Protein AF-A0A2V1BT35-F1 (afdb_monomer)

Structure (mmCIF, N/CA/C/O backbone):
data_AF-A0A2V1BT35-F1
#
_entry.id   AF-A0A2V1BT35-F1
#
loop_
_atom_site.group_PDB
_atom_site.id
_atom_site.type_symbol
_atom_site.label_atom_id
_atom_site.label_alt_id
_atom_site.label_comp_id
_atom_site.label_asym_id
_atom_site.label_entity_id
_atom_site.label_seq_id
_atom_site.pdbx_PDB_ins_code
_atom_site.Cartn_x
_atom_site.Cartn_y
_atom_site.Cartn_z
_atom_site.occupancy
_atom_site.B_iso_or_equiv
_atom_site.auth_seq_id
_atom_site.auth_comp_id
_atom_site.auth_asym_id
_atom_site.auth_atom_id
_atom_site.pdbx_PDB_model_num
ATOM 1 N N . MET A 1 1 ? -30.787 -67.972 0.787 1.00 36.16 1 MET A N 1
ATOM 2 C CA . MET A 1 1 ? -30.345 -68.676 2.011 1.00 36.16 1 MET A CA 1
ATOM 3 C C . MET A 1 1 ? -30.048 -67.606 3.049 1.00 36.16 1 MET A C 1
ATOM 5 O O . MET A 1 1 ? -29.196 -66.790 2.750 1.00 36.16 1 MET A O 1
ATOM 9 N N . LEU A 1 2 ? -30.690 -67.419 4.198 1.00 30.95 2 LEU A N 1
ATOM 10 C CA . LEU A 1 2 ? -31.801 -67.977 4.993 1.00 30.95 2 LEU A CA 1
ATOM 11 C C . LEU A 1 2 ? -32.094 -66.836 6.006 1.00 30.95 2 LEU A C 1
ATOM 13 O O . LEU A 1 2 ? -31.148 -66.201 6.447 1.00 30.95 2 LEU A O 1
ATOM 17 N N . SER A 1 3 ? -33.268 -66.485 6.513 1.00 27.61 3 SER A N 1
ATOM 18 C CA . SER A 1 3 ? -34.685 -66.704 6.236 1.00 27.61 3 SER A CA 1
ATOM 19 C C . SER A 1 3 ? -35.411 -65.876 7.308 1.00 27.61 3 SER A C 1
ATOM 21 O O . SER A 1 3 ? -35.183 -66.083 8.497 1.00 27.61 3 SER A O 1
ATOM 23 N N . VAL A 1 4 ? -36.285 -64.957 6.901 1.00 28.09 4 VAL A N 1
ATOM 24 C CA . VAL A 1 4 ? -37.311 -64.344 7.761 1.00 28.09 4 VAL A CA 1
ATOM 25 C C . VAL A 1 4 ? -38.534 -65.269 7.769 1.00 28.09 4 VAL A C 1
ATOM 27 O O . VAL A 1 4 ? -38.953 -65.674 6.680 1.00 28.09 4 VAL A O 1
ATOM 30 N N . PRO A 1 5 ? -39.175 -65.562 8.914 1.00 33.25 5 PRO A N 1
ATOM 31 C CA . PRO A 1 5 ? -40.509 -66.148 8.927 1.00 33.25 5 PRO A CA 1
ATOM 32 C C . PRO A 1 5 ? -41.588 -65.061 8.856 1.00 33.25 5 PRO A C 1
ATOM 34 O O . PRO A 1 5 ? -41.602 -64.095 9.616 1.00 33.25 5 PRO A O 1
ATOM 37 N N . ARG A 1 6 ? -42.520 -65.256 7.922 1.00 30.50 6 ARG A N 1
ATOM 38 C CA . ARG A 1 6 ? -43.766 -64.500 7.766 1.00 30.50 6 ARG A CA 1
ATOM 39 C C . ARG A 1 6 ? -44.761 -64.850 8.876 1.00 30.50 6 ARG A C 1
ATOM 41 O O . ARG A 1 6 ? -44.980 -66.023 9.148 1.00 30.50 6 ARG A O 1
ATOM 48 N N . GLY A 1 7 ? -45.501 -63.847 9.341 1.00 27.66 7 GLY A N 1
ATOM 49 C CA . GLY A 1 7 ? -46.824 -64.010 9.944 1.00 27.66 7 GLY A CA 1
ATOM 50 C C . GLY A 1 7 ? -47.719 -62.840 9.538 1.00 27.66 7 GLY A C 1
ATOM 51 O O . GLY A 1 7 ? -47.514 -61.714 9.976 1.00 27.66 7 GLY A O 1
ATOM 52 N N . ARG A 1 8 ? -48.686 -63.082 8.650 1.00 26.75 8 ARG A N 1
ATOM 53 C CA . ARG A 1 8 ? -49.722 -62.126 8.220 1.00 26.75 8 ARG A CA 1
ATOM 54 C C . ARG A 1 8 ? -51.071 -62.838 8.344 1.00 26.75 8 ARG A C 1
ATOM 56 O O . ARG A 1 8 ? -51.097 -64.019 8.012 1.00 26.75 8 ARG A O 1
ATOM 63 N N . ARG A 1 9 ? -52.136 -62.059 8.637 1.00 27.20 9 ARG A N 1
ATOM 64 C CA . ARG A 1 9 ? -53.605 -62.307 8.485 1.00 27.20 9 ARG A CA 1
ATOM 65 C C . ARG A 1 9 ? -54.363 -62.790 9.744 1.00 27.20 9 ARG A C 1
ATOM 67 O O . ARG A 1 9 ? -53.876 -63.697 10.388 1.00 27.20 9 ARG A O 1
ATOM 74 N N . VAL A 1 10 ? -55.568 -62.320 10.133 1.00 28.95 10 VAL A N 1
ATOM 75 C CA . VAL A 1 10 ? -56.539 -61.234 9.770 1.00 28.95 10 VAL A CA 1
ATOM 76 C C . VAL A 1 10 ? -57.509 -61.061 10.982 1.00 28.95 10 VAL A C 1
ATOM 78 O O . VAL A 1 10 ? -57.729 -62.048 11.670 1.00 28.95 10 VAL A O 1
ATOM 81 N N . ARG A 1 11 ? -58.087 -59.884 11.306 1.00 26.36 11 ARG A N 1
ATOM 82 C CA . ARG A 1 11 ? -59.516 -59.415 11.156 1.00 26.36 11 ARG A CA 1
ATOM 83 C C . ARG A 1 11 ? -59.866 -58.658 12.455 1.00 26.36 11 ARG A C 1
ATOM 85 O O . ARG A 1 11 ? -59.404 -59.081 13.498 1.00 26.36 11 ARG A O 1
ATOM 92 N N . GLY A 1 12 ? -60.664 -57.596 12.534 1.00 26.61 12 GLY A N 1
ATOM 93 C CA . GLY A 1 12 ? -61.348 -56.701 11.597 1.00 26.61 12 GLY A CA 1
ATOM 94 C C . GLY A 1 12 ? -61.306 -55.285 12.215 1.00 26.61 12 GLY A C 1
ATOM 95 O O . GLY A 1 12 ? -60.518 -55.041 13.114 1.00 26.61 12 GLY A O 1
ATOM 96 N N . GLY A 1 13 ? -62.066 -54.272 11.824 1.00 27.19 13 GLY A N 1
ATOM 97 C CA . GLY A 1 13 ? -63.074 -54.089 10.801 1.00 27.19 13 GLY A CA 1
ATOM 98 C C . GLY A 1 13 ? -63.152 -52.589 10.471 1.00 27.19 13 GLY A C 1
ATOM 99 O O . GLY A 1 13 ? -62.545 -51.749 11.133 1.00 27.19 13 GLY A O 1
ATOM 100 N N . ARG A 1 14 ? -63.868 -52.274 9.390 1.00 32.47 14 ARG A N 1
ATOM 101 C CA . ARG A 1 14 ? -64.185 -50.909 8.942 1.00 32.47 14 ARG A CA 1
ATOM 102 C C . ARG A 1 14 ? -65.073 -50.206 9.972 1.00 32.47 14 ARG A C 1
ATOM 104 O O . ARG A 1 14 ? -65.985 -50.863 10.443 1.00 32.47 14 ARG A O 1
ATOM 111 N N . VAL A 1 15 ? -64.893 -48.897 10.185 1.00 32.16 15 VAL A N 1
ATOM 112 C CA . VAL A 1 15 ? -65.905 -47.826 10.001 1.00 32.16 15 VAL A CA 1
ATOM 113 C C . VAL A 1 15 ? -65.175 -46.471 10.072 1.00 32.16 15 VAL A C 1
ATOM 115 O O . VAL A 1 15 ? -64.360 -46.239 10.958 1.00 32.16 15 VAL A O 1
ATOM 118 N N . ALA A 1 16 ? -65.447 -45.591 9.107 1.00 37.66 16 ALA A N 1
ATOM 119 C CA . ALA A 1 16 ? -64.878 -44.248 8.991 1.00 37.66 16 ALA A CA 1
ATOM 120 C C . ALA A 1 16 ? -65.316 -43.315 10.141 1.00 37.66 16 ALA A C 1
ATOM 122 O O . ALA A 1 16 ? -66.502 -43.317 10.489 1.00 37.66 16 ALA A O 1
ATOM 123 N N . PRO A 1 17 ? -64.437 -42.455 10.694 1.00 29.78 17 PRO A N 1
ATOM 124 C CA . PRO A 1 17 ? -64.877 -41.443 11.634 1.00 29.78 17 PRO A CA 1
ATOM 125 C C . PRO A 1 17 ? -65.387 -40.199 10.896 1.00 29.78 17 PRO A C 1
ATOM 127 O O . PRO A 1 17 ? -64.714 -39.574 10.079 1.00 29.78 17 PRO A O 1
ATOM 130 N N . LYS A 1 18 ? -66.644 -39.899 11.220 1.00 28.61 18 LYS A N 1
ATOM 131 C CA . LYS A 1 18 ? -67.476 -38.759 10.837 1.00 28.61 18 LYS A CA 1
ATOM 132 C C . LYS A 1 18 ? -66.757 -37.410 10.968 1.00 28.61 18 LYS A C 1
ATOM 134 O O . LYS A 1 18 ? -66.095 -37.150 11.971 1.00 28.61 18 LYS A O 1
ATOM 139 N N . ARG A 1 19 ? -67.035 -36.506 10.018 1.00 32.88 19 ARG A N 1
ATOM 140 C CA . ARG A 1 19 ? -66.859 -35.054 10.183 1.00 32.88 19 ARG A CA 1
ATOM 141 C C . ARG A 1 19 ? -67.551 -34.599 11.476 1.00 32.88 19 ARG A C 1
ATOM 143 O O . ARG A 1 19 ? -68.754 -34.808 11.632 1.00 32.88 19 ARG A O 1
ATOM 150 N N . ARG A 1 20 ? -66.792 -33.974 12.379 1.00 27.03 20 ARG A N 1
ATOM 151 C CA . ARG A 1 20 ? -67.298 -33.140 13.481 1.00 27.03 20 ARG A CA 1
ATOM 152 C C . ARG A 1 20 ? -67.034 -31.664 13.147 1.00 27.03 20 ARG A C 1
ATOM 154 O O . ARG A 1 20 ? -66.093 -31.389 12.404 1.00 27.03 20 ARG A O 1
ATOM 161 N N . PRO A 1 21 ? -67.903 -30.751 13.610 1.00 28.06 21 PRO A N 1
ATOM 162 C CA . PRO A 1 21 ? -67.990 -29.385 13.107 1.00 28.06 21 PRO A CA 1
ATOM 163 C C . PRO A 1 21 ? -66.821 -28.523 13.592 1.00 28.06 21 PRO A C 1
ATOM 165 O O . PRO A 1 21 ? -66.158 -28.861 14.572 1.00 28.06 21 PRO A O 1
ATOM 168 N N . ALA A 1 22 ? -66.592 -27.421 12.876 1.00 30.28 22 ALA A N 1
ATOM 169 C CA . ALA A 1 22 ? -65.581 -26.415 13.167 1.00 30.28 22 ALA A CA 1
ATOM 170 C C . ALA A 1 22 ? -65.582 -26.030 14.655 1.00 30.28 22 ALA A C 1
ATOM 172 O O . ALA A 1 22 ? -66.580 -25.532 15.175 1.00 30.28 22 ALA A O 1
ATOM 173 N N . ARG A 1 23 ? -64.456 -26.271 15.331 1.00 26.45 23 ARG A N 1
ATOM 174 C CA . ARG A 1 23 ? -64.161 -25.676 16.633 1.00 26.45 23 ARG A CA 1
ATOM 175 C C . ARG A 1 23 ? -63.478 -24.346 16.346 1.00 26.45 23 ARG A C 1
ATOM 177 O O . ARG A 1 23 ? -62.478 -24.325 15.632 1.00 26.45 23 ARG A O 1
ATOM 184 N N . GLN A 1 24 ? -64.071 -23.265 16.837 1.00 26.83 24 GLN A N 1
ATOM 185 C CA . GLN A 1 24 ? -63.459 -21.943 16.850 1.00 26.83 24 GLN A CA 1
ATOM 186 C C . GLN A 1 24 ? -62.048 -22.066 17.438 1.00 26.83 24 GLN A C 1
ATOM 188 O O . GLN A 1 24 ? -61.868 -22.669 18.495 1.00 26.83 24 GLN A O 1
ATOM 193 N N . LEU A 1 25 ? -61.061 -21.566 16.697 1.00 25.91 25 LEU A N 1
ATOM 194 C CA . LEU A 1 25 ? -59.715 -21.341 17.201 1.00 25.91 25 LEU A CA 1
ATOM 195 C C . LEU A 1 25 ? -59.828 -20.224 18.238 1.00 25.91 25 LEU A C 1
ATOM 197 O O . LEU A 1 25 ? -59.991 -19.062 17.874 1.00 25.91 25 LEU A O 1
ATOM 201 N N . GLU A 1 26 ? -59.813 -20.589 19.517 1.00 28.75 26 GLU A N 1
ATOM 202 C CA . GLU A 1 26 ? -59.469 -19.642 20.571 1.00 28.75 26 GLU A CA 1
ATOM 203 C C . GLU A 1 26 ? -58.020 -19.206 20.329 1.00 28.75 26 GLU A C 1
ATOM 205 O O . GLU A 1 26 ? -57.118 -20.036 20.196 1.00 28.75 26 GLU A O 1
ATOM 210 N N . GLN A 1 27 ? -57.838 -17.893 20.189 1.00 30.00 27 GLN A N 1
ATOM 211 C CA . GLN A 1 27 ? -56.545 -17.225 20.201 1.00 30.00 27 GLN A CA 1
ATOM 212 C C . GLN A 1 27 ? -55.855 -17.545 21.530 1.00 30.00 27 GLN A C 1
ATOM 214 O O . GLN A 1 27 ? -56.268 -17.064 22.580 1.00 30.00 27 GLN A O 1
ATOM 219 N N . GLY A 1 28 ? -54.835 -18.397 21.476 1.00 26.39 28 GLY A N 1
ATOM 220 C CA . GLY A 1 28 ? -53.820 -18.505 22.513 1.00 26.39 28 GLY A CA 1
ATOM 221 C C . GLY A 1 28 ? -52.643 -17.641 22.092 1.00 26.39 28 GLY A C 1
ATOM 222 O O . GLY A 1 28 ? -51.851 -18.054 21.246 1.00 26.39 28 GLY A O 1
ATOM 223 N N . ASP A 1 29 ? -52.595 -16.427 22.627 1.00 28.77 29 ASP A N 1
ATOM 224 C CA . ASP A 1 29 ? -51.455 -15.526 22.537 1.00 28.77 29 ASP A CA 1
ATOM 225 C C . ASP A 1 29 ? -50.293 -16.099 23.361 1.00 28.77 29 ASP A C 1
ATOM 227 O O . ASP A 1 29 ? -50.224 -15.885 24.566 1.00 28.77 29 ASP A O 1
ATOM 231 N N . ASP A 1 30 ? -49.348 -16.787 22.719 1.00 31.09 30 ASP A N 1
ATOM 232 C CA . ASP A 1 30 ? -47.986 -16.917 23.257 1.00 31.09 30 ASP A CA 1
ATOM 233 C C . ASP A 1 30 ? -47.161 -15.726 22.749 1.00 31.09 30 ASP A C 1
ATOM 235 O O . ASP A 1 30 ? -46.251 -15.834 21.923 1.00 31.09 30 ASP A O 1
ATOM 239 N N . VAL A 1 31 ? -47.542 -14.540 23.225 1.00 33.09 31 VAL A N 1
ATOM 240 C CA . VAL A 1 31 ? -46.700 -13.347 23.194 1.00 33.09 31 VAL A CA 1
ATOM 241 C C . VAL A 1 31 ? -45.747 -13.489 24.372 1.00 33.09 31 VAL A C 1
ATOM 243 O O . VAL A 1 31 ? -46.155 -13.362 25.524 1.00 33.09 31 VAL A O 1
ATOM 246 N N . VAL A 1 32 ? -44.466 -13.741 24.098 1.00 32.94 32 VAL A N 1
ATOM 247 C CA . VAL A 1 32 ? -43.417 -13.449 25.082 1.00 32.94 32 VAL A CA 1
ATOM 248 C C . VAL A 1 32 ? -43.398 -11.932 25.231 1.00 32.94 32 VAL A C 1
ATOM 250 O O . VAL A 1 32 ? -42.809 -11.200 24.434 1.00 32.94 32 VAL A O 1
ATOM 253 N N . GLU A 1 33 ? -44.170 -11.460 26.199 1.00 31.67 33 GLU A N 1
ATOM 254 C CA . GLU A 1 33 ? -44.334 -10.057 26.513 1.00 31.67 33 GLU A CA 1
ATOM 255 C C . GLU A 1 33 ? -42.977 -9.516 26.999 1.00 31.67 33 GLU A C 1
ATOM 257 O O . GLU A 1 33 ? -42.361 -10.028 27.936 1.00 31.67 33 GLU A O 1
ATOM 262 N N . ILE A 1 34 ? -42.489 -8.469 26.328 1.00 40.06 34 ILE A N 1
ATOM 263 C CA . ILE A 1 34 ? -41.208 -7.765 26.562 1.00 40.06 34 ILE A CA 1
ATOM 264 C C . ILE A 1 34 ? -41.048 -7.276 28.025 1.00 40.06 34 ILE A C 1
ATOM 266 O O . ILE A 1 34 ? -39.967 -6.877 28.461 1.00 40.06 34 ILE A O 1
ATOM 270 N N . THR A 1 35 ? -42.112 -7.367 28.813 1.00 33.56 35 THR A N 1
ATOM 271 C CA . THR A 1 35 ? -42.206 -7.123 30.250 1.00 33.56 35 THR A CA 1
ATOM 272 C C . THR A 1 35 ? -41.335 -8.055 31.101 1.00 33.56 35 THR A C 1
ATOM 274 O O . THR A 1 35 ? -40.895 -7.639 32.174 1.00 33.56 35 THR A O 1
ATOM 277 N N . GLU A 1 36 ? -41.023 -9.278 30.655 1.00 33.47 36 GLU A N 1
ATOM 278 C CA . GLU A 1 36 ? -40.287 -10.246 31.490 1.00 33.47 36 GLU A CA 1
ATOM 279 C C . GLU A 1 36 ? -38.757 -10.060 31.443 1.00 33.47 36 GLU A C 1
ATOM 281 O O . GLU A 1 36 ? -38.089 -10.196 32.468 1.00 33.47 36 GLU A O 1
ATOM 286 N N . VAL A 1 37 ? -38.209 -9.589 30.315 1.00 40.81 37 VAL A N 1
ATOM 287 C CA . VAL A 1 37 ? -36.796 -9.157 30.220 1.00 40.81 37 VAL A CA 1
ATOM 288 C C . VAL A 1 37 ? -36.585 -7.827 30.952 1.00 40.81 37 VAL A C 1
ATOM 290 O O . VAL A 1 37 ? -35.587 -7.647 31.648 1.00 40.81 37 VAL A O 1
ATOM 293 N N . PHE A 1 38 ? -37.578 -6.930 30.906 1.00 35.50 38 PHE A N 1
ATOM 294 C CA . PHE A 1 38 ? -37.569 -5.691 31.692 1.00 35.50 38 PHE A CA 1
ATOM 295 C C . PHE A 1 38 ? -37.525 -5.957 33.205 1.00 35.50 38 PHE A C 1
ATOM 297 O O . PHE A 1 38 ? -36.968 -5.170 33.965 1.00 35.50 38 PHE A O 1
ATOM 304 N N . ARG A 1 39 ? -38.052 -7.094 33.670 1.00 33.56 39 ARG A N 1
ATOM 305 C CA . ARG A 1 39 ? -38.075 -7.429 35.098 1.00 33.56 39 ARG A CA 1
ATOM 306 C C . ARG A 1 39 ? -36.704 -7.824 35.661 1.00 33.56 39 ARG A C 1
ATOM 308 O O . ARG A 1 39 ? -36.525 -7.742 36.874 1.00 33.56 39 ARG A O 1
ATOM 315 N N . LEU A 1 40 ? -35.742 -8.198 34.810 1.00 35.69 40 LEU A N 1
ATOM 316 C CA . LEU A 1 40 ? -34.394 -8.602 35.233 1.00 35.69 40 LEU A CA 1
ATOM 317 C C . LEU A 1 40 ? -33.384 -7.444 35.242 1.00 35.69 40 LEU A C 1
ATOM 319 O O . LEU A 1 40 ? -32.479 -7.448 36.069 1.00 35.69 40 LEU A O 1
ATOM 323 N N . THR A 1 41 ? -33.581 -6.402 34.431 1.00 37.88 41 THR A N 1
ATOM 324 C CA . THR A 1 41 ? -32.740 -5.187 34.459 1.00 37.88 41 THR A CA 1
ATOM 325 C C . THR A 1 41 ? -33.272 -4.095 35.390 1.00 37.88 41 THR A C 1
ATOM 327 O O . THR A 1 41 ? -32.544 -3.184 35.774 1.00 37.88 41 THR A O 1
ATOM 330 N N . THR A 1 42 ? -34.543 -4.167 35.794 1.00 36.22 42 THR A N 1
ATOM 331 C CA . THR A 1 42 ? -35.201 -3.137 36.613 1.00 36.22 42 THR A CA 1
ATOM 332 C C . THR A 1 42 ? -35.327 -3.561 38.083 1.00 36.22 42 THR A C 1
ATOM 334 O O . THR A 1 42 ? -36.387 -3.447 38.691 1.00 36.22 42 THR A O 1
ATOM 337 N N . GLN A 1 43 ? -34.218 -3.946 38.718 1.00 33.22 43 GLN A N 1
ATOM 338 C CA . GLN A 1 43 ? -33.988 -3.535 40.113 1.00 33.22 43 GLN A CA 1
ATOM 339 C C . GLN A 1 43 ? -33.360 -2.135 40.095 1.00 33.22 43 GLN A C 1
ATOM 341 O O . GLN A 1 43 ? -32.236 -1.911 40.535 1.00 33.22 43 GLN A O 1
ATOM 346 N N . MET A 1 44 ? -34.099 -1.173 39.533 1.00 38.69 44 MET A N 1
ATOM 347 C CA . MET A 1 44 ? -33.714 0.232 39.559 1.00 38.69 44 MET A CA 1
ATOM 348 C C . MET A 1 44 ? -33.642 0.687 41.017 1.00 38.69 44 MET A C 1
ATOM 350 O O . MET A 1 44 ? -34.659 0.753 41.715 1.00 38.69 44 MET A O 1
ATOM 354 N N . LYS A 1 45 ? -32.437 1.032 41.476 1.00 34.81 45 LYS A N 1
ATOM 355 C CA . LYS A 1 45 ? -32.273 1.893 42.648 1.00 34.81 45 LYS A CA 1
ATOM 356 C C . LYS A 1 45 ? -33.071 3.174 42.377 1.00 34.81 45 LYS A C 1
ATOM 358 O O . LYS A 1 45 ? -32.844 3.852 41.381 1.00 34.81 45 LYS A O 1
ATOM 363 N N . LYS A 1 46 ? -34.064 3.460 43.223 1.00 41.53 46 LYS A N 1
ATOM 364 C CA . LYS A 1 46 ? -34.851 4.700 43.160 1.00 41.53 46 LYS A CA 1
ATOM 365 C C . LYS A 1 46 ? -33.918 5.917 43.279 1.00 41.53 46 LYS A C 1
ATOM 367 O O . LYS A 1 46 ? -33.109 5.949 44.204 1.00 41.53 46 LYS A O 1
ATOM 372 N N . ASN A 1 47 ? -34.160 6.912 42.416 1.00 44.09 47 ASN A N 1
ATOM 373 C CA . ASN A 1 47 ? -33.529 8.243 42.280 1.00 44.09 47 ASN A CA 1
ATOM 374 C C . ASN A 1 47 ? -32.225 8.229 41.453 1.00 44.09 47 ASN A C 1
ATOM 376 O O . ASN A 1 47 ? -31.362 7.406 41.711 1.00 44.09 47 ASN A O 1
ATOM 380 N N . THR A 1 48 ? -31.985 9.077 40.446 1.00 52.47 48 THR A N 1
ATOM 381 C CA . THR A 1 48 ? -32.459 10.441 40.123 1.00 52.47 48 THR A CA 1
ATOM 382 C C . THR A 1 48 ? -32.435 10.648 38.596 1.00 52.47 48 THR A C 1
ATOM 384 O O . THR A 1 48 ? -31.358 10.720 38.009 1.00 52.47 48 THR A O 1
ATOM 387 N N . VAL A 1 49 ? -33.589 10.758 37.933 1.00 55.16 49 VAL A N 1
ATOM 388 C CA . VAL A 1 49 ? -33.669 11.396 36.604 1.00 55.16 49 VAL A CA 1
ATOM 389 C C . VAL A 1 49 ? -34.142 12.820 36.857 1.00 55.16 49 VAL A C 1
ATOM 391 O O . VAL A 1 49 ? -35.146 13.015 37.542 1.00 55.16 49 VAL A O 1
ATOM 394 N N . ASP A 1 50 ? -33.392 13.804 36.373 1.00 63.31 50 ASP A N 1
ATOM 395 C CA . ASP A 1 50 ? -33.750 15.215 36.490 1.00 63.31 50 ASP A CA 1
ATOM 396 C C . ASP A 1 50 ? -34.861 15.547 35.482 1.00 63.31 50 ASP A C 1
ATOM 398 O O . ASP A 1 50 ? -34.621 15.976 34.351 1.00 63.31 50 ASP A O 1
ATOM 402 N N . TRP A 1 51 ? -36.097 15.250 35.882 1.00 68.19 51 TRP A N 1
ATOM 403 C CA . TRP A 1 51 ? -37.291 15.454 35.063 1.00 68.19 51 TRP A CA 1
ATOM 404 C C . TRP A 1 51 ? -37.593 16.933 34.798 1.00 68.19 51 TRP A C 1
ATOM 406 O O . TRP A 1 51 ? -38.316 17.228 33.849 1.00 68.19 51 TRP A O 1
ATOM 416 N N . GLU A 1 52 ? -37.023 17.859 35.575 1.00 64.19 52 GLU A N 1
ATOM 417 C CA . GLU A 1 52 ? -37.143 19.297 35.308 1.00 64.19 52 GLU A CA 1
ATOM 418 C C . GLU A 1 52 ? -36.333 19.689 34.062 1.00 64.19 52 GLU A C 1
ATOM 420 O O . GLU A 1 52 ? -36.806 20.475 33.241 1.00 64.19 52 GLU A O 1
ATOM 425 N N . ASN A 1 53 ? -35.166 19.068 33.855 1.00 61.16 53 ASN A N 1
ATOM 426 C CA . ASN A 1 53 ? -34.302 19.309 32.693 1.00 61.16 53 ASN A CA 1
ATOM 427 C C . ASN A 1 53 ? -34.627 18.451 31.454 1.00 61.16 53 ASN A C 1
ATOM 429 O O . ASN A 1 53 ? -34.147 18.748 30.358 1.00 61.16 53 ASN A O 1
ATOM 433 N N . ALA A 1 54 ? -35.461 17.413 31.583 1.00 68.75 54 ALA A N 1
ATOM 434 C CA . ALA A 1 54 ? -35.880 16.576 30.453 1.00 68.75 54 ALA A CA 1
ATOM 435 C C . ALA A 1 54 ? -36.715 17.350 29.410 1.00 68.75 54 ALA A C 1
ATOM 437 O O . ALA A 1 54 ? -36.674 17.035 28.218 1.00 68.75 54 ALA A O 1
ATOM 438 N N . GLY A 1 55 ? -37.445 18.387 29.830 1.00 77.00 55 GLY A N 1
ATOM 439 C CA . GLY A 1 55 ? -38.402 19.092 28.976 1.00 77.00 55 GLY A CA 1
ATOM 440 C C . GLY A 1 55 ? -39.604 18.221 28.574 1.00 77.00 55 GLY A C 1
ATOM 441 O O . GLY A 1 55 ? -39.694 17.051 28.930 1.00 77.00 55 GLY A O 1
ATOM 442 N N . VAL A 1 56 ? -40.553 18.801 27.831 1.00 81.62 56 VAL A N 1
ATOM 443 C CA . VAL A 1 56 ? -41.802 18.119 27.412 1.00 81.62 56 VAL A CA 1
ATOM 444 C C . VAL A 1 56 ? -41.792 17.638 25.957 1.00 81.62 56 VAL A C 1
ATOM 446 O O . VAL A 1 56 ? -42.681 16.901 25.540 1.00 81.62 56 VAL A O 1
ATOM 449 N N . GLU A 1 57 ? -40.807 18.063 25.163 1.00 89.06 57 GLU A N 1
ATOM 450 C CA . GLU A 1 57 ? -40.722 17.712 23.744 1.00 89.06 57 GLU A CA 1
ATOM 451 C C . GLU A 1 57 ? -40.200 16.282 23.556 1.00 89.06 57 GLU A C 1
ATOM 453 O O . GLU A 1 57 ? -39.076 15.953 23.945 1.00 89.06 57 GLU A O 1
ATOM 458 N N . ILE A 1 58 ? -41.004 15.450 22.893 1.00 92.56 58 ILE A N 1
ATOM 459 C CA . ILE A 1 58 ? -40.658 14.081 22.502 1.00 92.56 58 ILE A CA 1
ATOM 460 C C . ILE A 1 58 ? -40.449 14.031 20.990 1.00 92.56 58 ILE A C 1
ATOM 462 O O . ILE A 1 58 ? -41.272 14.535 20.227 1.00 92.56 58 ILE A O 1
ATOM 466 N N . VAL A 1 59 ? -39.372 13.378 20.561 1.00 94.31 59 VAL A N 1
ATOM 467 C CA . VAL A 1 59 ? -39.112 13.049 19.154 1.00 94.31 59 VAL A CA 1
ATOM 468 C C . VAL A 1 59 ? -39.250 11.547 18.925 1.00 94.31 59 VAL A C 1
ATOM 470 O O . VAL A 1 59 ? -39.135 10.742 19.857 1.00 94.31 59 VAL A O 1
ATOM 473 N N . LYS A 1 60 ? -39.513 11.162 17.675 1.00 95.75 60 LYS A N 1
ATOM 474 C CA . LYS A 1 60 ? -39.706 9.777 17.249 1.00 95.75 60 LYS A CA 1
ATOM 475 C C . LYS A 1 60 ? -38.605 9.343 16.284 1.00 95.75 60 LYS A C 1
ATOM 477 O O . LYS A 1 60 ? -38.322 10.029 15.304 1.00 95.75 60 LYS A O 1
ATOM 482 N N . LEU A 1 61 ? -38.035 8.169 16.530 1.00 95.25 61 LEU A N 1
ATOM 483 C CA . LEU A 1 61 ? -37.120 7.489 15.616 1.00 95.25 61 LEU A CA 1
ATOM 484 C C . LEU A 1 61 ? -37.837 6.291 14.993 1.00 95.25 61 LEU A C 1
ATOM 486 O O . LEU A 1 61 ? -38.404 5.473 15.716 1.00 95.25 61 LEU A O 1
ATOM 490 N N . ILE A 1 62 ? -37.807 6.183 13.667 1.00 93.81 62 ILE A N 1
ATOM 491 C CA . ILE A 1 62 ? -38.335 5.038 12.916 1.00 93.81 62 ILE A CA 1
ATOM 492 C C . ILE A 1 62 ? -37.142 4.236 12.410 1.00 93.81 62 ILE A C 1
ATOM 494 O O . ILE A 1 62 ? -36.431 4.700 11.525 1.00 93.81 62 ILE A O 1
ATOM 498 N N . VAL A 1 63 ? -36.909 3.056 12.978 1.00 93.75 63 VAL A N 1
ATOM 499 C CA . VAL A 1 63 ? -35.633 2.341 12.847 1.00 93.75 63 VAL A CA 1
ATOM 500 C C . VAL A 1 63 ? -35.787 1.029 12.092 1.00 93.75 63 VAL A C 1
ATOM 502 O O . VAL A 1 63 ? -36.718 0.254 12.338 1.00 93.75 63 VAL A O 1
ATOM 505 N N . GLY A 1 64 ? -34.826 0.772 11.208 1.00 89.06 64 GLY A N 1
ATOM 506 C CA . GLY A 1 64 ? -34.689 -0.473 10.472 1.00 89.06 64 GLY A CA 1
ATOM 507 C C . GLY A 1 64 ? -35.798 -0.716 9.449 1.00 89.06 64 GLY A C 1
ATOM 508 O O . GLY A 1 64 ? -36.736 0.067 9.267 1.00 89.06 64 GLY A O 1
ATOM 509 N N . ARG A 1 65 ? -35.704 -1.861 8.771 1.00 83.38 65 ARG A N 1
ATOM 510 C CA . ARG A 1 65 ? -36.664 -2.275 7.730 1.00 83.38 65 ARG A CA 1
ATOM 511 C C . ARG A 1 65 ? -38.057 -2.560 8.281 1.00 83.38 65 ARG A C 1
ATOM 513 O O . ARG A 1 65 ? -39.045 -2.346 7.588 1.00 83.38 65 ARG A O 1
ATOM 520 N N . GLU A 1 66 ? -38.121 -3.003 9.532 1.00 85.19 66 GLU A N 1
ATOM 521 C CA . GLU A 1 66 ? -39.368 -3.269 10.253 1.00 85.19 66 GLU A CA 1
ATOM 522 C C . GLU A 1 66 ? -40.052 -1.986 10.747 1.00 85.19 66 GLU A C 1
ATOM 524 O O . GLU A 1 66 ? -41.156 -2.049 11.281 1.00 85.19 66 GLU A O 1
ATOM 529 N N . ARG A 1 67 ? -39.422 -0.816 10.544 1.00 90.19 67 ARG A N 1
ATOM 530 C CA . ARG A 1 67 ? -39.936 0.503 10.937 1.00 90.19 67 ARG A CA 1
ATOM 531 C C . ARG A 1 67 ? -40.326 0.564 12.414 1.00 90.19 67 ARG A C 1
ATOM 533 O O . ARG A 1 67 ? -41.360 1.132 12.765 1.00 90.19 67 ARG A O 1
ATOM 540 N N . LYS A 1 68 ? -39.495 -0.013 13.283 1.00 92.81 68 LYS A N 1
ATOM 541 C CA . LYS A 1 68 ? -39.742 -0.014 14.725 1.00 92.81 68 LYS A CA 1
ATOM 542 C C . LYS A 1 68 ? -39.672 1.414 15.255 1.00 92.81 68 LYS A C 1
ATOM 544 O O . LYS A 1 68 ? -38.713 2.134 14.982 1.00 92.81 68 LYS A O 1
ATOM 549 N N . GLU A 1 69 ? -40.695 1.819 15.997 1.00 93.38 69 GLU A N 1
ATOM 550 C CA . GLU A 1 69 ? -40.799 3.176 16.521 1.00 93.38 69 GLU A CA 1
ATOM 551 C C . GLU A 1 69 ? -40.214 3.273 17.930 1.00 93.38 69 GLU A C 1
ATOM 553 O O . GLU A 1 69 ? -40.522 2.466 18.807 1.00 93.38 69 GLU A O 1
ATOM 558 N N . PHE A 1 70 ? -39.407 4.306 18.152 1.00 94.00 70 PHE A N 1
ATOM 559 C CA . PHE A 1 70 ? -38.893 4.670 19.465 1.00 94.00 70 PHE A CA 1
ATOM 560 C C . PHE A 1 70 ? -39.221 6.129 19.769 1.00 94.00 70 PHE A C 1
ATOM 562 O O . PHE A 1 70 ? -39.168 6.978 18.880 1.00 94.00 70 PHE A O 1
ATOM 569 N N . SER A 1 71 ? -39.528 6.428 21.029 1.00 93.31 71 SER A N 1
ATOM 570 C CA . SER A 1 71 ? -39.806 7.785 21.505 1.00 93.31 71 SER A CA 1
ATOM 571 C C . SER A 1 71 ? -38.810 8.186 22.585 1.00 93.31 71 SER A C 1
ATOM 573 O O . SER A 1 71 ? -38.516 7.406 23.490 1.00 93.31 71 SER A O 1
ATOM 575 N N . ILE A 1 72 ? -38.279 9.401 22.481 1.00 93.19 72 ILE A N 1
ATOM 576 C CA . ILE A 1 72 ? -37.232 9.912 23.371 1.00 93.19 72 ILE A CA 1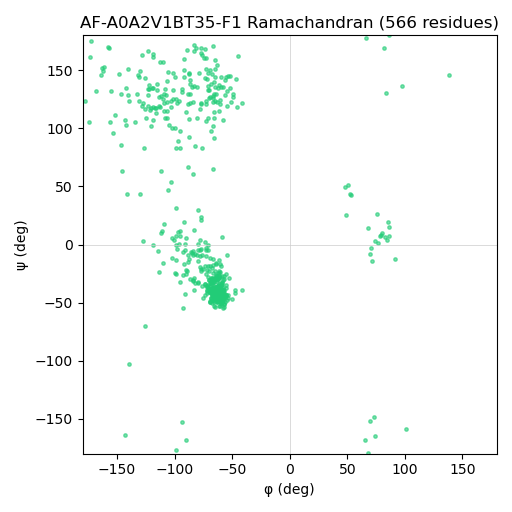
ATOM 577 C C . ILE A 1 72 ? -37.372 11.424 23.556 1.00 93.19 72 ILE A C 1
ATOM 579 O O . ILE A 1 72 ? -37.787 12.134 22.639 1.00 93.19 72 ILE A O 1
ATOM 583 N N . HIS A 1 73 ? -37.022 11.920 24.745 1.00 93.25 73 HIS A N 1
ATOM 584 C CA . HIS A 1 73 ? -36.996 13.354 25.021 1.00 93.25 73 HIS A CA 1
ATOM 585 C C . HIS A 1 73 ? -35.944 14.047 24.153 1.00 93.25 73 HIS A C 1
ATOM 587 O O . HIS A 1 73 ? -34.778 13.641 24.106 1.00 93.25 73 HIS A O 1
ATOM 593 N N . LYS A 1 74 ? -36.366 15.118 23.478 1.00 93.19 74 LYS A N 1
ATOM 594 C CA . LYS A 1 74 ? -35.540 15.880 22.535 1.00 93.19 74 LYS A CA 1
ATOM 595 C C . LYS A 1 74 ? -34.272 16.426 23.191 1.00 93.19 74 LYS A C 1
ATOM 597 O O . LYS A 1 74 ? -33.211 16.407 22.577 1.00 93.19 74 LYS A O 1
ATOM 602 N N . SER A 1 75 ? -34.367 16.882 24.438 1.00 90.81 75 SER A N 1
ATOM 603 C CA . SER A 1 75 ? -33.234 17.405 25.215 1.00 90.81 75 SER A CA 1
ATOM 604 C C . SER A 1 75 ? -32.103 16.375 25.345 1.00 90.81 75 SER A C 1
ATOM 606 O O . SER A 1 75 ? -30.964 16.670 24.983 1.00 90.81 75 SER A O 1
ATOM 608 N N . PHE A 1 76 ? -32.426 15.151 25.771 1.00 91.62 76 PHE A N 1
ATOM 609 C CA . PHE A 1 76 ? -31.458 14.087 26.023 1.00 91.62 76 PHE A CA 1
ATOM 610 C C . PHE A 1 76 ? -30.784 13.591 24.744 1.00 91.62 76 PHE A C 1
ATOM 612 O O . PHE A 1 76 ? -29.558 13.499 24.694 1.00 91.62 76 PHE A O 1
ATOM 619 N N . ILE A 1 77 ? -31.547 13.345 23.673 1.00 93.19 77 ILE A N 1
ATOM 620 C CA . ILE A 1 77 ? -30.954 12.871 22.413 1.00 93.19 77 ILE A CA 1
ATOM 621 C C . ILE A 1 77 ? -30.072 13.939 21.747 1.00 93.19 77 ILE A C 1
ATOM 623 O O . ILE A 1 77 ? -28.997 13.624 21.234 1.00 93.19 77 ILE A O 1
ATOM 627 N N . CYS A 1 78 ? -30.477 15.212 21.804 1.00 92.94 78 CYS A N 1
ATOM 628 C CA . CYS A 1 78 ? -29.686 16.330 21.287 1.00 92.94 78 CYS A CA 1
ATOM 629 C C . CYS A 1 78 ? -28.441 16.613 22.141 1.00 92.94 78 CYS A C 1
ATOM 631 O O . CYS A 1 78 ? -27.447 17.128 21.632 1.00 92.94 78 CYS A O 1
ATOM 633 N N . GLN A 1 79 ? -28.471 16.300 23.437 1.00 91.12 79 GLN A N 1
ATOM 634 C CA . GLN A 1 79 ? -27.281 16.366 24.280 1.00 91.12 79 GLN A CA 1
ATOM 635 C C . GLN A 1 79 ? -26.310 15.227 23.949 1.00 91.12 79 GLN A C 1
ATOM 637 O O . GLN A 1 79 ? -25.100 15.451 23.899 1.00 91.12 79 GLN A O 1
ATOM 642 N N . ALA A 1 80 ? -26.826 14.022 23.702 1.00 91.75 80 ALA A N 1
ATOM 643 C CA . ALA A 1 80 ? -26.034 12.820 23.462 1.00 91.75 80 ALA A CA 1
ATOM 644 C C . ALA A 1 80 ? -25.379 12.758 22.068 1.00 91.75 80 ALA A C 1
ATOM 646 O O . ALA A 1 80 ? -24.405 12.021 21.892 1.00 91.75 80 ALA A O 1
ATOM 647 N N . SER A 1 81 ? -25.880 13.507 21.078 1.00 93.81 81 SER A N 1
ATOM 648 C CA . SER A 1 81 ? -25.381 13.480 19.697 1.00 93.81 81 SER A CA 1
ATOM 649 C C . SER A 1 81 ? -25.466 14.839 18.998 1.00 93.81 81 SER A C 1
ATOM 651 O O . SER A 1 81 ? -26.528 15.461 18.916 1.00 93.81 81 SER A O 1
ATOM 653 N N . GLU A 1 82 ? -24.347 15.266 18.401 1.00 89.38 82 GLU A N 1
ATOM 654 C CA . GLU A 1 82 ? -24.296 16.495 17.599 1.00 89.38 82 GLU A CA 1
ATOM 655 C C . GLU A 1 82 ? -25.127 16.385 16.316 1.00 89.38 82 GLU A C 1
ATOM 657 O O . GLU A 1 82 ? -25.782 17.352 15.922 1.00 89.38 82 GLU A O 1
ATOM 662 N N . ALA A 1 83 ? -25.130 15.214 15.668 1.00 89.69 83 ALA A N 1
ATOM 663 C CA . ALA A 1 83 ? -25.913 14.994 14.454 1.00 89.69 83 ALA A CA 1
ATOM 664 C C . ALA A 1 83 ? -27.421 15.028 14.748 1.00 89.69 83 ALA A C 1
ATOM 666 O O . ALA A 1 83 ? -28.186 15.650 14.006 1.00 89.69 83 ALA A O 1
ATOM 667 N N . MET A 1 84 ? -27.847 14.429 15.865 1.00 93.19 84 MET A N 1
ATOM 668 C CA . MET A 1 84 ? -29.243 14.475 16.307 1.00 93.19 84 MET A CA 1
ATOM 669 C C . MET A 1 84 ? -29.653 15.902 16.675 1.00 93.19 84 MET A C 1
ATOM 671 O O . MET A 1 84 ? -30.714 16.362 16.254 1.00 93.19 84 MET A O 1
ATOM 675 N N . LYS A 1 85 ? -28.782 16.650 17.367 1.00 91.94 85 LYS A N 1
ATOM 676 C CA . LYS A 1 85 ? -29.003 18.074 17.659 1.00 91.94 85 LYS A CA 1
ATOM 677 C C . LYS A 1 85 ? -29.179 18.905 16.394 1.00 91.94 85 LYS A C 1
ATOM 679 O O . LYS A 1 85 ? -30.102 19.711 16.322 1.00 91.94 85 LYS A O 1
ATOM 684 N N . ALA A 1 86 ? -28.318 18.707 15.398 1.00 91.00 86 ALA A N 1
ATOM 685 C CA . ALA A 1 86 ? -28.425 19.402 14.119 1.00 91.00 86 ALA A CA 1
ATOM 686 C C . ALA A 1 86 ? -29.744 19.078 13.402 1.00 91.00 86 ALA A C 1
ATOM 688 O O . ALA A 1 86 ? -30.346 19.966 12.807 1.00 91.00 86 ALA A O 1
ATOM 689 N N . SER A 1 87 ? -30.217 17.836 13.505 1.00 90.88 87 SER A N 1
ATOM 690 C CA . SER A 1 87 ? -31.431 17.383 12.824 1.00 90.88 87 SER A CA 1
ATOM 691 C C . SER A 1 87 ? -32.712 17.893 13.488 1.00 90.88 87 SER A C 1
ATOM 693 O O . SER A 1 87 ? -33.587 18.413 12.806 1.00 90.88 87 SER A O 1
ATOM 695 N N . PHE A 1 88 ? -32.823 17.805 14.818 1.00 92.06 88 PHE A N 1
ATOM 696 C CA . PHE A 1 88 ? -34.049 18.176 15.542 1.00 92.06 88 PHE A CA 1
ATOM 697 C C . PHE A 1 88 ? -34.127 19.650 15.958 1.00 92.06 88 PHE A C 1
ATOM 699 O O . PHE A 1 88 ? -35.203 20.117 16.341 1.00 92.06 88 PHE A O 1
ATOM 706 N N . CYS A 1 89 ? -33.012 20.384 15.918 1.00 89.56 89 CYS A N 1
ATOM 707 C CA . CYS A 1 89 ? -32.965 21.808 16.268 1.00 89.56 89 CYS A CA 1
ATOM 708 C C . CYS A 1 89 ? -32.514 22.712 15.106 1.00 89.56 89 CYS A C 1
ATOM 710 O O . CYS A 1 89 ? -32.399 23.919 15.303 1.00 89.56 89 CYS A O 1
ATOM 712 N N . GLY A 1 90 ? -32.212 22.144 13.934 1.00 87.69 90 GLY A N 1
ATOM 713 C CA . GLY A 1 90 ? -31.814 22.884 12.735 1.00 87.69 90 GLY A CA 1
ATOM 714 C C . GLY A 1 90 ? -32.985 23.211 11.805 1.00 87.69 90 GLY A C 1
ATOM 715 O O . GLY A 1 90 ? -34.130 23.314 12.231 1.00 87.69 90 GLY A O 1
ATOM 716 N N . GLU A 1 91 ? -32.686 23.358 10.513 1.00 86.44 91 GLU A N 1
ATOM 717 C CA . GLU A 1 91 ? -33.665 23.703 9.463 1.00 86.44 91 GLU A CA 1
ATOM 718 C C . GLU A 1 91 ? -34.225 22.476 8.716 1.00 86.44 91 GLU A C 1
ATOM 720 O O . GLU A 1 91 ? -34.930 22.617 7.718 1.00 86.44 91 GLU A O 1
ATOM 725 N N . PHE A 1 92 ? -33.897 21.264 9.168 1.00 85.44 92 PHE A N 1
ATOM 726 C CA . PHE A 1 92 ? -34.305 20.024 8.508 1.00 85.44 92 PHE A CA 1
ATOM 727 C C . PHE A 1 92 ? -35.780 19.672 8.769 1.00 85.44 92 PHE A C 1
ATOM 729 O O . PHE A 1 92 ? -36.413 20.186 9.697 1.00 85.44 92 PHE A O 1
ATOM 736 N N . GLU A 1 93 ? -36.342 18.769 7.958 1.00 88.12 93 GLU A N 1
ATOM 737 C CA . GLU A 1 93 ? -37.735 18.326 8.102 1.00 88.12 93 GLU A CA 1
ATOM 738 C C . GLU A 1 93 ? -37.990 17.693 9.480 1.00 88.12 93 GLU A C 1
ATOM 740 O O . GLU A 1 93 ? -39.057 17.876 10.072 1.00 88.12 93 GLU A O 1
ATOM 745 N N . GLU A 1 94 ? -36.985 17.019 10.028 1.00 90.94 94 GLU A N 1
ATOM 746 C CA . GLU A 1 94 ? -36.962 16.400 11.348 1.00 90.94 94 GLU A CA 1
ATOM 747 C C . GLU A 1 94 ? -37.190 17.424 12.470 1.00 90.94 94 GLU A C 1
ATOM 749 O O . GLU A 1 94 ? -37.868 17.111 13.448 1.00 90.94 94 GLU A O 1
ATOM 754 N N . ALA A 1 95 ? -36.704 18.663 12.331 1.00 89.00 95 ALA A N 1
ATOM 755 C CA . ALA A 1 95 ? -36.930 19.725 13.315 1.00 89.00 95 ALA A CA 1
ATOM 756 C C . ALA A 1 95 ? -38.398 20.176 13.352 1.00 89.00 95 ALA A C 1
ATOM 758 O O . ALA A 1 95 ? -38.915 20.528 14.414 1.00 89.00 95 ALA A O 1
ATOM 759 N N . ARG A 1 96 ? -39.085 20.135 12.201 1.00 89.31 96 ARG A N 1
ATOM 760 C CA . ARG A 1 96 ? -40.504 20.505 12.075 1.00 89.31 96 ARG A CA 1
ATOM 761 C C . ARG A 1 96 ? -41.439 19.361 12.457 1.00 89.31 96 ARG A C 1
ATOM 763 O O . ARG A 1 96 ? -42.499 19.597 13.027 1.00 89.31 96 ARG A O 1
ATOM 770 N N . THR A 1 97 ? -41.086 18.139 12.077 1.00 92.56 97 THR A N 1
ATOM 771 C CA . THR A 1 97 ? -41.937 16.954 12.255 1.00 92.56 97 THR A CA 1
ATOM 772 C C . THR A 1 97 ? -41.692 16.246 13.581 1.00 92.56 97 THR A C 1
ATOM 774 O O . THR A 1 97 ? -42.586 15.563 14.074 1.00 92.56 97 THR A O 1
ATOM 777 N N . GLY A 1 98 ? -40.495 16.385 14.158 1.00 92.00 98 GLY A N 1
ATOM 778 C CA . GLY A 1 98 ? -40.056 15.610 15.314 1.00 92.00 98 GLY A CA 1
ATOM 779 C C . GLY A 1 98 ? -39.845 14.126 15.001 1.00 92.00 98 GLY A C 1
ATOM 780 O O . GLY A 1 98 ? -39.762 13.329 15.932 1.00 92.00 98 GLY A O 1
ATOM 781 N N . VAL A 1 99 ? -39.786 13.732 13.724 1.00 93.69 99 VAL A N 1
ATOM 782 C CA . VAL A 1 99 ? -39.666 12.333 13.294 1.00 93.69 99 VAL A CA 1
ATOM 783 C C . VAL A 1 99 ? -38.432 12.169 12.420 1.00 93.69 99 VAL A C 1
ATOM 785 O O . VAL A 1 99 ? -38.294 12.878 11.432 1.00 93.69 99 VAL A O 1
ATOM 788 N N . MET A 1 100 ? -37.576 11.202 12.745 1.00 93.81 100 MET A N 1
ATOM 789 C CA . MET A 1 100 ? -36.402 10.843 11.946 1.00 93.81 100 MET A CA 1
ATOM 790 C C . MET A 1 100 ? -36.455 9.371 11.530 1.00 93.81 100 MET A C 1
ATOM 792 O O . MET A 1 100 ? -36.783 8.499 12.338 1.00 93.81 100 MET A O 1
ATOM 796 N N . SER A 1 101 ? -36.106 9.087 10.273 1.00 92.38 101 SER A N 1
ATOM 797 C CA . SER A 1 101 ? -36.083 7.730 9.719 1.00 92.38 101 SER A CA 1
ATOM 798 C C . SER A 1 101 ? -34.655 7.190 9.618 1.00 92.38 101 SER A C 1
ATOM 800 O O . SER A 1 101 ? -33.838 7.705 8.862 1.00 92.38 101 SER A O 1
ATOM 802 N N . LEU A 1 102 ? -34.384 6.106 10.338 1.00 92.00 102 LEU A N 1
ATOM 803 C CA . LEU A 1 102 ? -33.097 5.421 10.469 1.00 92.00 102 LEU A CA 1
ATOM 804 C C . LEU A 1 102 ? -33.171 4.039 9.798 1.00 92.00 102 LEU A C 1
ATOM 806 O O . LEU A 1 102 ? -33.120 2.999 10.451 1.00 92.00 102 LEU A O 1
ATOM 810 N N . VAL A 1 103 ? -33.386 4.022 8.478 1.00 88.50 103 VAL A N 1
ATOM 811 C CA . VAL A 1 103 ? -33.735 2.797 7.718 1.00 88.50 103 VAL A CA 1
ATOM 812 C C . VAL A 1 103 ? -32.591 1.778 7.673 1.00 88.50 103 VAL A C 1
ATOM 814 O O . VAL A 1 103 ? -32.832 0.576 7.568 1.00 88.50 103 VAL A O 1
ATOM 817 N N . GLU A 1 104 ? -31.353 2.263 7.736 1.00 85.94 104 GLU A N 1
ATOM 818 C CA . GLU A 1 104 ? -30.134 1.453 7.647 1.00 85.94 104 GLU A CA 1
ATOM 819 C C . GLU A 1 104 ? -29.602 1.001 9.012 1.00 85.94 104 GLU A C 1
ATOM 821 O O . GLU A 1 104 ? -28.638 0.243 9.053 1.00 85.94 104 GLU A O 1
ATOM 826 N N . ASP A 1 105 ? -30.189 1.476 10.114 1.00 91.12 105 ASP A N 1
ATOM 827 C CA . ASP A 1 105 ? -29.702 1.198 11.464 1.00 91.12 105 ASP A CA 1
ATOM 828 C C . ASP A 1 105 ? -30.544 0.111 12.143 1.00 91.12 105 ASP A C 1
ATOM 830 O O . ASP A 1 105 ? -31.753 -0.007 11.922 1.00 91.12 105 ASP A O 1
ATOM 834 N N . GLU A 1 106 ? -29.899 -0.682 12.997 1.00 90.38 106 GLU A N 1
ATOM 835 C CA . GLU A 1 106 ? -30.541 -1.804 13.676 1.00 90.38 106 GLU A CA 1
ATOM 836 C C . GLU A 1 106 ? -31.305 -1.354 14.938 1.00 90.38 106 GLU A C 1
ATOM 838 O O . GLU A 1 106 ? -30.772 -0.586 15.751 1.00 90.38 106 GLU A O 1
ATOM 843 N N . PRO A 1 107 ? -32.537 -1.848 15.184 1.00 91.81 107 PRO A N 1
ATOM 844 C CA . PRO A 1 107 ? -33.338 -1.410 16.327 1.00 91.81 107 PRO A CA 1
ATOM 845 C C . PRO A 1 107 ? -32.680 -1.634 17.691 1.00 91.81 107 PRO A C 1
ATOM 847 O O . PRO A 1 107 ? -32.877 -0.837 18.606 1.00 91.81 107 PRO A O 1
ATOM 850 N N . LEU A 1 108 ? -31.892 -2.701 17.837 1.00 89.31 108 LEU A N 1
ATOM 851 C CA . LEU A 1 108 ? -31.208 -3.037 19.088 1.00 89.31 108 LEU A CA 1
ATOM 852 C C . LEU A 1 108 ? -30.053 -2.066 19.402 1.00 89.31 108 LEU A C 1
ATOM 854 O O . LEU A 1 108 ? -29.824 -1.707 20.562 1.00 89.31 108 LEU A O 1
ATOM 858 N N . VAL A 1 109 ? -29.370 -1.589 18.358 1.00 92.19 109 VAL A N 1
ATOM 859 C CA . VAL A 1 109 ? -28.327 -0.558 18.447 1.00 92.19 109 VAL A CA 1
ATOM 860 C C . VAL A 1 109 ? -28.946 0.763 18.904 1.00 92.19 109 VAL A C 1
ATOM 862 O O . VAL A 1 109 ? -28.504 1.343 19.899 1.00 92.19 109 VAL A O 1
ATOM 865 N N . VAL A 1 110 ? -30.038 1.187 18.257 1.00 92.81 110 VAL A N 1
ATOM 866 C CA . VAL A 1 110 ? -30.750 2.421 18.629 1.00 92.81 110 VAL A CA 1
ATOM 867 C C . VAL A 1 110 ? -31.331 2.333 20.040 1.00 92.81 110 VAL A C 1
ATOM 869 O O . VAL A 1 110 ? -31.232 3.292 20.802 1.00 92.81 110 VAL A O 1
ATOM 872 N N . GLN A 1 111 ? -31.874 1.179 20.434 1.00 90.81 111 GLN A N 1
ATOM 873 C CA . GLN A 1 111 ? -32.372 0.961 21.794 1.00 90.81 111 GLN A CA 1
ATOM 874 C C . GLN A 1 111 ? -31.276 1.168 22.850 1.00 90.81 111 GLN A C 1
ATOM 876 O O . GLN A 1 111 ? -31.525 1.793 23.881 1.00 90.81 111 GLN A O 1
ATOM 881 N N . THR A 1 112 ? -30.061 0.684 22.586 1.00 91.62 112 THR A N 1
ATOM 882 C CA . THR A 1 112 ? -28.921 0.842 23.503 1.00 91.62 112 THR A CA 1
ATOM 883 C C . THR A 1 112 ? -28.478 2.300 23.600 1.00 91.62 112 THR A C 1
ATOM 885 O O . THR A 1 112 ? -28.247 2.805 24.697 1.00 91.62 112 THR A O 1
ATOM 888 N N . PHE A 1 113 ? -28.427 3.010 22.472 1.00 93.75 113 PHE A N 1
ATOM 889 C CA . PHE A 1 113 ? -28.138 4.444 22.464 1.00 93.75 113 PHE A CA 1
ATOM 890 C C . PHE A 1 113 ? -29.205 5.263 23.212 1.00 93.75 113 PHE A C 1
ATOM 892 O O . PHE A 1 113 ? -28.867 6.175 23.965 1.00 93.75 113 PHE A O 1
ATOM 899 N N . ILE A 1 114 ? -30.489 4.922 23.064 1.00 92.38 114 ILE A N 1
ATOM 900 C CA . ILE A 1 114 ? -31.576 5.560 23.821 1.00 92.38 114 ILE A CA 1
ATOM 901 C C . ILE A 1 114 ? -31.380 5.346 25.321 1.00 92.38 114 ILE A C 1
ATOM 903 O O . ILE A 1 114 ? -31.517 6.304 26.075 1.00 92.38 114 ILE A O 1
ATOM 907 N N . ALA A 1 115 ? -31.029 4.131 25.755 1.00 89.94 115 ALA A N 1
ATOM 908 C CA . ALA A 1 115 ? -30.745 3.858 27.162 1.00 89.94 115 ALA A CA 1
ATOM 909 C C . ALA A 1 115 ? -29.595 4.733 27.689 1.00 89.94 115 ALA A C 1
ATOM 911 O O . ALA A 1 115 ? -29.714 5.294 28.775 1.00 89.94 115 ALA A O 1
ATOM 912 N N . TYR A 1 116 ? -28.539 4.922 26.890 1.00 91.75 116 TYR A N 1
ATOM 913 C CA . TYR A 1 116 ? -27.431 5.827 27.208 1.00 91.75 116 TYR A CA 1
ATOM 914 C C . TYR A 1 116 ? -27.850 7.298 27.358 1.00 91.75 116 TYR A C 1
ATOM 916 O O . TYR A 1 116 ? -27.283 8.016 28.178 1.00 91.75 116 TYR A O 1
ATOM 924 N N . CYS A 1 117 ? -28.841 7.760 26.592 1.00 90.50 117 CYS A N 1
ATOM 925 C CA . CYS A 1 117 ? -29.290 9.152 26.656 1.00 90.50 117 CYS A CA 1
ATOM 926 C C . CYS A 1 117 ? -29.905 9.524 28.015 1.00 90.50 117 CYS A C 1
ATOM 928 O O . CYS A 1 117 ? -29.958 10.708 28.348 1.00 90.50 117 CYS A O 1
ATOM 930 N N . TYR A 1 118 ? -30.389 8.547 28.786 1.00 87.62 118 TYR A N 1
ATOM 931 C CA . TYR A 1 118 ? -30.982 8.801 30.094 1.00 87.62 118 TYR A CA 1
ATOM 932 C C . TYR A 1 118 ? -29.948 8.695 31.225 1.00 87.62 118 TYR A C 1
ATOM 934 O O . TYR A 1 118 ? -29.008 7.899 31.152 1.00 87.62 118 TYR A O 1
ATOM 942 N N . PRO A 1 119 ? -30.136 9.455 32.320 1.00 71.88 119 PRO A N 1
ATOM 943 C CA . PRO A 1 119 ? -29.315 9.313 33.515 1.00 71.88 119 PRO A CA 1
ATOM 944 C C . PRO A 1 119 ? -29.364 7.870 34.036 1.00 71.88 119 PRO A C 1
ATOM 946 O O . PRO A 1 119 ? -30.437 7.263 34.058 1.00 71.88 119 PRO A O 1
ATOM 949 N N . ASN A 1 120 ? -28.224 7.365 34.523 1.00 74.31 120 ASN A N 1
ATOM 950 C CA . ASN A 1 120 ? -28.013 6.019 35.090 1.00 74.31 120 ASN A CA 1
ATOM 951 C C . ASN A 1 120 ? -27.680 4.889 34.103 1.00 74.31 120 ASN A C 1
ATOM 953 O O . ASN A 1 120 ? -27.726 3.726 34.497 1.00 74.31 120 ASN A O 1
ATOM 957 N N . PHE A 1 121 ? -27.300 5.189 32.860 1.00 83.19 121 PHE A N 1
ATOM 958 C CA . PHE A 1 121 ? -26.662 4.171 32.026 1.00 83.19 121 PHE A CA 1
ATOM 959 C C . PHE A 1 121 ? -25.297 3.787 32.616 1.00 83.19 121 PHE A C 1
ATOM 961 O O . PHE A 1 121 ? -24.358 4.581 32.595 1.00 83.19 121 PHE A O 1
ATOM 968 N N . ASP A 1 122 ? -25.203 2.578 33.162 1.00 78.81 122 ASP A N 1
ATOM 969 C CA . ASP A 1 122 ? -24.009 2.034 33.823 1.00 78.81 122 ASP A CA 1
ATOM 970 C C . ASP A 1 122 ? -23.170 1.127 32.909 1.00 78.81 122 ASP A C 1
ATOM 972 O O . ASP A 1 122 ? -22.089 0.685 33.290 1.00 78.81 122 ASP A O 1
ATOM 976 N N . GLY A 1 123 ? -23.650 0.872 31.689 1.00 81.81 123 GLY A N 1
ATOM 977 C CA . GLY A 1 123 ? -22.970 0.037 30.707 1.00 81.81 123 GLY A CA 1
ATOM 978 C C . GLY A 1 123 ? -23.081 -1.469 30.957 1.00 81.81 123 GLY A C 1
ATOM 979 O O . GLY A 1 123 ? -22.573 -2.226 30.134 1.00 81.81 123 GLY A O 1
ATOM 980 N N . GLU A 1 124 ? -23.777 -1.943 32.000 1.00 81.94 124 GLU A N 1
ATOM 981 C CA . GLU A 1 124 ? -23.927 -3.391 32.255 1.00 81.94 124 GLU A CA 1
ATOM 982 C C . GLU A 1 124 ? -24.578 -4.111 31.068 1.00 81.94 124 GLU A C 1
ATOM 984 O O . GLU A 1 124 ? -24.135 -5.182 30.656 1.00 81.94 124 GLU A O 1
ATOM 989 N N . ALA A 1 125 ? -25.550 -3.457 30.426 1.00 81.25 125 ALA A N 1
ATOM 990 C CA . ALA A 1 125 ? -26.217 -3.964 29.228 1.00 81.25 125 ALA A CA 1
ATOM 991 C C . ALA A 1 125 ? -25.279 -4.171 28.020 1.00 81.25 125 ALA A C 1
ATOM 993 O O . ALA A 1 125 ? -25.692 -4.792 27.044 1.00 81.25 125 ALA A O 1
ATOM 994 N N . LEU A 1 126 ? -24.049 -3.641 28.041 1.00 87.94 126 LEU A N 1
ATOM 995 C CA . LEU A 1 126 ? -23.054 -3.858 26.985 1.00 87.94 126 LEU A CA 1
ATOM 996 C C . LEU A 1 126 ? -22.294 -5.178 27.166 1.00 87.94 126 LEU A C 1
ATOM 998 O O . LEU A 1 126 ? -21.892 -5.779 26.173 1.00 87.94 126 LEU A O 1
ATOM 1002 N N . LYS A 1 127 ? -22.126 -5.660 28.403 1.00 84.25 127 LYS A N 1
ATOM 1003 C CA . LYS A 1 127 ? -21.297 -6.842 28.703 1.00 84.25 127 LYS A CA 1
ATOM 1004 C C . LYS A 1 127 ? -21.864 -8.137 28.129 1.00 84.25 127 LYS A C 1
ATOM 1006 O O . LYS A 1 127 ? -21.112 -9.031 27.749 1.00 84.25 127 LYS A O 1
ATOM 1011 N N . GLU A 1 128 ? -23.187 -8.233 28.053 1.00 83.81 128 GLU A N 1
ATOM 1012 C CA . GLU A 1 128 ? -23.886 -9.413 27.533 1.00 83.81 128 GLU A CA 1
ATOM 1013 C C . GLU A 1 128 ? -23.963 -9.439 25.997 1.00 83.81 128 GLU A C 1
ATOM 1015 O O . GLU A 1 128 ? -24.367 -10.446 25.414 1.00 83.81 128 GLU A O 1
ATOM 1020 N N . ARG A 1 129 ? -23.569 -8.353 25.318 1.00 87.62 129 ARG A N 1
ATOM 1021 C CA . ARG A 1 129 ? -23.705 -8.238 23.861 1.00 87.62 129 ARG A CA 1
ATOM 1022 C C . ARG A 1 129 ? -22.626 -8.994 23.110 1.00 87.62 129 ARG A C 1
ATOM 1024 O O . ARG A 1 129 ? -21.476 -9.070 23.533 1.00 87.62 129 ARG A O 1
ATOM 1031 N N . ALA A 1 130 ? -22.982 -9.503 21.934 1.00 89.56 130 ALA A N 1
ATOM 1032 C CA . ALA A 1 130 ? -22.007 -10.074 21.016 1.00 89.56 130 ALA A CA 1
ATOM 1033 C C . ALA A 1 130 ? -21.029 -8.998 20.505 1.00 89.56 130 ALA A C 1
ATOM 1035 O O . ALA A 1 130 ? -21.393 -7.834 20.340 1.00 89.56 130 ALA A O 1
ATOM 1036 N N . LEU A 1 131 ? -19.797 -9.402 20.175 1.00 87.00 131 LEU A N 1
ATOM 1037 C CA . LEU A 1 131 ? -18.770 -8.491 19.654 1.00 87.00 131 LEU A CA 1
ATOM 1038 C C . LEU A 1 131 ? -19.238 -7.727 18.402 1.00 87.00 131 LEU A C 1
ATOM 1040 O O . LEU A 1 131 ? -18.937 -6.547 18.254 1.00 87.00 131 LEU A O 1
ATOM 1044 N N . THR A 1 132 ? -19.997 -8.378 17.515 1.00 89.31 132 THR A N 1
ATOM 1045 C CA . THR A 1 132 ? -20.558 -7.745 16.310 1.00 89.31 132 THR A CA 1
ATOM 1046 C C . THR A 1 132 ? -21.536 -6.625 16.652 1.00 89.31 132 THR A C 1
ATOM 1048 O O . THR A 1 132 ? -21.450 -5.556 16.064 1.00 89.31 132 THR A O 1
ATOM 1051 N N . GLU A 1 133 ? -22.391 -6.816 17.659 1.00 91.12 133 GLU A N 1
ATOM 1052 C CA . GLU A 1 133 ? -23.338 -5.783 18.097 1.00 91.12 133 GLU A CA 1
ATOM 1053 C C . GLU A 1 133 ? -22.623 -4.575 18.709 1.00 91.12 133 GLU A C 1
ATOM 1055 O O . GLU A 1 133 ? -23.032 -3.435 18.499 1.00 91.12 133 GLU A O 1
ATOM 1060 N N . LEU A 1 134 ? -21.541 -4.812 19.458 1.00 93.25 134 LEU A N 1
ATOM 1061 C CA . LEU A 1 134 ? -20.722 -3.739 20.020 1.00 93.25 134 LEU A CA 1
ATOM 1062 C C . LEU A 1 134 ? -20.017 -2.935 18.917 1.00 93.25 134 LEU A C 1
ATOM 1064 O O . LEU A 1 134 ? -19.942 -1.708 18.995 1.00 93.25 134 LEU A O 1
ATOM 1068 N N . VAL A 1 135 ? -19.544 -3.611 17.866 1.00 92.25 135 VAL A N 1
ATOM 1069 C CA . VAL A 1 135 ? -18.974 -2.962 16.676 1.00 92.25 135 VAL A CA 1
ATOM 1070 C C . VAL A 1 135 ? -20.023 -2.110 15.956 1.00 92.25 135 VAL A C 1
ATOM 1072 O O . VAL A 1 135 ? -19.743 -0.949 15.649 1.00 92.25 135 VAL A O 1
ATOM 1075 N N . ASP A 1 136 ? -21.229 -2.638 15.739 1.00 92.88 136 ASP A N 1
ATOM 1076 C CA . ASP A 1 136 ? -22.332 -1.905 15.104 1.00 92.88 136 ASP A CA 1
ATOM 1077 C C . ASP A 1 136 ? -22.739 -0.681 15.938 1.00 92.88 136 ASP A C 1
ATOM 1079 O O . ASP A 1 136 ? -22.980 0.403 15.401 1.00 92.88 136 ASP A O 1
ATOM 1083 N N . LEU A 1 137 ? -22.739 -0.819 17.267 1.00 94.19 137 LEU A N 1
ATOM 1084 C CA . LEU A 1 137 ? -23.010 0.273 18.196 1.00 94.19 137 LEU A CA 1
ATOM 1085 C C . LEU A 1 137 ? -21.947 1.373 18.126 1.00 94.19 137 LEU A C 1
ATOM 1087 O O . LEU A 1 137 ? -22.286 2.558 18.150 1.00 94.19 137 LEU A O 1
ATOM 1091 N N . TYR A 1 138 ? -20.671 1.005 17.992 1.00 93.06 138 TYR A N 1
ATOM 1092 C CA . TYR A 1 138 ? -19.604 1.983 17.801 1.00 93.06 138 TYR A CA 1
ATOM 1093 C C . TYR A 1 138 ? -19.735 2.702 16.454 1.00 93.06 138 TYR A C 1
ATOM 1095 O O . TYR A 1 138 ? -19.598 3.923 16.383 1.00 93.06 138 TYR A O 1
ATOM 1103 N N . ILE A 1 139 ? -20.034 1.962 15.383 1.00 91.62 139 ILE A N 1
ATOM 1104 C CA . ILE A 1 139 ? -20.262 2.522 14.043 1.00 91.62 139 ILE A CA 1
ATOM 1105 C C . ILE A 1 139 ? -21.423 3.511 14.062 1.00 91.62 139 ILE A C 1
ATOM 1107 O O . ILE A 1 139 ? -21.297 4.610 13.524 1.00 91.62 139 ILE A O 1
ATOM 1111 N N . PHE A 1 140 ? -22.525 3.160 14.723 1.00 93.12 140 PHE A N 1
ATOM 1112 C CA . PHE A 1 140 ? -23.650 4.062 14.939 1.00 93.12 140 PHE A CA 1
ATOM 1113 C C . PHE A 1 140 ? -23.213 5.328 15.686 1.00 93.12 140 PHE A C 1
ATOM 1115 O O . PHE A 1 140 ? -23.524 6.441 15.258 1.00 93.12 140 PHE A O 1
ATOM 1122 N N . ALA A 1 141 ? -22.449 5.173 16.771 1.00 91.81 141 ALA A N 1
ATOM 1123 C CA . ALA A 1 141 ? -21.968 6.295 17.566 1.00 91.81 141 ALA A CA 1
ATOM 1124 C C . ALA A 1 141 ? -21.056 7.244 16.765 1.00 91.81 141 ALA A C 1
ATOM 1126 O O . ALA A 1 141 ? -21.165 8.463 16.910 1.00 91.81 141 ALA A O 1
ATOM 1127 N N . ASP A 1 142 ? -20.200 6.706 15.892 1.00 88.31 142 ASP A N 1
ATOM 1128 C CA . ASP A 1 142 ? -19.353 7.486 14.981 1.00 88.31 142 ASP A CA 1
ATOM 1129 C C . ASP A 1 142 ? -20.188 8.186 13.893 1.00 88.31 142 ASP A C 1
ATOM 1131 O O . ASP A 1 142 ? -20.102 9.407 13.729 1.00 88.31 142 ASP A O 1
ATOM 1135 N N . LYS A 1 143 ? -21.074 7.439 13.215 1.00 88.56 143 LYS A N 1
ATOM 1136 C CA . LYS A 1 143 ? -21.979 7.929 12.157 1.00 88.56 143 LYS A CA 1
ATOM 1137 C C . LYS A 1 143 ? -22.811 9.119 12.629 1.00 88.56 143 LYS A C 1
ATOM 1139 O O . LYS A 1 143 ? -22.897 10.128 11.927 1.00 88.56 143 LYS A O 1
ATOM 1144 N N . TYR A 1 144 ? -23.382 9.024 13.828 1.00 90.12 144 TYR A N 1
ATOM 1145 C CA . TYR A 1 144 ? -24.232 10.063 14.411 1.00 90.12 144 TYR A CA 1
ATOM 1146 C C . TYR A 1 144 ? -23.486 11.021 15.344 1.00 90.12 144 TYR A C 1
ATOM 1148 O O . TYR A 1 144 ? -24.126 11.827 16.019 1.00 90.12 144 TYR A O 1
ATOM 1156 N N . ARG A 1 145 ? -22.146 11.000 15.380 1.00 88.38 145 ARG A N 1
ATOM 1157 C CA . ARG A 1 145 ? -21.332 11.911 16.210 1.00 88.38 145 ARG A CA 1
ATOM 1158 C C . ARG A 1 145 ? -21.827 11.988 17.658 1.00 88.38 145 ARG A C 1
ATOM 1160 O O . ARG A 1 145 ? -22.078 13.070 18.199 1.00 88.38 145 ARG A O 1
ATOM 1167 N N . CYS A 1 146 ? -22.040 10.824 18.260 1.00 90.81 146 CYS A N 1
ATOM 1168 C CA . CYS A 1 146 ? -22.382 10.708 19.670 1.00 90.81 146 CYS A CA 1
ATOM 1169 C C . CYS A 1 146 ? -21.217 11.190 20.545 1.00 90.81 146 CYS A C 1
ATOM 1171 O O . CYS A 1 146 ? -20.064 11.215 20.105 1.00 90.81 146 CYS A O 1
ATOM 1173 N N . GLN A 1 147 ? -21.505 11.552 21.796 1.00 89.50 147 GLN A N 1
ATOM 1174 C CA . GLN A 1 147 ? -20.489 12.009 22.746 1.00 89.50 147 GLN A CA 1
ATOM 1175 C C . GLN A 1 147 ? -19.307 11.032 22.870 1.00 89.50 147 GLN A C 1
ATOM 1177 O O . GLN A 1 147 ? -19.476 9.811 22.866 1.00 89.50 147 GLN A O 1
ATOM 1182 N N . LYS A 1 148 ? -18.100 11.580 23.071 1.00 85.12 148 LYS A N 1
ATOM 1183 C CA . LYS A 1 148 ? -16.870 10.785 23.240 1.00 85.12 148 LYS A CA 1
ATOM 1184 C C . LYS A 1 148 ? -16.942 9.812 24.421 1.00 85.12 148 LYS A C 1
ATOM 1186 O O . LYS A 1 148 ? -16.378 8.731 24.339 1.00 85.12 148 LYS A O 1
ATOM 1191 N N . SER A 1 149 ? -17.652 10.167 25.493 1.00 87.44 149 SER A N 1
ATOM 1192 C CA . SER A 1 149 ? -17.869 9.282 26.646 1.00 87.44 149 SER A CA 1
ATOM 1193 C C . SER A 1 149 ? -18.594 7.992 26.251 1.00 87.44 149 SER A C 1
ATOM 1195 O O . SER A 1 149 ? -18.181 6.919 26.676 1.00 87.44 149 SER A O 1
ATOM 1197 N N . PHE A 1 150 ? -19.610 8.078 25.385 1.00 90.69 150 PHE A N 1
ATOM 1198 C CA . PHE A 1 150 ? -20.304 6.901 24.861 1.00 90.69 150 PHE A CA 1
ATOM 1199 C C . PHE A 1 150 ? -19.399 6.058 23.970 1.00 90.69 150 PHE A C 1
ATOM 1201 O O . PHE A 1 150 ? -19.299 4.851 24.152 1.00 90.69 150 PHE A O 1
ATOM 1208 N N . GLN A 1 151 ? -18.705 6.705 23.030 1.00 88.19 151 GLN A N 1
ATOM 1209 C CA . GLN A 1 151 ? -17.794 6.010 22.122 1.00 88.19 151 GLN A CA 1
ATOM 1210 C C . GLN A 1 151 ? -16.695 5.262 22.889 1.00 88.19 151 GLN A C 1
ATOM 1212 O O . GLN A 1 151 ? -16.407 4.115 22.562 1.00 88.19 151 GLN A O 1
ATOM 1217 N N . ASN A 1 152 ? -16.118 5.882 23.923 1.00 86.44 152 ASN A N 1
ATOM 1218 C CA . ASN A 1 152 ? -15.112 5.250 24.776 1.00 86.44 152 ASN A CA 1
ATOM 1219 C C . ASN A 1 152 ? -15.691 4.056 25.541 1.00 86.44 152 ASN A C 1
ATOM 1221 O O . ASN A 1 152 ? -15.103 2.987 25.501 1.00 86.44 152 ASN A O 1
ATOM 1225 N N . LEU A 1 153 ? -16.877 4.197 26.141 1.00 90.00 153 LEU A N 1
ATOM 1226 C CA . LEU A 1 153 ? -17.532 3.104 26.866 1.00 90.00 153 LEU A CA 1
ATOM 1227 C C . LEU A 1 153 ? -17.801 1.881 25.971 1.00 90.00 153 LEU A C 1
ATOM 1229 O O . LEU A 1 153 ? -17.592 0.737 26.382 1.00 90.00 153 LEU A O 1
ATOM 1233 N N . VAL A 1 154 ? -18.248 2.112 24.733 1.00 92.62 154 VAL A N 1
ATOM 1234 C CA . VAL A 1 154 ? -18.446 1.034 23.754 1.00 92.62 154 VAL A CA 1
ATOM 1235 C C . VAL A 1 154 ? -17.104 0.412 23.356 1.00 92.62 154 VAL A C 1
ATOM 1237 O O . VAL A 1 154 ? -17.018 -0.808 23.254 1.00 92.62 154 VAL A O 1
ATOM 1240 N N . MET A 1 155 ? -16.045 1.211 23.185 1.00 88.56 155 MET A N 1
ATOM 1241 C CA . MET A 1 155 ? -14.700 0.685 22.912 1.00 88.56 155 MET A CA 1
ATOM 1242 C C . MET A 1 155 ? -14.153 -0.167 24.050 1.00 88.56 155 MET A C 1
ATOM 1244 O O . MET A 1 155 ? -13.630 -1.243 23.775 1.00 88.56 155 MET A O 1
ATOM 1248 N N . ASP A 1 156 ? -14.297 0.274 25.296 1.00 86.19 156 ASP A N 1
ATOM 1249 C CA . ASP A 1 156 ? -13.867 -0.489 26.469 1.00 86.19 156 ASP A CA 1
ATOM 1250 C C . ASP A 1 156 ? -14.613 -1.834 26.514 1.00 86.19 156 ASP A C 1
ATOM 1252 O O . ASP A 1 156 ? -14.002 -2.889 26.651 1.00 86.19 156 ASP A O 1
ATOM 1256 N N . SER A 1 157 ? -15.921 -1.823 26.231 1.00 90.88 157 SER A N 1
ATOM 1257 C CA . SER A 1 157 ? -16.733 -3.047 26.154 1.00 90.88 157 SER A CA 1
ATOM 1258 C C . SER A 1 157 ? -16.279 -3.996 25.036 1.00 90.88 157 SER A C 1
ATOM 1260 O O . SER A 1 157 ? -16.262 -5.211 25.225 1.00 90.88 157 SER A O 1
ATOM 1262 N N . ILE A 1 158 ? -15.894 -3.466 23.868 1.00 90.19 158 ILE A N 1
ATOM 1263 C CA . ILE A 1 158 ? -15.308 -4.256 22.771 1.00 90.19 158 ILE A CA 1
ATOM 1264 C C . ILE A 1 158 ? -14.016 -4.933 23.245 1.00 90.19 158 ILE A C 1
ATOM 1266 O O . ILE A 1 158 ? -13.839 -6.131 23.025 1.00 90.19 158 ILE A O 1
ATOM 1270 N N . GLN A 1 159 ? -13.129 -4.179 23.900 1.00 82.06 159 GLN A N 1
ATOM 1271 C CA . GLN A 1 159 ? -11.846 -4.678 24.400 1.00 82.06 159 GLN A CA 1
ATOM 1272 C C . GLN A 1 159 ? -12.039 -5.773 25.453 1.00 82.06 159 GLN A C 1
ATOM 1274 O O . GLN A 1 159 ? -11.425 -6.837 25.347 1.00 82.06 159 GLN A O 1
ATOM 1279 N N . ASP A 1 160 ? -12.939 -5.551 26.410 1.00 83.94 160 ASP A N 1
ATOM 1280 C CA . ASP A 1 160 ? -13.270 -6.511 27.463 1.00 83.94 160 ASP A CA 1
ATOM 1281 C C . ASP A 1 160 ? -13.858 -7.804 26.886 1.00 83.94 160 ASP A C 1
ATOM 1283 O O . ASP A 1 160 ? -13.443 -8.900 27.268 1.00 83.94 160 ASP A O 1
ATOM 1287 N N . LYS A 1 161 ? -14.782 -7.697 25.918 1.00 83.56 161 LYS A N 1
ATOM 1288 C CA . LYS A 1 161 ? -15.389 -8.857 25.245 1.00 83.56 161 LYS A CA 1
ATOM 1289 C C . LYS A 1 161 ? -14.337 -9.689 24.515 1.00 83.56 161 LYS A C 1
ATOM 1291 O O . LYS A 1 161 ? -14.310 -10.911 24.638 1.00 83.56 161 LYS A O 1
ATOM 1296 N N . MET A 1 162 ? -13.457 -9.022 23.775 1.00 80.50 162 MET A N 1
ATOM 1297 C CA . MET A 1 162 ? -12.368 -9.671 23.047 1.00 80.50 162 MET A CA 1
ATOM 1298 C C . MET A 1 162 ? -11.393 -10.382 23.989 1.00 80.50 162 MET A C 1
ATOM 1300 O O . MET A 1 162 ? -10.997 -11.517 23.716 1.00 80.50 162 MET A O 1
ATOM 1304 N N . LEU A 1 163 ? -11.049 -9.746 25.114 1.00 73.00 163 LEU A N 1
ATOM 1305 C CA . LEU A 1 163 ? -10.191 -10.328 26.142 1.00 73.00 163 LEU A CA 1
ATOM 1306 C C . LEU A 1 163 ? -10.837 -11.558 26.794 1.00 73.00 163 LEU A C 1
ATOM 1308 O O . LEU A 1 163 ? -10.175 -12.587 26.925 1.00 73.00 163 LEU A O 1
ATOM 1312 N N . ALA A 1 164 ? -12.113 -11.459 27.176 1.00 73.94 164 ALA A N 1
ATOM 1313 C CA . ALA A 1 164 ? -12.857 -12.529 27.839 1.00 73.94 164 ALA A CA 1
ATOM 1314 C C . ALA A 1 164 ? -13.071 -13.750 26.932 1.00 73.94 164 ALA A C 1
ATOM 1316 O O . ALA A 1 164 ? -12.923 -14.886 27.378 1.00 73.94 164 ALA A O 1
ATOM 1317 N N . ASP A 1 165 ? -13.381 -13.516 25.656 1.00 77.31 165 ASP A N 1
ATOM 1318 C CA . ASP A 1 165 ? -13.653 -14.587 24.697 1.00 77.31 165 ASP A CA 1
ATOM 1319 C C . ASP A 1 165 ? -12.365 -15.139 24.051 1.00 77.31 165 ASP A C 1
ATOM 1321 O O . ASP A 1 165 ? -12.422 -16.115 23.302 1.00 77.31 165 ASP A O 1
ATOM 1325 N N . HIS A 1 166 ? -11.205 -14.521 24.308 1.00 65.38 166 HIS A N 1
ATOM 1326 C CA . HIS A 1 166 ? -9.943 -14.785 23.606 1.00 65.38 166 HIS A CA 1
ATOM 1327 C C . HIS A 1 166 ? -10.083 -14.697 22.072 1.00 65.38 166 HIS A C 1
ATOM 1329 O O . HIS A 1 166 ? -9.570 -15.541 21.332 1.00 65.38 166 HIS A O 1
ATOM 1335 N N . THR A 1 167 ? -10.790 -13.674 21.582 1.00 66.56 167 THR A N 1
ATOM 1336 C CA . THR A 1 167 ? -11.076 -13.473 20.150 1.00 66.56 167 THR A CA 1
ATOM 1337 C C . THR A 1 167 ? -10.490 -12.168 19.612 1.00 66.56 167 THR A C 1
ATOM 1339 O O . THR A 1 167 ? -10.177 -11.256 20.369 1.00 66.56 167 THR A O 1
ATOM 1342 N N . ASN A 1 168 ? -10.356 -12.081 18.283 1.00 69.12 168 ASN A N 1
ATOM 1343 C CA . ASN A 1 168 ? -9.971 -10.873 17.547 1.00 69.12 168 ASN A CA 1
ATOM 1344 C C . ASN A 1 168 ? -11.032 -10.494 16.505 1.00 69.12 168 ASN A C 1
ATOM 1346 O O . ASN A 1 168 ? -11.901 -11.303 16.169 1.00 69.12 168 ASN A O 1
ATOM 1350 N N . PHE A 1 169 ? -10.955 -9.274 15.958 1.00 72.94 169 PHE A N 1
ATOM 1351 C CA . PHE A 1 169 ? -11.764 -8.915 14.792 1.00 72.94 169 PHE A CA 1
ATOM 1352 C C . PHE A 1 169 ? -11.429 -9.836 13.615 1.00 72.94 169 PHE A C 1
ATOM 1354 O O . PHE A 1 169 ? -10.280 -9.905 13.189 1.00 72.94 169 PHE A O 1
ATOM 1361 N N . ASN A 1 170 ? -12.446 -10.498 13.070 1.00 62.19 170 ASN A N 1
ATOM 1362 C CA . ASN A 1 170 ? -12.323 -11.266 11.834 1.00 62.19 170 ASN A CA 1
ATOM 1363 C C . ASN A 1 170 ? -12.410 -10.352 10.596 1.00 62.19 170 ASN A C 1
ATOM 1365 O O . ASN A 1 170 ? -12.820 -9.188 10.691 1.00 62.19 170 ASN A O 1
ATOM 1369 N N . GLU A 1 171 ? -12.083 -10.886 9.416 1.00 55.34 171 GLU A N 1
ATOM 1370 C CA . GLU A 1 171 ? -12.179 -10.168 8.133 1.00 55.34 171 GLU A CA 1
ATOM 1371 C C . GLU A 1 171 ? -13.520 -9.427 7.929 1.00 55.34 171 GLU A C 1
ATOM 1373 O O . GLU A 1 171 ? -13.534 -8.282 7.465 1.00 55.34 171 GLU A O 1
ATOM 1378 N N . ALA A 1 172 ? -14.650 -10.047 8.292 1.00 67.94 172 ALA A N 1
ATOM 1379 C CA . ALA A 1 172 ? -15.975 -9.457 8.106 1.00 67.94 172 ALA A CA 1
ATOM 1380 C C . ALA A 1 172 ? -16.170 -8.210 8.983 1.00 67.94 172 ALA A C 1
ATOM 1382 O O . ALA A 1 172 ? -16.555 -7.157 8.467 1.00 67.94 172 ALA A O 1
ATOM 1383 N N . SER A 1 173 ? -15.826 -8.299 10.270 1.00 71.88 173 SER A N 1
ATOM 1384 C CA . SER A 1 173 ? -15.860 -7.174 11.210 1.00 71.88 173 SER A CA 1
ATOM 1385 C C . SER A 1 173 ? -14.898 -6.070 10.782 1.00 71.88 173 SER A C 1
ATOM 1387 O O . SER A 1 173 ? -15.264 -4.899 10.780 1.00 71.88 173 SER A O 1
ATOM 1389 N N . MET A 1 174 ? -13.695 -6.427 10.329 1.00 70.44 174 MET A N 1
ATOM 1390 C CA . MET A 1 174 ? -12.704 -5.472 9.829 1.00 70.44 174 MET A CA 1
ATOM 1391 C C . MET A 1 174 ? -13.230 -4.682 8.631 1.00 70.44 174 MET A C 1
ATOM 1393 O O . MET A 1 174 ? -13.191 -3.449 8.619 1.00 70.44 174 MET A O 1
ATOM 1397 N N . LYS A 1 175 ? -13.771 -5.374 7.626 1.00 68.19 175 LYS A N 1
ATOM 1398 C CA . LYS A 1 175 ? -14.371 -4.723 6.459 1.00 68.19 175 LYS A CA 1
ATOM 1399 C C . LYS A 1 175 ? -15.540 -3.834 6.870 1.00 68.19 175 LYS A C 1
ATOM 1401 O O . LYS A 1 175 ? -15.665 -2.723 6.352 1.00 68.19 175 LYS A O 1
ATOM 1406 N N . HIS A 1 176 ? -16.368 -4.302 7.799 1.00 81.25 176 HIS A N 1
ATOM 1407 C CA . HIS A 1 176 ? -17.512 -3.558 8.303 1.00 81.25 176 HIS A CA 1
ATOM 1408 C C . HIS A 1 176 ? -17.082 -2.261 9.016 1.00 81.25 176 HIS A C 1
ATOM 1410 O O . HIS A 1 176 ? -17.554 -1.185 8.647 1.00 81.25 176 HIS A O 1
ATOM 1416 N N . ILE A 1 177 ? -16.098 -2.333 9.920 1.00 82.94 177 ILE A N 1
ATOM 1417 C CA . ILE A 1 177 ? -15.516 -1.182 10.629 1.00 82.94 177 ILE A CA 1
ATOM 1418 C C . ILE A 1 177 ? -14.972 -0.148 9.638 1.00 82.94 177 ILE A C 1
ATOM 1420 O O . ILE A 1 177 ? -15.343 1.026 9.696 1.00 82.94 177 ILE A O 1
ATOM 1424 N N . PHE A 1 178 ? -14.110 -0.563 8.706 1.00 75.31 178 PHE A N 1
ATOM 1425 C CA . PHE A 1 178 ? -13.442 0.358 7.777 1.00 75.31 178 PHE A CA 1
ATOM 1426 C C . PHE A 1 178 ? -14.369 0.934 6.699 1.00 75.31 178 PHE A C 1
ATOM 1428 O O . PHE A 1 178 ? -14.061 1.992 6.147 1.00 75.31 178 PHE A O 1
ATOM 1435 N N . SER A 1 179 ? -15.488 0.268 6.399 1.00 78.62 179 SER A N 1
ATOM 1436 C CA . SER A 1 179 ? -16.466 0.759 5.418 1.00 78.62 179 SER A CA 1
ATOM 1437 C C . SER A 1 179 ? -17.458 1.755 6.020 1.00 78.62 179 SER A C 1
ATOM 1439 O O . SER A 1 179 ? -17.916 2.635 5.298 1.00 78.62 179 SER A O 1
ATOM 1441 N N . ASN A 1 180 ? -17.778 1.632 7.315 1.00 82.06 180 ASN A N 1
ATOM 1442 C CA . ASN A 1 180 ? -18.913 2.345 7.916 1.00 82.06 180 ASN A CA 1
ATOM 1443 C C . ASN A 1 180 ? -18.547 3.395 8.974 1.00 82.06 180 ASN A C 1
ATOM 1445 O O . ASN A 1 180 ? -19.418 4.127 9.423 1.00 82.06 180 ASN A O 1
ATOM 1449 N N . THR A 1 181 ? -17.276 3.514 9.356 1.00 79.50 181 THR A N 1
ATOM 1450 C CA . THR A 1 181 ? -16.812 4.658 10.166 1.00 79.50 181 THR A CA 1
ATOM 1451 C C . THR A 1 181 ? -16.310 5.802 9.269 1.00 79.50 181 THR A C 1
ATOM 1453 O O . THR A 1 181 ? -15.990 5.618 8.090 1.00 79.50 181 THR A O 1
ATOM 1456 N N . THR A 1 182 ? -16.246 7.019 9.783 1.00 61.94 182 THR A N 1
ATOM 1457 C CA . THR A 1 182 ? -15.768 8.196 9.049 1.00 61.94 182 THR A CA 1
ATOM 1458 C C . THR A 1 182 ? -14.245 8.348 9.168 1.00 61.94 182 THR A C 1
ATOM 1460 O O . THR A 1 182 ? -13.640 7.993 10.174 1.00 61.94 182 THR A O 1
ATOM 1463 N N . SER A 1 183 ? -13.573 8.856 8.121 1.00 55.66 183 SER A N 1
ATOM 1464 C CA . SER A 1 183 ? -12.104 9.046 8.106 1.00 55.66 183 SER A CA 1
ATOM 1465 C C . SER A 1 183 ? -11.641 10.304 8.857 1.00 55.66 183 SER A C 1
ATOM 1467 O O . SER A 1 183 ? -10.661 10.954 8.472 1.00 55.66 183 SER A O 1
ATOM 1469 N N . THR A 1 184 ? -12.374 10.732 9.874 1.00 42.41 184 THR A N 1
ATOM 1470 C CA . THR A 1 184 ? -11.910 11.805 10.750 1.00 42.41 184 THR A CA 1
ATOM 1471 C C . THR A 1 184 ? -10.796 11.265 11.640 1.00 42.41 184 THR A C 1
ATOM 1473 O O . THR A 1 184 ? -10.741 10.074 11.925 1.00 42.41 184 THR A O 1
ATOM 1476 N N . GLN A 1 185 ? -9.865 12.124 12.052 1.00 45.56 185 GLN A N 1
ATOM 1477 C CA . GLN A 1 185 ? -8.610 11.772 12.741 1.00 45.56 185 GLN A CA 1
ATOM 1478 C C . GLN A 1 185 ? -8.760 10.999 14.083 1.00 45.56 185 GLN A C 1
ATOM 1480 O O . GLN A 1 185 ? -7.769 10.717 14.766 1.00 45.56 185 GLN A O 1
ATOM 1485 N N . GLU A 1 186 ? -9.980 10.604 14.451 1.00 53.03 186 GLU A N 1
ATOM 1486 C CA . GLU A 1 186 ? -10.404 10.111 15.757 1.00 53.03 186 GLU A CA 1
ATOM 1487 C C . GLU A 1 186 ? -11.425 8.956 15.677 1.00 53.03 186 GLU A C 1
ATOM 1489 O O . GLU A 1 186 ? -12.363 8.948 16.459 1.00 53.03 186 GLU A O 1
ATOM 1494 N N . ALA A 1 187 ? -11.266 7.953 14.807 1.00 63.88 187 ALA A N 1
ATOM 1495 C CA . ALA A 1 187 ? -11.967 6.671 15.000 1.00 63.88 187 ALA A CA 1
ATOM 1496 C C . ALA A 1 187 ? -11.050 5.668 15.741 1.00 63.88 187 ALA A C 1
ATOM 1498 O O . ALA A 1 187 ? -10.372 4.872 15.075 1.00 63.88 187 ALA A O 1
ATOM 1499 N N . PRO A 1 188 ? -10.949 5.703 17.094 1.00 69.94 188 PRO A N 1
ATOM 1500 C CA . PRO A 1 188 ? -10.202 4.743 17.903 1.00 69.94 188 PRO A CA 1
ATOM 1501 C C . PRO A 1 188 ? -10.361 3.294 17.467 1.00 69.94 188 PRO A C 1
ATOM 1503 O O . PRO A 1 188 ? -9.359 2.588 17.415 1.00 69.94 188 PRO A O 1
ATOM 1506 N N . ILE A 1 189 ? -11.566 2.870 17.065 1.00 80.38 189 ILE A N 1
ATOM 1507 C CA . ILE A 1 189 ? -11.797 1.488 16.632 1.00 80.38 189 ILE A CA 1
ATOM 1508 C C . ILE A 1 189 ? -10.936 1.086 15.435 1.00 80.38 189 ILE A C 1
ATOM 1510 O O . ILE A 1 189 ? -10.466 -0.041 15.387 1.00 80.38 189 ILE A O 1
ATOM 1514 N N . ARG A 1 190 ? -10.651 1.996 14.491 1.00 76.19 190 ARG A N 1
ATOM 1515 C CA . ARG A 1 190 ? -9.779 1.702 13.341 1.00 76.19 190 ARG A CA 1
ATOM 1516 C C . ARG A 1 190 ? -8.324 1.583 13.754 1.00 76.19 190 ARG A C 1
ATOM 1518 O O . ARG A 1 190 ? -7.624 0.703 13.263 1.00 76.19 190 ARG A O 1
ATOM 1525 N N . LYS A 1 191 ? -7.868 2.473 14.644 1.00 68.56 191 LYS A N 1
ATOM 1526 C CA . LYS A 1 191 ? -6.501 2.441 15.189 1.00 68.56 191 LYS A CA 1
ATOM 1527 C C . LYS A 1 191 ? -6.291 1.170 16.008 1.00 68.56 191 LYS A C 1
ATOM 1529 O O . LYS A 1 191 ? -5.279 0.503 15.838 1.00 68.56 191 LYS A O 1
ATOM 1534 N N . TYR A 1 192 ? -7.279 0.817 16.825 1.00 70.06 192 TYR A N 1
ATOM 1535 C CA . TYR A 1 192 ? -7.308 -0.400 17.623 1.00 70.06 192 TYR A CA 1
ATOM 1536 C C . TYR A 1 192 ? -7.373 -1.653 16.744 1.00 70.06 192 TYR A C 1
ATOM 1538 O O . TYR A 1 192 ? -6.577 -2.564 16.922 1.00 70.06 192 TYR A O 1
ATOM 1546 N N . ALA A 1 193 ? -8.225 -1.665 15.719 1.00 72.50 193 ALA A N 1
ATOM 1547 C CA . ALA A 1 193 ? -8.291 -2.738 14.736 1.00 72.50 193 ALA A CA 1
ATOM 1548 C C . ALA A 1 193 ? -6.957 -2.922 13.995 1.00 72.50 193 ALA A C 1
ATOM 1550 O O . ALA A 1 193 ? -6.461 -4.038 13.885 1.00 72.50 193 ALA A O 1
ATOM 1551 N N . ALA A 1 194 ? -6.315 -1.835 13.558 1.00 63.91 194 ALA A N 1
ATOM 1552 C CA . ALA A 1 194 ? -4.966 -1.894 12.997 1.00 63.91 194 ALA A CA 1
ATOM 1553 C C . ALA A 1 194 ? -3.925 -2.405 14.018 1.00 63.91 194 ALA A C 1
ATOM 1555 O O . ALA A 1 194 ? -3.012 -3.136 13.637 1.00 63.91 194 ALA A O 1
ATOM 1556 N N . ALA A 1 195 ? -4.074 -2.065 15.306 1.00 59.28 195 ALA A N 1
ATOM 1557 C CA . ALA A 1 195 ? -3.198 -2.501 16.402 1.00 59.28 195 ALA A CA 1
ATOM 1558 C C . ALA A 1 195 ? -3.332 -3.975 16.743 1.00 59.28 195 ALA A C 1
ATOM 1560 O O . ALA A 1 195 ? -2.319 -4.649 16.894 1.00 59.28 195 ALA A O 1
ATOM 1561 N N . LEU A 1 196 ? -4.545 -4.507 16.764 1.00 60.41 196 LEU A N 1
ATOM 1562 C CA . LEU A 1 196 ? -4.785 -5.935 16.933 1.00 60.41 196 LEU A CA 1
ATOM 1563 C C . LEU A 1 196 ? -4.189 -6.747 15.792 1.00 60.41 196 LEU A C 1
ATOM 1565 O O . LEU A 1 196 ? -3.635 -7.818 16.015 1.00 60.41 196 LEU A O 1
ATOM 1569 N N . ILE A 1 197 ? -4.216 -6.218 14.573 1.00 56.09 197 ILE A N 1
ATOM 1570 C CA . ILE A 1 197 ? -3.533 -6.893 13.481 1.00 56.09 197 ILE A CA 1
ATOM 1571 C C . ILE A 1 197 ? -2.008 -6.792 13.635 1.00 56.09 197 ILE A C 1
ATOM 1573 O O . ILE A 1 197 ? -1.304 -7.768 13.391 1.00 56.09 197 ILE A O 1
ATOM 1577 N N . ALA A 1 198 ? -1.481 -5.661 14.115 1.00 50.47 198 ALA A N 1
ATOM 1578 C CA . ALA A 1 198 ? -0.067 -5.559 14.470 1.00 50.47 198 ALA A CA 1
ATOM 1579 C C . ALA A 1 198 ? 0.339 -6.485 15.631 1.00 50.47 198 ALA A C 1
ATOM 1581 O O . ALA A 1 198 ? 1.485 -6.918 15.676 1.00 50.47 198 ALA A O 1
ATOM 1582 N N . HIS A 1 199 ? -0.588 -6.828 16.529 1.00 46.34 199 HIS A N 1
ATOM 1583 C CA . HIS A 1 199 ? -0.403 -7.834 17.577 1.00 46.34 199 HIS A CA 1
ATOM 1584 C C . HIS A 1 199 ? -0.244 -9.254 17.000 1.00 46.34 199 HIS A C 1
ATOM 1586 O O . HIS A 1 199 ? 0.474 -10.070 17.570 1.00 46.34 199 HIS A O 1
ATOM 1592 N N . VAL A 1 200 ? -0.847 -9.532 15.836 1.00 50.94 200 VAL A N 1
ATOM 1593 C CA . VAL A 1 200 ? -0.652 -10.774 15.058 1.00 50.94 200 VAL A CA 1
ATOM 1594 C C . VAL A 1 200 ? 0.644 -10.741 14.230 1.00 50.94 200 VAL A C 1
ATOM 1596 O O . VAL A 1 200 ? 1.107 -11.782 13.755 1.00 50.94 200 VAL A O 1
ATOM 1599 N N . LEU A 1 201 ? 1.283 -9.577 14.059 1.00 53.06 201 LEU A N 1
ATOM 1600 C CA . LEU A 1 201 ? 2.554 -9.507 13.347 1.00 53.06 201 LEU A CA 1
ATOM 1601 C C . LEU A 1 201 ? 3.648 -10.138 14.210 1.00 53.06 201 LEU A C 1
ATOM 1603 O O . LEU A 1 201 ? 4.111 -9.570 15.193 1.00 53.06 201 LEU A O 1
ATOM 1607 N N . HIS A 1 202 ? 4.113 -11.310 13.785 1.00 65.19 202 HIS A N 1
ATOM 1608 C CA . HIS A 1 202 ? 5.443 -11.817 14.111 1.00 65.19 202 HIS A CA 1
ATOM 1609 C C . HIS A 1 202 ? 6.506 -10.713 13.948 1.00 65.19 202 HIS A C 1
ATOM 1611 O O . HIS A 1 202 ? 6.257 -9.736 13.237 1.00 65.19 202 HIS A O 1
ATOM 1617 N N . PRO A 1 203 ? 7.713 -10.869 14.528 1.00 82.31 203 PRO A N 1
ATOM 1618 C CA . PRO A 1 203 ? 8.819 -9.963 14.248 1.00 82.31 203 PRO A CA 1
ATOM 1619 C C . PRO A 1 203 ? 8.896 -9.618 12.754 1.00 82.31 203 PRO A C 1
ATOM 1621 O O . PRO A 1 203 ? 8.988 -10.526 11.923 1.00 82.31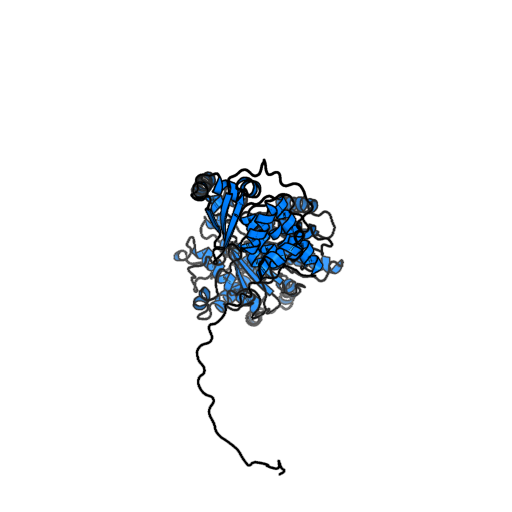 203 PRO A O 1
ATOM 1624 N N . LEU A 1 204 ? 8.812 -8.331 12.416 1.00 87.06 204 LEU A N 1
ATOM 1625 C CA . LEU A 1 204 ? 8.569 -7.864 11.052 1.00 87.06 204 LEU A CA 1
ATOM 1626 C C . LEU A 1 204 ? 9.804 -7.157 10.503 1.00 87.06 204 LEU A C 1
ATOM 1628 O O . LEU A 1 204 ? 10.299 -6.205 11.110 1.00 87.06 204 LEU A O 1
ATOM 1632 N N . VAL A 1 205 ? 10.256 -7.571 9.319 1.00 93.56 205 VAL A N 1
ATOM 1633 C CA . VAL A 1 205 ? 11.271 -6.843 8.547 1.00 93.56 205 VAL A CA 1
ATOM 1634 C C . VAL A 1 205 ? 10.624 -6.187 7.330 1.00 93.56 205 VAL A C 1
ATOM 1636 O O . VAL A 1 205 ? 10.240 -6.862 6.374 1.00 93.56 205 VAL A O 1
ATOM 1639 N N . ALA A 1 206 ? 10.509 -4.861 7.348 1.00 94.38 206 ALA A N 1
ATOM 1640 C CA . ALA A 1 206 ? 9.921 -4.081 6.266 1.00 94.38 206 ALA A CA 1
ATOM 1641 C C . ALA A 1 206 ? 10.983 -3.309 5.469 1.00 94.38 206 ALA A C 1
ATOM 1643 O O . ALA A 1 206 ? 11.903 -2.716 6.030 1.00 94.38 206 ALA A O 1
ATOM 1644 N N . VAL A 1 207 ? 10.823 -3.253 4.149 1.00 96.94 207 VAL A N 1
ATOM 1645 C CA . VAL A 1 207 ? 11.602 -2.410 3.236 1.00 96.94 207 VAL A CA 1
ATOM 1646 C C . VAL A 1 207 ? 10.649 -1.421 2.576 1.00 96.94 207 VAL A C 1
ATOM 1648 O O . VAL A 1 207 ? 9.728 -1.814 1.866 1.00 96.94 207 VAL A O 1
ATOM 1651 N N . ILE A 1 208 ? 10.852 -0.125 2.806 1.00 96.00 208 ILE A N 1
ATOM 1652 C CA . ILE A 1 208 ? 9.930 0.929 2.373 1.00 96.00 208 ILE A CA 1
ATOM 1653 C C . ILE A 1 208 ? 10.657 1.894 1.435 1.00 96.00 208 ILE A C 1
ATOM 1655 O O . ILE A 1 208 ? 11.417 2.774 1.850 1.00 96.00 208 ILE A O 1
ATOM 1659 N N . VAL A 1 209 ? 10.399 1.727 0.140 1.00 96.06 209 VAL A N 1
ATOM 1660 C CA . VAL A 1 209 ? 10.969 2.516 -0.954 1.00 96.06 209 VAL A CA 1
ATOM 1661 C C . VAL A 1 209 ? 10.138 3.767 -1.196 1.00 96.06 209 VAL A C 1
ATOM 1663 O O . VAL A 1 209 ? 8.947 3.684 -1.488 1.00 96.06 209 VAL A O 1
ATOM 1666 N N . GLY A 1 210 ? 10.776 4.936 -1.097 1.00 91.25 210 GLY A N 1
ATOM 1667 C CA . GLY A 1 210 ? 10.082 6.226 -1.095 1.00 91.25 210 GLY A CA 1
ATOM 1668 C C . GLY A 1 210 ? 9.590 6.645 0.296 1.00 91.25 210 GLY A C 1
ATOM 1669 O O . GLY A 1 210 ? 8.720 7.503 0.402 1.00 91.25 210 GLY A O 1
ATOM 1670 N N . GLY A 1 211 ? 10.143 6.069 1.370 1.00 83.19 211 GLY A N 1
ATOM 1671 C CA . GLY A 1 211 ? 9.680 6.276 2.749 1.00 83.19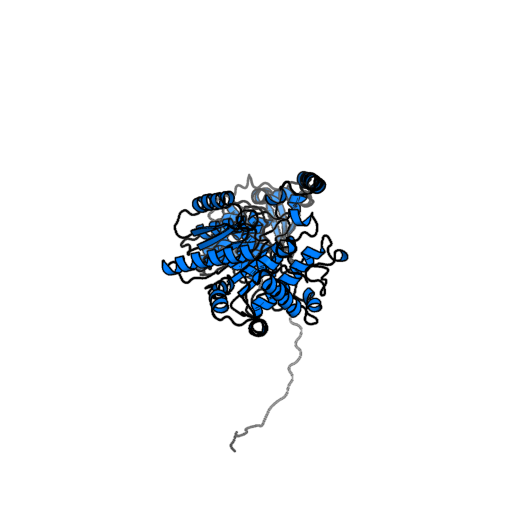 211 GLY A CA 1
ATOM 1672 C C . GLY A 1 211 ? 9.995 7.636 3.384 1.00 83.19 211 GLY A C 1
ATOM 1673 O O . GLY A 1 211 ? 9.580 7.879 4.509 1.00 83.19 211 GLY A O 1
ATOM 1674 N N . THR A 1 212 ? 10.712 8.532 2.700 1.00 83.62 212 THR A N 1
ATOM 1675 C CA . THR A 1 212 ? 11.150 9.822 3.273 1.00 83.62 212 THR A CA 1
ATOM 1676 C C . THR A 1 212 ? 10.114 10.942 3.178 1.00 83.62 212 THR A C 1
ATOM 1678 O O . THR A 1 212 ? 10.382 12.044 3.645 1.00 83.62 212 THR A O 1
ATOM 1681 N N . SER A 1 213 ? 8.993 10.724 2.485 1.00 85.25 213 SER A N 1
ATOM 1682 C CA . SER A 1 213 ? 7.922 11.718 2.365 1.00 85.25 213 SER A CA 1
ATOM 1683 C C . SER A 1 213 ? 6.614 11.093 1.891 1.00 85.25 213 SER A C 1
ATOM 1685 O O . SER A 1 213 ? 6.630 10.165 1.082 1.00 85.25 213 SER A O 1
ATOM 1687 N N . GLY A 1 214 ? 5.482 11.685 2.263 1.00 85.56 214 GLY A N 1
ATOM 1688 C CA . GLY A 1 214 ? 4.182 11.318 1.696 1.00 85.56 214 GLY A CA 1
ATOM 1689 C C . GLY A 1 214 ? 3.687 9.966 2.207 1.00 85.56 214 GLY A C 1
ATOM 1690 O O . GLY A 1 214 ? 3.953 9.610 3.345 1.00 85.56 214 GLY A O 1
ATOM 1691 N N . ILE A 1 215 ? 2.946 9.213 1.392 1.00 87.38 215 ILE A N 1
ATOM 1692 C CA . ILE A 1 215 ? 2.157 8.052 1.856 1.00 87.38 215 ILE A CA 1
ATOM 1693 C C . ILE A 1 215 ? 2.997 7.036 2.642 1.00 87.38 215 ILE A C 1
ATOM 1695 O O . ILE A 1 215 ? 2.575 6.579 3.699 1.00 87.38 215 ILE A O 1
ATOM 1699 N N . SER A 1 216 ? 4.199 6.714 2.165 1.00 89.06 216 SER A N 1
ATOM 1700 C CA . SER A 1 216 ? 5.073 5.753 2.841 1.00 89.06 216 SER A CA 1
ATOM 1701 C C . SER A 1 216 ? 5.648 6.273 4.163 1.00 89.06 216 SER A C 1
ATOM 1703 O O . SER A 1 216 ? 5.838 5.477 5.074 1.00 89.06 216 SER A O 1
ATOM 1705 N N . GLU A 1 217 ? 5.866 7.584 4.309 1.00 89.25 217 GLU A N 1
ATOM 1706 C CA . GLU A 1 217 ? 6.240 8.185 5.601 1.00 89.25 217 GLU A CA 1
ATOM 1707 C C . GLU A 1 217 ? 5.103 8.016 6.621 1.00 89.25 217 GLU A C 1
ATOM 1709 O O . GLU A 1 217 ? 5.332 7.597 7.755 1.00 89.25 217 GLU A O 1
ATOM 1714 N N . TYR A 1 218 ? 3.858 8.277 6.208 1.00 85.56 218 TYR A N 1
ATOM 1715 C CA . TYR A 1 218 ? 2.688 8.075 7.066 1.00 85.56 218 TYR A CA 1
ATOM 1716 C C . TYR A 1 218 ? 2.424 6.594 7.358 1.00 85.56 218 TYR A C 1
ATOM 1718 O O . TYR A 1 218 ? 1.983 6.274 8.457 1.00 85.56 218 TYR A O 1
ATOM 1726 N N . ALA A 1 219 ? 2.729 5.686 6.427 1.00 86.44 219 ALA A N 1
ATOM 1727 C CA . ALA A 1 219 ? 2.659 4.247 6.673 1.00 86.44 219 ALA A CA 1
ATOM 1728 C C . ALA A 1 219 ? 3.657 3.808 7.758 1.00 86.44 219 ALA A C 1
ATOM 1730 O O . ALA A 1 219 ? 3.279 3.052 8.648 1.00 86.44 219 ALA A O 1
ATOM 1731 N N . ILE A 1 220 ? 4.891 4.334 7.737 1.00 88.44 220 ILE A N 1
ATOM 1732 C CA . ILE A 1 220 ? 5.893 4.100 8.794 1.00 88.44 220 ILE A CA 1
ATOM 1733 C C . ILE A 1 220 ? 5.367 4.592 10.143 1.00 88.44 220 ILE A C 1
ATOM 1735 O O . ILE A 1 220 ? 5.374 3.841 11.114 1.00 88.44 220 ILE A O 1
ATOM 1739 N N . ARG A 1 221 ? 4.879 5.839 10.200 1.00 83.50 221 ARG A N 1
ATOM 1740 C CA . ARG A 1 221 ? 4.345 6.420 11.442 1.00 83.50 221 ARG A CA 1
ATOM 1741 C C . ARG A 1 221 ? 3.161 5.627 11.976 1.00 83.50 221 ARG A C 1
ATOM 1743 O O . ARG A 1 221 ? 3.142 5.321 13.162 1.00 83.50 221 ARG A O 1
ATOM 1750 N N . SER A 1 222 ? 2.213 5.272 11.109 1.00 80.31 222 SER A N 1
ATOM 1751 C CA . SER A 1 222 ? 1.058 4.463 11.492 1.00 80.31 222 SER A CA 1
ATOM 1752 C C . SER A 1 222 ? 1.513 3.116 12.037 1.00 80.31 222 SER A C 1
ATOM 1754 O O . SER A 1 222 ? 1.097 2.757 13.127 1.00 80.31 222 SER A O 1
ATOM 1756 N N . LEU A 1 223 ? 2.404 2.407 11.336 1.00 80.12 223 LEU A N 1
ATOM 1757 C CA . LEU A 1 223 ? 2.910 1.113 11.790 1.00 80.12 223 LEU A CA 1
ATOM 1758 C C . LEU A 1 223 ? 3.571 1.219 13.168 1.00 80.12 223 LEU A C 1
ATOM 1760 O O . LEU A 1 223 ? 3.294 0.401 14.035 1.00 80.12 223 LEU A O 1
ATOM 1764 N N . ILE A 1 224 ? 4.394 2.244 13.391 1.00 80.19 224 ILE A N 1
ATOM 1765 C CA . ILE A 1 224 ? 5.101 2.447 14.660 1.00 80.19 224 ILE A CA 1
ATOM 1766 C C . ILE A 1 224 ? 4.148 2.806 15.795 1.00 80.19 224 ILE A C 1
ATOM 1768 O O . ILE A 1 224 ? 4.257 2.211 16.856 1.00 80.19 224 ILE A O 1
ATOM 1772 N N . GLN A 1 225 ? 3.206 3.729 15.584 1.00 75.69 225 GLN A N 1
ATOM 1773 C CA . GLN A 1 225 ? 2.201 4.096 16.594 1.00 75.69 225 GLN A CA 1
ATOM 1774 C C . GLN A 1 225 ? 1.354 2.892 17.004 1.00 75.69 225 GLN A C 1
ATOM 1776 O O . GLN A 1 225 ? 1.092 2.651 18.181 1.00 75.69 225 GLN A O 1
ATOM 1781 N N . THR A 1 226 ? 0.933 2.127 16.004 1.00 69.31 226 THR A N 1
ATOM 1782 C CA . THR A 1 226 ? 0.185 0.893 16.175 1.00 69.31 226 THR A CA 1
ATOM 1783 C C . THR A 1 226 ? 1.005 -0.124 16.975 1.00 69.31 226 THR A C 1
ATOM 1785 O O . THR A 1 226 ? 0.514 -0.696 17.944 1.00 69.31 226 THR A O 1
ATOM 1788 N N . HIS A 1 227 ? 2.280 -0.287 16.637 1.00 71.25 227 HIS A N 1
ATOM 1789 C CA . HIS A 1 227 ? 3.186 -1.221 17.289 1.00 71.25 227 HIS A CA 1
ATOM 1790 C C . HIS A 1 227 ? 3.573 -0.814 18.723 1.00 71.25 227 HIS A C 1
ATOM 1792 O O . HIS A 1 227 ? 3.618 -1.661 19.609 1.00 71.25 227 HIS A O 1
ATOM 1798 N N . SER A 1 228 ? 3.779 0.480 18.988 1.00 69.00 228 SER A N 1
ATOM 1799 C CA . SER A 1 228 ? 4.138 1.007 20.313 1.00 69.00 228 SER A CA 1
ATOM 1800 C C . SER A 1 228 ? 3.008 0.917 21.336 1.00 69.00 228 SER A C 1
ATOM 1802 O O . SER A 1 228 ? 3.255 1.026 22.531 1.00 69.00 228 SER A O 1
ATOM 1804 N N . SER A 1 229 ? 1.764 0.752 20.880 1.00 63.47 229 SER A N 1
ATOM 1805 C CA . SER A 1 229 ? 0.599 0.584 21.757 1.00 63.47 229 SER A CA 1
ATOM 1806 C C . SER A 1 229 ? 0.443 -0.838 22.315 1.00 63.47 229 SER A C 1
ATOM 1808 O O . SER A 1 229 ? -0.448 -1.085 23.125 1.00 63.47 229 SER A O 1
ATOM 1810 N N . LEU A 1 230 ? 1.293 -1.780 21.890 1.00 60.44 230 LEU A N 1
ATOM 1811 C CA . LEU A 1 230 ? 1.193 -3.186 22.268 1.00 60.44 230 LEU A CA 1
ATOM 1812 C C . LEU A 1 230 ? 1.802 -3.447 23.662 1.00 60.44 230 LEU A C 1
ATOM 1814 O O . LEU A 1 230 ? 2.928 -3.020 23.913 1.00 60.44 230 LEU A O 1
ATOM 1818 N N . PRO A 1 231 ? 1.138 -4.232 24.538 1.00 52.41 231 PRO A N 1
ATOM 1819 C CA . PRO A 1 231 ? 1.680 -4.614 25.851 1.00 52.41 231 PRO A CA 1
ATOM 1820 C C . PRO A 1 231 ? 2.993 -5.412 25.789 1.00 52.41 231 PRO A C 1
ATOM 1822 O O . PRO A 1 231 ? 3.758 -5.454 26.749 1.00 52.41 231 PRO A O 1
ATOM 1825 N N . SER A 1 232 ? 3.251 -6.088 24.667 1.00 62.97 232 SER A N 1
ATOM 1826 C CA . SER A 1 232 ? 4.497 -6.803 24.372 1.00 62.97 232 SER A CA 1
ATOM 1827 C C . SER A 1 232 ? 4.755 -6.715 22.873 1.00 62.97 232 SER A C 1
ATOM 1829 O O . SER A 1 232 ? 4.305 -7.561 22.100 1.00 62.97 232 SER A O 1
ATOM 1831 N N . ALA A 1 233 ? 5.401 -5.628 22.453 1.00 63.66 233 ALA A N 1
ATOM 1832 C CA . ALA A 1 233 ? 5.670 -5.368 21.047 1.00 63.66 233 ALA A CA 1
ATOM 1833 C C . ALA A 1 233 ? 6.738 -6.349 20.505 1.00 63.66 233 ALA A C 1
ATOM 1835 O O . ALA A 1 233 ? 7.813 -6.469 21.099 1.00 63.66 233 ALA A O 1
ATOM 1836 N N . PRO A 1 234 ? 6.470 -7.078 19.404 1.00 75.88 234 PRO A N 1
ATOM 1837 C CA . PRO A 1 234 ? 7.484 -7.905 18.747 1.00 75.88 234 PRO A CA 1
ATOM 1838 C C . PRO A 1 234 ? 8.596 -7.038 18.134 1.00 75.88 234 PRO A C 1
ATOM 1840 O O . PRO A 1 234 ? 8.475 -5.830 18.068 1.00 75.88 234 PRO A O 1
ATOM 1843 N N . SER A 1 235 ? 9.701 -7.610 17.651 1.00 84.44 235 SER A N 1
ATOM 1844 C CA . SER A 1 235 ? 10.730 -6.778 16.998 1.00 84.44 235 SER A CA 1
ATOM 1845 C C . SER A 1 235 ? 10.252 -6.252 15.637 1.00 84.44 235 SER A C 1
ATOM 1847 O O . SER A 1 235 ? 9.776 -7.023 14.804 1.00 84.44 235 SER A O 1
ATOM 1849 N N . LEU A 1 236 ? 10.433 -4.958 15.382 1.00 87.69 236 LEU A N 1
ATOM 1850 C CA . LEU A 1 236 ? 10.104 -4.287 14.128 1.00 87.69 236 LEU A CA 1
ATOM 1851 C C . LEU A 1 236 ? 11.353 -3.631 13.533 1.00 87.69 236 LEU A C 1
ATOM 1853 O O . LEU A 1 236 ? 11.887 -2.672 14.084 1.00 87.69 236 LEU A O 1
ATOM 1857 N N . ARG A 1 237 ? 11.795 -4.100 12.365 1.00 92.00 237 ARG A N 1
ATOM 1858 C CA . ARG A 1 237 ? 12.914 -3.510 11.616 1.00 92.00 237 ARG A CA 1
ATOM 1859 C C . ARG A 1 237 ? 12.414 -2.912 10.311 1.00 92.00 237 ARG A C 1
ATOM 1861 O O . ARG A 1 237 ? 11.775 -3.598 9.518 1.00 92.00 237 ARG A O 1
ATOM 1868 N N . ILE A 1 238 ? 12.723 -1.644 10.064 1.00 93.69 238 ILE A N 1
ATOM 1869 C CA . ILE A 1 238 ? 12.278 -0.915 8.875 1.00 93.69 238 ILE A CA 1
ATOM 1870 C C . ILE A 1 238 ? 13.480 -0.315 8.146 1.00 93.69 238 ILE A C 1
ATOM 1872 O O . ILE A 1 238 ? 14.141 0.595 8.648 1.00 93.69 238 ILE A O 1
ATOM 1876 N N . TYR A 1 239 ? 13.710 -0.767 6.915 1.00 95.88 239 TYR A N 1
ATOM 1877 C CA . TYR A 1 239 ? 14.644 -0.160 5.973 1.00 95.88 239 TYR A CA 1
ATOM 1878 C C . TYR A 1 239 ? 13.941 0.943 5.177 1.00 95.88 239 TYR A C 1
ATOM 1880 O O . TYR A 1 239 ? 13.120 0.671 4.299 1.00 95.88 239 TYR A O 1
ATOM 1888 N N . ILE A 1 240 ? 14.269 2.200 5.467 1.00 95.69 240 ILE A N 1
ATOM 1889 C CA . ILE A 1 240 ? 13.749 3.368 4.753 1.00 95.69 240 ILE A CA 1
ATOM 1890 C C . ILE A 1 240 ? 14.680 3.674 3.586 1.00 95.69 240 ILE A C 1
ATOM 1892 O O . ILE A 1 240 ? 15.816 4.101 3.789 1.00 95.69 240 ILE A O 1
ATOM 1896 N N . ILE A 1 241 ? 14.185 3.521 2.362 1.00 96.19 241 ILE A N 1
ATOM 1897 C CA . ILE A 1 241 ? 14.937 3.863 1.155 1.00 96.19 241 ILE A CA 1
ATOM 1898 C C . ILE A 1 241 ? 14.450 5.208 0.618 1.00 96.19 241 ILE A C 1
ATOM 1900 O O . ILE A 1 241 ? 13.265 5.395 0.320 1.00 96.19 241 ILE A O 1
ATOM 1904 N N . GLY A 1 242 ? 15.376 6.145 0.431 1.00 94.00 242 GLY A N 1
ATOM 1905 C CA . GLY A 1 242 ? 15.069 7.435 -0.180 1.00 94.00 242 GLY A CA 1
ATOM 1906 C C . GLY A 1 242 ? 16.298 8.288 -0.463 1.00 94.00 242 GLY A C 1
ATOM 1907 O O . GLY A 1 242 ? 17.419 7.932 -0.118 1.00 94.00 242 GLY A O 1
ATOM 1908 N N . ARG A 1 243 ? 16.074 9.434 -1.111 1.00 92.12 243 ARG A N 1
ATOM 1909 C CA . ARG A 1 243 ? 17.148 10.353 -1.529 1.00 92.12 243 ARG A CA 1
ATOM 1910 C C . ARG A 1 243 ? 17.547 11.353 -0.449 1.00 92.12 243 ARG A C 1
ATOM 1912 O O . ARG A 1 243 ? 18.681 11.817 -0.416 1.00 92.12 243 ARG A O 1
ATOM 1919 N N . ASN A 1 244 ? 16.596 11.720 0.411 1.00 90.12 244 ASN A N 1
ATOM 1920 C CA . ASN A 1 244 ? 16.760 12.813 1.360 1.00 90.12 244 ASN A CA 1
ATOM 1921 C C . ASN A 1 244 ? 17.104 12.288 2.759 1.00 90.12 244 ASN A C 1
ATOM 1923 O O . ASN A 1 244 ? 16.218 11.887 3.515 1.00 90.12 244 ASN A O 1
ATOM 1927 N N . THR A 1 245 ? 18.391 12.344 3.103 1.00 89.69 245 THR A N 1
ATOM 1928 C CA . THR A 1 245 ? 18.900 11.947 4.422 1.00 89.69 245 THR A CA 1
ATOM 1929 C C . THR A 1 245 ? 18.315 12.792 5.555 1.00 89.69 245 THR A C 1
ATOM 1931 O O . THR A 1 245 ? 18.033 12.253 6.619 1.00 89.69 245 THR A O 1
ATOM 1934 N N . ILE A 1 246 ? 18.073 14.089 5.334 1.00 89.12 246 ILE A N 1
ATOM 1935 C CA . ILE A 1 246 ? 17.534 14.998 6.360 1.00 89.12 246 ILE A CA 1
ATOM 1936 C C . ILE A 1 246 ? 16.097 14.605 6.703 1.00 89.12 246 ILE A C 1
ATOM 1938 O O . ILE A 1 246 ? 15.753 14.453 7.874 1.00 89.12 246 ILE A O 1
ATOM 1942 N N . SER A 1 247 ? 15.258 14.383 5.687 1.00 86.94 247 SER A N 1
ATOM 1943 C CA . SER A 1 247 ? 13.885 13.914 5.902 1.00 86.94 247 SER A CA 1
ATOM 1944 C C . SER A 1 247 ? 13.861 12.555 6.598 1.00 86.94 247 SER A C 1
ATOM 1946 O O . SER A 1 247 ? 13.090 12.374 7.533 1.00 86.94 247 SER A O 1
ATOM 1948 N N . ALA A 1 248 ? 14.742 11.629 6.207 1.00 85.81 248 ALA A N 1
ATOM 1949 C CA . ALA A 1 248 ? 14.845 10.329 6.864 1.00 85.81 248 ALA A CA 1
ATOM 1950 C C . ALA A 1 248 ? 15.250 10.441 8.343 1.00 85.81 248 ALA A C 1
ATOM 1952 O O . ALA A 1 248 ? 14.659 9.782 9.197 1.00 85.81 248 ALA A O 1
ATOM 1953 N N . GLN A 1 249 ? 16.231 11.292 8.659 1.00 86.69 249 GLN A N 1
ATOM 1954 C CA . GLN A 1 249 ? 16.664 11.553 10.034 1.00 86.69 249 GLN A CA 1
ATOM 1955 C C . GLN A 1 249 ? 15.546 12.178 10.867 1.00 86.69 249 GLN A C 1
ATOM 1957 O O . GLN A 1 249 ? 15.332 11.756 12.003 1.00 86.69 249 GLN A O 1
ATOM 1962 N N . LYS A 1 250 ? 14.792 13.121 10.289 1.00 87.94 250 LYS A N 1
ATOM 1963 C CA . LYS A 1 250 ? 13.605 13.699 10.922 1.00 87.94 250 LYS A CA 1
ATOM 1964 C C . LYS A 1 250 ? 12.582 12.613 11.259 1.00 87.94 250 LYS A C 1
ATOM 1966 O O . LYS A 1 250 ? 12.225 12.480 12.427 1.00 87.94 250 LYS A O 1
ATOM 1971 N N . THR A 1 251 ? 12.176 11.798 10.282 1.00 82.69 251 THR A N 1
ATOM 1972 C CA . THR A 1 251 ? 11.233 10.689 10.509 1.00 82.69 251 THR A CA 1
ATOM 1973 C C . THR A 1 251 ? 11.742 9.750 11.602 1.00 82.69 251 THR A C 1
ATOM 1975 O O . THR A 1 251 ? 10.984 9.402 12.501 1.00 82.69 251 THR A O 1
ATOM 1978 N N . ASN A 1 252 ? 13.031 9.401 11.586 1.00 83.31 252 ASN A N 1
ATOM 1979 C CA . ASN A 1 252 ? 13.635 8.551 12.612 1.00 83.31 252 ASN A CA 1
ATOM 1980 C C . ASN A 1 252 ? 13.553 9.187 14.016 1.00 83.31 252 ASN A C 1
ATOM 1982 O O . ASN A 1 252 ? 13.147 8.529 14.969 1.00 83.31 252 ASN A O 1
ATOM 1986 N N . SER A 1 253 ? 13.871 10.480 14.145 1.00 85.69 253 SER A N 1
ATOM 1987 C CA . SER A 1 253 ? 13.816 11.199 15.429 1.00 85.69 253 SER A CA 1
ATOM 1988 C C . SER A 1 253 ? 12.402 11.273 16.020 1.00 85.69 253 SER A C 1
ATOM 1990 O O . SER A 1 253 ? 12.209 11.023 17.210 1.00 85.69 253 SER A O 1
ATOM 1992 N N . GLU A 1 254 ? 11.399 11.536 15.180 1.00 83.12 254 GLU A N 1
ATOM 1993 C CA . GLU A 1 254 ? 9.992 11.570 15.588 1.00 83.12 254 GLU A CA 1
ATOM 1994 C C . GLU A 1 254 ? 9.512 10.179 16.013 1.00 83.12 254 GLU A C 1
ATOM 1996 O O . GLU A 1 254 ? 8.874 10.027 17.051 1.00 83.12 254 GLU A O 1
ATOM 2001 N N . CYS A 1 255 ? 9.876 9.143 15.255 1.00 75.88 255 CYS A N 1
ATOM 2002 C CA . CYS A 1 255 ? 9.493 7.770 15.567 1.00 75.88 255 CYS A CA 1
ATOM 2003 C C . CYS A 1 255 ? 10.116 7.271 16.878 1.00 75.88 255 CYS A C 1
ATOM 2005 O O . CYS A 1 255 ? 9.432 6.617 17.658 1.00 75.88 255 CYS A O 1
ATOM 2007 N N . LYS A 1 256 ? 11.368 7.647 17.172 1.00 81.00 256 LYS A N 1
ATOM 2008 C CA . LYS A 1 256 ? 12.012 7.357 18.467 1.00 81.00 256 LYS A CA 1
ATOM 2009 C C . LYS A 1 256 ? 11.336 8.047 19.650 1.00 81.00 256 LYS A C 1
ATOM 2011 O O . LYS A 1 256 ? 11.422 7.556 20.768 1.00 81.00 256 LYS A O 1
ATOM 2016 N N . THR A 1 257 ? 10.664 9.174 19.416 1.00 82.38 257 THR A N 1
ATOM 2017 C CA . THR A 1 257 ? 9.866 9.838 20.459 1.00 82.38 257 THR A CA 1
ATOM 2018 C C . THR A 1 257 ? 8.577 9.063 20.738 1.00 82.38 257 THR A C 1
ATOM 2020 O O . THR A 1 257 ? 8.134 9.007 21.879 1.00 82.38 257 THR A O 1
ATOM 2023 N N . ILE A 1 258 ? 7.993 8.437 19.711 1.00 70.44 258 ILE A N 1
ATOM 2024 C CA . ILE A 1 258 ? 6.788 7.602 19.839 1.00 70.44 258 ILE A CA 1
ATOM 2025 C C . ILE A 1 258 ? 7.110 6.279 20.550 1.00 70.44 258 ILE A C 1
ATOM 2027 O O . ILE A 1 258 ? 6.319 5.818 21.366 1.00 70.44 258 ILE A O 1
ATOM 2031 N N . CYS A 1 259 ? 8.268 5.680 20.265 1.00 68.69 259 CYS A N 1
ATOM 2032 C CA . CYS A 1 259 ? 8.707 4.438 20.895 1.00 68.69 259 CYS A CA 1
ATOM 2033 C C . CYS A 1 259 ? 10.225 4.468 21.150 1.00 68.69 259 CYS A C 1
ATOM 2035 O O . CYS A 1 259 ? 11.004 4.307 20.207 1.00 68.69 259 CYS A O 1
ATOM 2037 N N . PRO A 1 260 ? 10.664 4.697 22.402 1.00 70.00 260 PRO A N 1
ATOM 2038 C CA . PRO A 1 260 ? 12.084 4.801 22.735 1.00 70.00 260 PRO A CA 1
ATOM 2039 C C . PRO A 1 260 ? 12.774 3.447 22.984 1.00 70.00 260 PRO A C 1
ATOM 2041 O O . PRO A 1 260 ? 13.984 3.424 23.208 1.00 70.00 260 PRO A O 1
ATOM 2044 N N . GLY A 1 261 ? 12.027 2.339 22.995 1.00 69.25 261 GLY A N 1
ATOM 2045 C CA . GLY A 1 261 ? 12.550 1.008 23.304 1.00 69.25 261 GLY A CA 1
ATOM 2046 C C . GLY A 1 261 ? 13.342 0.353 22.156 1.00 69.25 261 GLY A C 1
ATOM 2047 O O . GLY A 1 261 ? 13.304 0.826 21.016 1.00 69.25 261 GLY A O 1
ATOM 2048 N N . PRO A 1 262 ? 14.110 -0.719 22.441 1.00 72.56 262 PRO A N 1
ATOM 2049 C CA . PRO A 1 262 ? 14.945 -1.421 21.460 1.00 72.56 262 PRO A CA 1
ATOM 2050 C C . PRO A 1 262 ? 14.152 -2.270 20.450 1.00 72.56 262 PRO A C 1
ATOM 2052 O O . PRO A 1 262 ? 14.747 -2.851 19.543 1.00 72.56 262 PRO A O 1
ATOM 2055 N N . GLU A 1 263 ? 12.832 -2.376 20.607 1.00 76.94 263 GLU A N 1
ATOM 2056 C CA . GLU A 1 263 ? 11.956 -3.214 19.789 1.00 76.94 263 GLU A CA 1
ATOM 2057 C C . GLU A 1 263 ? 11.846 -2.695 18.349 1.00 76.94 263 GLU A C 1
ATOM 2059 O O . GLU A 1 263 ? 11.682 -3.497 17.428 1.00 76.94 263 GLU A O 1
ATOM 2064 N N . ILE A 1 264 ? 11.993 -1.378 18.142 1.00 83.88 264 ILE A N 1
ATOM 2065 C CA . ILE A 1 264 ? 11.876 -0.728 16.832 1.00 83.88 264 ILE A CA 1
ATOM 2066 C C . ILE A 1 264 ? 13.237 -0.252 16.327 1.00 83.88 264 ILE A C 1
ATOM 2068 O O . ILE A 1 264 ? 13.886 0.615 16.911 1.00 83.88 264 ILE A O 1
ATOM 2072 N N . GLU A 1 265 ? 13.626 -0.742 15.154 1.00 89.00 265 GLU A N 1
ATOM 2073 C CA . GLU A 1 265 ? 14.845 -0.341 14.469 1.00 89.00 265 GLU A CA 1
ATOM 2074 C C . GLU A 1 265 ? 14.544 0.287 13.100 1.00 89.00 265 GLU A C 1
ATOM 2076 O O . GLU A 1 265 ? 14.026 -0.359 12.191 1.00 89.00 265 GLU A O 1
ATOM 2081 N N . LEU A 1 266 ? 14.922 1.556 12.927 1.00 91.19 266 LEU A N 1
ATOM 2082 C CA . LEU A 1 266 ? 14.777 2.311 11.678 1.00 91.19 266 LEU A CA 1
ATOM 2083 C C . LEU A 1 266 ? 16.143 2.535 11.029 1.00 91.19 266 LEU A C 1
ATOM 2085 O O . LEU A 1 266 ? 16.983 3.267 11.560 1.00 91.19 266 LEU A O 1
ATOM 2089 N N . ILE A 1 267 ? 16.342 1.944 9.853 1.00 93.50 267 ILE A N 1
ATOM 2090 C CA . ILE A 1 267 ? 17.612 1.949 9.124 1.00 93.50 267 ILE A CA 1
ATOM 2091 C C . ILE A 1 267 ? 17.419 2.700 7.810 1.00 93.50 267 ILE A C 1
ATOM 2093 O O . ILE A 1 267 ? 16.639 2.291 6.955 1.00 93.50 267 ILE A O 1
ATOM 2097 N N . PHE A 1 268 ? 18.129 3.811 7.626 1.00 95.56 268 PHE A N 1
ATOM 2098 C CA . PHE A 1 268 ? 18.066 4.564 6.375 1.00 95.56 268 PHE A CA 1
ATOM 2099 C C . PHE A 1 268 ? 19.090 4.043 5.364 1.00 95.56 268 PHE A C 1
ATOM 2101 O O . PHE A 1 268 ? 20.279 3.968 5.665 1.00 95.56 268 PHE A O 1
ATOM 2108 N N . VAL A 1 269 ? 18.632 3.762 4.145 1.00 96.19 269 VAL A N 1
ATOM 2109 C CA . VAL A 1 269 ? 19.475 3.412 3.000 1.00 96.19 269 VAL A CA 1
ATOM 2110 C C . VAL A 1 269 ? 19.314 4.492 1.935 1.00 96.19 269 VAL A C 1
ATOM 2112 O O . VAL A 1 269 ? 18.244 4.666 1.343 1.00 96.19 269 VAL A O 1
ATOM 2115 N N . LYS A 1 270 ? 20.391 5.240 1.683 1.00 96.31 270 LYS A N 1
ATOM 2116 C CA . LYS A 1 270 ? 20.374 6.319 0.694 1.00 96.31 270 LYS A CA 1
ATOM 2117 C C . LYS A 1 270 ? 20.259 5.740 -0.718 1.00 96.31 270 LYS A C 1
ATOM 2119 O O . LYS A 1 270 ? 21.080 4.915 -1.123 1.00 96.31 270 LYS A O 1
ATOM 2124 N N . ALA A 1 271 ? 19.276 6.216 -1.473 1.00 95.69 271 ALA A N 1
ATOM 2125 C CA . ALA A 1 271 ? 19.183 6.073 -2.923 1.00 95.69 271 ALA A CA 1
ATOM 2126 C C . ALA A 1 271 ? 19.652 7.370 -3.598 1.00 95.69 271 ALA A C 1
ATOM 2128 O O . ALA A 1 271 ? 19.375 8.453 -3.086 1.00 95.69 271 ALA A O 1
ATOM 2129 N N . GLU A 1 272 ? 20.323 7.282 -4.740 1.00 95.12 272 GLU A N 1
ATOM 2130 C CA . GLU A 1 272 ? 20.719 8.459 -5.522 1.00 95.12 272 GLU A CA 1
ATOM 2131 C C . GLU A 1 272 ? 19.643 8.775 -6.571 1.00 95.12 272 GLU A C 1
ATOM 2133 O O . GLU A 1 272 ? 19.063 9.865 -6.580 1.00 95.12 272 GLU A O 1
ATOM 2138 N N . ASP A 1 273 ? 19.303 7.792 -7.405 1.00 95.12 273 ASP A N 1
ATOM 2139 C CA . ASP A 1 273 ? 18.300 7.906 -8.459 1.00 95.12 273 ASP A CA 1
ATOM 2140 C C . ASP A 1 273 ? 17.676 6.544 -8.794 1.00 95.12 273 ASP A C 1
ATOM 2142 O O . ASP A 1 273 ? 18.169 5.791 -9.630 1.00 95.12 273 ASP A O 1
ATOM 2146 N N . LEU A 1 274 ? 16.518 6.261 -8.191 1.00 95.81 274 LEU A N 1
ATOM 2147 C CA . LEU A 1 274 ? 15.763 5.027 -8.433 1.00 95.81 274 LEU A CA 1
ATOM 2148 C C . LEU A 1 274 ? 15.101 4.956 -9.818 1.00 95.81 274 LEU A C 1
ATOM 2150 O O . LEU A 1 274 ? 14.439 3.956 -10.103 1.00 95.81 274 LEU A O 1
ATOM 2154 N N . SER A 1 275 ? 15.245 5.981 -10.669 1.00 95.81 275 SER A N 1
ATOM 2155 C CA . SER A 1 275 ? 14.928 5.853 -12.096 1.00 95.81 275 SER A CA 1
ATOM 2156 C C . SER A 1 275 ? 16.014 5.089 -12.866 1.00 95.81 275 SER A C 1
ATOM 2158 O O . SER A 1 275 ? 15.789 4.719 -14.018 1.00 95.81 275 SER A O 1
ATOM 2160 N N . LEU A 1 276 ? 17.158 4.807 -12.236 1.00 96.44 276 LEU A N 1
ATOM 2161 C CA . LEU A 1 276 ? 18.232 3.985 -12.783 1.00 96.44 276 LEU A CA 1
ATOM 2162 C C . LEU A 1 276 ? 18.255 2.625 -12.077 1.00 96.44 276 LEU A C 1
ATOM 2164 O O . LEU A 1 276 ? 18.401 2.544 -10.855 1.00 96.44 276 LEU A O 1
ATOM 2168 N N . LEU A 1 277 ? 18.141 1.541 -12.839 1.00 93.81 277 LEU A N 1
ATOM 2169 C CA . LEU A 1 277 ? 18.131 0.175 -12.321 1.00 93.81 277 LEU A CA 1
ATOM 2170 C C . LEU A 1 277 ? 19.447 -0.195 -11.638 1.00 93.81 277 LEU A C 1
ATOM 2172 O O . LEU A 1 277 ? 19.422 -0.942 -10.662 1.00 93.81 277 LEU A O 1
ATOM 2176 N N . LYS A 1 278 ? 20.579 0.374 -12.072 1.00 92.25 278 LYS A N 1
ATOM 2177 C CA . LYS A 1 278 ? 21.861 0.188 -11.369 1.00 92.25 278 LYS A CA 1
ATOM 2178 C C . LYS A 1 278 ? 21.820 0.674 -9.915 1.00 92.25 278 LYS A C 1
ATOM 2180 O O . LYS A 1 278 ? 22.471 0.095 -9.051 1.00 92.25 278 LYS A O 1
ATOM 2185 N N . ASP A 1 279 ? 21.068 1.742 -9.638 1.00 95.12 279 ASP A N 1
ATOM 2186 C CA . ASP A 1 279 ? 20.949 2.278 -8.282 1.00 95.12 279 ASP A CA 1
ATOM 2187 C C . ASP A 1 279 ? 19.953 1.456 -7.456 1.00 95.12 279 ASP A C 1
ATOM 2189 O O . ASP A 1 279 ? 20.166 1.254 -6.264 1.00 95.12 279 ASP A O 1
ATOM 2193 N N . VAL A 1 280 ? 18.919 0.899 -8.100 1.00 95.38 280 VAL A N 1
ATOM 2194 C CA . VAL A 1 280 ? 18.035 -0.105 -7.482 1.00 95.38 280 VAL A CA 1
ATOM 2195 C C . VAL A 1 280 ? 18.837 -1.326 -7.031 1.00 95.38 280 VAL A C 1
ATOM 2197 O O . VAL A 1 280 ? 18.680 -1.764 -5.891 1.00 95.38 280 VAL A O 1
ATOM 2200 N N . ASP A 1 281 ? 19.719 -1.845 -7.888 1.00 92.38 281 ASP A N 1
ATOM 2201 C CA . ASP A 1 281 ? 20.578 -2.989 -7.563 1.00 92.38 281 ASP A CA 1
ATOM 2202 C C . ASP A 1 281 ? 21.506 -2.666 -6.382 1.00 92.38 281 ASP A C 1
ATOM 2204 O O . ASP A 1 281 ? 21.524 -3.410 -5.402 1.00 92.38 281 ASP A O 1
ATOM 2208 N N . ARG A 1 282 ? 22.185 -1.510 -6.403 1.00 93.94 282 ARG A N 1
ATOM 2209 C CA . ARG A 1 282 ? 23.035 -1.051 -5.289 1.00 93.94 282 ARG A CA 1
ATOM 2210 C C . ARG A 1 282 ? 22.264 -0.957 -3.967 1.00 93.94 282 ARG A C 1
ATOM 2212 O O . ARG A 1 282 ? 22.773 -1.349 -2.919 1.00 93.94 282 ARG A O 1
ATOM 2219 N N . VAL A 1 283 ? 21.044 -0.419 -3.993 1.00 95.38 283 VAL A N 1
ATOM 2220 C CA . VAL A 1 283 ? 20.196 -0.320 -2.795 1.00 95.38 283 VAL A CA 1
ATOM 2221 C C . VAL A 1 283 ? 19.789 -1.705 -2.290 1.00 95.38 283 VAL A C 1
ATOM 2223 O O . VAL A 1 283 ? 19.823 -1.939 -1.083 1.00 95.38 283 VAL A O 1
ATOM 2226 N N . CYS A 1 284 ? 19.426 -2.629 -3.184 1.00 94.75 284 CYS A N 1
ATOM 2227 C CA . CYS A 1 284 ? 19.107 -4.004 -2.798 1.00 94.75 284 CYS A CA 1
ATOM 2228 C C . CYS A 1 284 ? 20.313 -4.702 -2.160 1.00 94.75 284 CYS A C 1
ATOM 2230 O O . CYS A 1 284 ? 20.156 -5.357 -1.132 1.00 94.75 284 CYS A O 1
ATOM 2232 N N . GLU A 1 285 ? 21.508 -4.535 -2.731 1.00 92.12 285 GLU A N 1
ATOM 2233 C CA . GLU A 1 285 ? 22.761 -5.070 -2.185 1.00 92.12 285 GLU A CA 1
ATOM 2234 C C . GLU A 1 285 ? 23.028 -4.559 -0.771 1.00 92.12 285 GLU A C 1
ATOM 2236 O O . GLU A 1 285 ? 23.375 -5.346 0.110 1.00 92.12 285 GLU A O 1
ATOM 2241 N N . GLU A 1 286 ? 22.807 -3.267 -0.535 1.00 95.19 286 GLU A N 1
ATOM 2242 C CA . GLU A 1 286 ? 23.012 -2.663 0.777 1.00 95.19 286 GLU A CA 1
ATOM 2243 C C . GLU A 1 286 ? 22.003 -3.167 1.818 1.00 95.19 286 GLU A C 1
ATOM 2245 O O . GLU A 1 286 ? 22.395 -3.532 2.925 1.00 95.19 286 GLU A O 1
ATOM 2250 N N . VAL A 1 287 ? 20.717 -3.275 1.465 1.00 95.81 287 VAL A N 1
ATOM 2251 C CA . VAL A 1 287 ? 19.700 -3.871 2.355 1.00 95.81 287 VAL A CA 1
ATOM 2252 C C . VAL A 1 287 ? 20.051 -5.323 2.682 1.00 95.81 287 VAL A C 1
ATOM 2254 O O . VAL A 1 287 ? 20.013 -5.722 3.844 1.00 95.81 287 VAL A O 1
ATOM 2257 N N . VAL A 1 288 ? 20.446 -6.108 1.677 1.00 93.12 288 VAL A N 1
ATOM 2258 C CA . VAL A 1 288 ? 20.854 -7.510 1.849 1.00 93.12 288 VAL A CA 1
ATOM 2259 C C . VAL A 1 288 ? 22.082 -7.631 2.753 1.00 93.12 288 VAL A C 1
ATOM 2261 O O . VAL A 1 288 ? 22.124 -8.529 3.595 1.00 93.12 288 VAL A O 1
ATOM 2264 N N . ARG A 1 289 ? 23.078 -6.751 2.595 1.00 94.38 289 ARG A N 1
ATOM 2265 C CA . ARG A 1 289 ? 24.269 -6.706 3.456 1.00 94.38 289 ARG A CA 1
ATOM 2266 C C . ARG A 1 289 ? 23.871 -6.443 4.906 1.00 94.38 289 ARG A C 1
ATOM 2268 O O . ARG A 1 289 ? 24.231 -7.227 5.780 1.00 94.38 289 ARG A O 1
ATOM 2275 N N . LEU A 1 290 ? 23.090 -5.388 5.135 1.00 95.75 290 LEU A N 1
ATOM 2276 C CA . LEU A 1 290 ? 22.652 -4.981 6.469 1.00 95.75 290 LEU A CA 1
ATOM 2277 C C . LEU A 1 290 ? 21.816 -6.070 7.151 1.00 95.75 290 LEU A C 1
ATOM 2279 O O . LEU A 1 290 ? 22.038 -6.368 8.317 1.00 95.75 290 LEU A O 1
ATOM 2283 N N . GLU A 1 291 ? 20.879 -6.695 6.442 1.00 94.12 291 GLU A N 1
ATOM 2284 C CA . GLU A 1 291 ? 20.023 -7.740 7.017 1.00 94.12 291 GLU A CA 1
ATOM 2285 C C . GLU A 1 291 ? 20.814 -9.021 7.352 1.00 94.12 291 GLU A C 1
ATOM 2287 O O . GLU A 1 291 ? 20.567 -9.656 8.377 1.00 94.12 291 GLU A O 1
ATOM 2292 N N . ARG A 1 292 ? 21.838 -9.373 6.560 1.00 94.19 292 ARG A N 1
ATOM 2293 C CA . ARG A 1 292 ? 22.767 -10.473 6.896 1.00 94.19 292 ARG A CA 1
ATOM 2294 C C . ARG A 1 292 ? 23.631 -10.161 8.114 1.00 94.19 292 ARG A C 1
ATOM 2296 O O . ARG A 1 292 ? 23.885 -11.048 8.923 1.00 94.19 292 ARG A O 1
ATOM 2303 N N . GLU A 1 293 ? 24.079 -8.918 8.261 1.00 94.56 293 GLU A N 1
ATOM 2304 C CA . GLU A 1 293 ? 24.794 -8.485 9.467 1.00 94.56 293 GLU A CA 1
ATOM 2305 C C . GLU A 1 293 ? 23.900 -8.591 10.704 1.00 94.56 293 GLU A C 1
ATOM 2307 O O . GLU A 1 293 ? 24.364 -8.976 11.776 1.00 94.56 293 GLU A O 1
ATOM 2312 N N . LYS A 1 294 ? 22.599 -8.312 10.568 1.00 93.38 294 LYS A N 1
ATOM 2313 C CA . LYS A 1 294 ? 21.641 -8.527 11.656 1.00 93.38 294 LYS A CA 1
ATOM 2314 C C . LYS A 1 294 ? 21.482 -9.998 12.003 1.00 93.38 294 LYS A C 1
ATOM 2316 O O . LYS A 1 294 ? 21.510 -10.321 13.186 1.00 93.38 294 LYS A O 1
ATOM 2321 N N . GLU A 1 295 ? 21.393 -10.878 11.012 1.00 92.56 295 GLU A N 1
ATOM 2322 C CA . GLU A 1 295 ? 21.356 -12.328 11.234 1.00 92.56 295 GLU A CA 1
ATOM 2323 C C . GLU A 1 295 ? 22.585 -12.832 12.005 1.00 92.56 295 GLU A C 1
ATOM 2325 O O . GLU A 1 295 ? 22.440 -13.567 12.982 1.00 92.56 295 GLU A O 1
ATOM 2330 N N . GLN A 1 296 ? 23.785 -12.375 11.637 1.00 91.00 296 GLN A N 1
ATOM 2331 C CA . GLN A 1 296 ? 25.033 -12.736 12.324 1.00 91.00 296 GLN A CA 1
ATOM 2332 C C . GLN A 1 296 ? 25.079 -12.257 13.780 1.00 91.00 296 GLN A C 1
ATOM 2334 O O . GLN A 1 296 ? 25.658 -12.928 14.631 1.00 91.00 296 GLN A O 1
ATOM 2339 N N . ASN A 1 297 ? 24.440 -11.125 14.075 1.00 90.19 297 ASN A N 1
ATOM 2340 C CA . ASN A 1 297 ? 24.397 -10.523 15.406 1.00 90.19 297 ASN A CA 1
ATOM 2341 C C . ASN A 1 297 ? 23.181 -10.973 16.242 1.00 90.19 297 ASN A C 1
ATOM 2343 O O . ASN A 1 297 ? 22.803 -10.295 17.194 1.00 90.19 297 ASN A O 1
ATOM 2347 N N . GLY A 1 298 ? 22.539 -12.093 15.888 1.00 83.81 298 GLY A N 1
ATOM 2348 C CA . GLY A 1 298 ? 21.408 -12.651 16.641 1.00 83.81 298 GLY A CA 1
ATOM 2349 C C . GLY A 1 298 ? 20.055 -11.977 16.375 1.00 83.81 298 GLY A C 1
ATOM 2350 O O . GLY A 1 298 ? 19.078 -12.278 17.053 1.00 83.81 298 GLY A O 1
ATOM 2351 N N . GLY A 1 299 ? 19.955 -11.110 15.364 1.00 80.94 299 GLY A N 1
ATOM 2352 C CA . GLY A 1 299 ? 18.744 -10.372 14.977 1.00 80.94 299 GLY A CA 1
ATOM 2353 C C . GLY A 1 299 ? 17.697 -11.182 14.201 1.00 80.94 299 GLY A C 1
ATOM 2354 O O . GLY A 1 299 ? 16.871 -10.583 13.505 1.00 80.94 299 GLY A O 1
ATOM 2355 N N . GLY A 1 300 ? 17.739 -12.514 14.304 1.00 85.56 300 GLY A N 1
ATOM 2356 C CA . GLY A 1 300 ? 16.886 -13.457 13.577 1.00 85.56 300 GLY A CA 1
ATOM 2357 C C . GLY A 1 300 ? 17.361 -13.756 12.152 1.00 85.56 300 GLY A C 1
ATOM 2358 O O . GLY A 1 300 ? 18.244 -13.094 11.618 1.00 85.56 300 GLY A O 1
ATOM 2359 N N . LYS A 1 301 ? 16.763 -14.777 11.525 1.00 90.31 301 LYS A N 1
ATOM 2360 C CA . LYS A 1 301 ? 17.083 -15.171 10.145 1.00 90.31 301 LYS A CA 1
ATOM 2361 C C . LYS A 1 301 ? 16.825 -14.018 9.173 1.00 90.31 301 LYS A C 1
ATOM 2363 O O . LYS A 1 301 ? 15.749 -13.410 9.222 1.00 90.31 301 LYS A O 1
ATOM 2368 N N . ALA A 1 302 ? 17.771 -13.803 8.263 1.00 92.88 302 ALA A N 1
ATOM 2369 C CA . ALA A 1 302 ? 17.712 -12.749 7.262 1.00 92.88 302 ALA A CA 1
ATOM 2370 C C . ALA A 1 302 ? 16.483 -12.919 6.349 1.00 92.88 302 ALA A C 1
ATOM 2372 O O . ALA A 1 302 ? 16.307 -13.955 5.688 1.00 92.88 302 ALA A O 1
ATOM 2373 N N . ARG A 1 303 ? 15.609 -11.908 6.327 1.00 93.88 303 ARG A N 1
ATOM 2374 C CA . ARG A 1 303 ? 14.351 -11.942 5.562 1.00 93.88 303 ARG A CA 1
ATOM 2375 C C . ARG A 1 303 ? 13.816 -10.548 5.262 1.00 93.88 303 ARG A C 1
ATOM 2377 O O . ARG A 1 303 ? 14.287 -9.559 5.808 1.00 93.88 303 ARG A O 1
ATOM 2384 N N . VAL A 1 304 ? 12.809 -10.491 4.401 1.00 94.81 304 VAL A N 1
ATOM 2385 C CA . VAL A 1 304 ? 11.942 -9.325 4.225 1.00 94.81 304 VAL A CA 1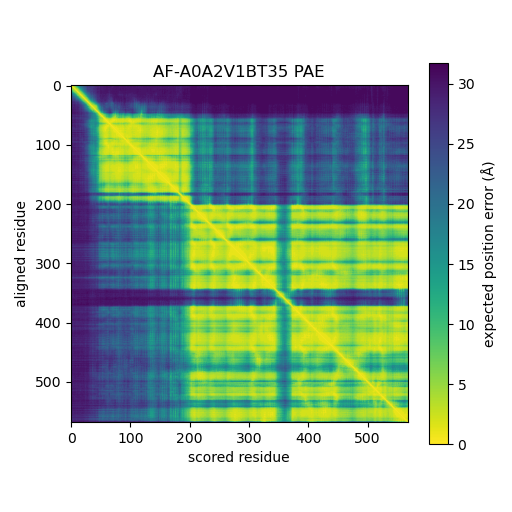
ATOM 2386 C C . VAL A 1 304 ? 10.510 -9.835 4.264 1.00 94.81 304 VAL A C 1
ATOM 2388 O O . VAL A 1 304 ? 10.143 -10.713 3.494 1.00 94.81 304 VAL A O 1
ATOM 2391 N N . ASP A 1 305 ? 9.705 -9.300 5.166 1.00 93.25 305 ASP A N 1
ATOM 2392 C CA . ASP A 1 305 ? 8.306 -9.683 5.340 1.00 93.25 305 ASP A CA 1
ATOM 2393 C C . ASP A 1 305 ? 7.371 -8.749 4.565 1.00 93.25 305 ASP A C 1
ATOM 2395 O O . ASP A 1 305 ? 6.343 -9.180 4.043 1.00 93.25 305 ASP A O 1
ATOM 2399 N N . TRP A 1 306 ? 7.753 -7.475 4.433 1.00 94.00 306 TRP A N 1
ATOM 2400 C CA . TRP A 1 306 ? 6.954 -6.477 3.730 1.00 94.00 306 TRP A CA 1
ATOM 2401 C C . TRP A 1 306 ? 7.810 -5.548 2.871 1.00 94.00 306 TRP A C 1
ATOM 2403 O O . TRP A 1 306 ? 8.704 -4.873 3.372 1.00 94.00 306 TRP A O 1
ATOM 2413 N N . LEU A 1 307 ? 7.525 -5.471 1.573 1.00 96.44 307 LEU A N 1
ATOM 2414 C CA . LEU A 1 307 ? 8.136 -4.519 0.650 1.00 96.44 307 LEU A CA 1
ATOM 2415 C C . LEU A 1 307 ? 7.089 -3.513 0.171 1.00 96.44 307 LEU A C 1
ATOM 2417 O O . LEU A 1 307 ? 6.150 -3.881 -0.528 1.00 96.44 307 LEU A O 1
ATOM 2421 N N . VAL A 1 308 ? 7.292 -2.231 0.470 1.00 95.94 308 VAL A N 1
ATOM 2422 C CA . VAL A 1 308 ? 6.445 -1.128 -0.005 1.00 95.94 308 VAL A CA 1
ATOM 2423 C C . VAL A 1 308 ? 7.201 -0.306 -1.034 1.00 95.94 308 VAL A C 1
ATOM 2425 O O . VAL A 1 308 ? 8.317 0.138 -0.779 1.00 95.94 308 VAL A O 1
ATOM 2428 N N . MET A 1 309 ? 6.582 -0.052 -2.183 1.00 96.06 309 MET A N 1
ATOM 2429 C CA . MET A 1 309 ? 7.175 0.711 -3.278 1.00 96.06 309 MET A CA 1
ATOM 2430 C C . MET A 1 309 ? 6.281 1.882 -3.674 1.00 96.06 309 MET A C 1
ATOM 2432 O O . MET A 1 309 ? 5.215 1.701 -4.269 1.00 96.06 309 MET A O 1
ATOM 2436 N N . SER A 1 310 ? 6.727 3.096 -3.352 1.00 93.88 310 SER A N 1
ATOM 2437 C CA . SER A 1 310 ? 6.004 4.342 -3.630 1.00 93.88 310 SER A CA 1
ATOM 2438 C C . SER A 1 310 ? 6.837 5.386 -4.370 1.00 93.88 310 SER A C 1
ATOM 2440 O O . SER A 1 310 ? 6.338 6.480 -4.648 1.00 93.88 310 SER A O 1
ATOM 2442 N N . GLN A 1 311 ? 8.083 5.061 -4.742 1.00 91.38 311 GLN A N 1
ATOM 2443 C CA . GLN A 1 311 ? 8.952 5.986 -5.459 1.00 91.38 311 GLN A CA 1
ATOM 2444 C C . GLN A 1 311 ? 8.267 6.502 -6.729 1.00 91.38 311 GLN A C 1
ATOM 2446 O O . GLN A 1 311 ? 7.649 5.752 -7.493 1.00 91.38 311 GLN A O 1
ATOM 2451 N N . SER A 1 312 ? 8.324 7.820 -6.899 1.00 89.38 312 SER A N 1
ATOM 2452 C CA . SER A 1 312 ? 7.602 8.551 -7.931 1.00 89.38 312 SER A CA 1
ATOM 2453 C C . SER A 1 312 ? 8.231 9.927 -8.132 1.00 89.38 312 SER A C 1
ATOM 2455 O O . SER A 1 312 ? 8.806 10.507 -7.208 1.00 89.38 312 SER A O 1
ATOM 2457 N N . ASN A 1 313 ? 8.083 10.465 -9.339 1.00 85.19 313 ASN A N 1
ATOM 2458 C CA . ASN A 1 313 ? 8.354 11.859 -9.653 1.00 85.19 313 ASN A CA 1
ATOM 2459 C C . ASN A 1 313 ? 7.112 12.454 -10.318 1.00 85.19 313 ASN A C 1
ATOM 2461 O O . ASN A 1 313 ? 7.016 12.542 -11.538 1.00 85.19 313 ASN A O 1
ATOM 2465 N N . SER A 1 314 ? 6.148 12.870 -9.503 1.00 77.19 314 SER A N 1
ATOM 2466 C CA . SER A 1 314 ? 4.852 13.357 -9.980 1.00 77.19 314 SER A CA 1
ATOM 2467 C C . SER A 1 314 ? 4.960 14.544 -10.944 1.00 77.19 314 SER A C 1
ATOM 2469 O O . SER A 1 314 ? 4.139 14.651 -11.853 1.00 77.19 314 SER A O 1
ATOM 2471 N N . VAL A 1 315 ? 5.999 15.377 -10.817 1.00 81.19 315 VAL A N 1
ATOM 2472 C CA . VAL A 1 315 ? 6.286 16.485 -11.742 1.00 81.19 315 VAL A CA 1
ATOM 2473 C C . VAL A 1 315 ? 6.587 15.979 -13.157 1.00 81.19 315 VAL A C 1
ATOM 2475 O O . VAL A 1 315 ? 6.161 16.605 -14.128 1.00 81.19 315 VAL A O 1
ATOM 2478 N N . GLN A 1 316 ? 7.284 14.846 -13.298 1.00 84.19 316 GLN A N 1
ATOM 2479 C CA . GLN A 1 316 ? 7.621 14.287 -14.611 1.00 84.19 316 GLN A CA 1
ATOM 2480 C C . GLN A 1 316 ? 6.368 13.895 -15.409 1.00 84.19 316 GLN A C 1
ATOM 2482 O O . GLN A 1 316 ? 6.381 14.006 -16.632 1.00 84.19 316 GLN A O 1
ATOM 2487 N N . SER A 1 317 ? 5.257 13.561 -14.740 1.00 77.81 317 SER A N 1
ATOM 2488 C CA . SER A 1 317 ? 3.957 13.287 -15.384 1.00 77.81 317 SER A CA 1
ATOM 2489 C C . SER A 1 317 ? 3.452 14.424 -16.270 1.00 77.81 317 SER A C 1
ATOM 2491 O O . SER A 1 317 ? 2.684 14.186 -17.195 1.00 77.81 317 SER A O 1
ATOM 2493 N N . PHE A 1 318 ? 3.886 15.657 -16.002 1.00 78.81 318 PHE A N 1
ATOM 2494 C CA . PHE A 1 318 ? 3.473 16.851 -16.739 1.00 78.81 318 PHE A CA 1
ATOM 2495 C C . PHE A 1 318 ? 4.486 17.289 -17.805 1.00 78.81 318 PHE A C 1
ATOM 2497 O O . PHE A 1 318 ? 4.263 18.292 -18.477 1.00 78.81 318 PHE A O 1
ATOM 2504 N N . ARG A 1 319 ? 5.612 16.578 -17.950 1.00 81.56 319 ARG A N 1
ATOM 2505 C CA . ARG A 1 319 ? 6.735 16.968 -18.823 1.00 81.56 319 ARG A CA 1
ATOM 2506 C C . ARG A 1 319 ? 6.903 16.064 -20.046 1.00 81.56 319 ARG A C 1
ATOM 2508 O O . ARG A 1 319 ? 7.917 16.163 -20.731 1.00 81.56 319 ARG A O 1
ATOM 2515 N N . GLY A 1 320 ? 5.917 15.208 -20.318 1.00 83.31 320 GLY A N 1
ATOM 2516 C CA . GLY A 1 320 ? 5.960 14.245 -21.416 1.00 83.31 320 GLY A CA 1
ATOM 2517 C C . GLY A 1 320 ? 7.043 13.178 -21.236 1.00 83.31 320 GLY A C 1
ATOM 2518 O O . GLY A 1 320 ? 7.631 13.032 -20.158 1.00 83.31 320 GLY A O 1
ATOM 2519 N N . ARG A 1 321 ? 7.295 12.432 -22.317 1.00 88.50 321 ARG A N 1
ATOM 2520 C CA . ARG A 1 321 ? 8.270 11.340 -22.341 1.00 88.50 321 ARG A CA 1
ATOM 2521 C C . ARG A 1 321 ? 9.683 11.879 -22.163 1.00 88.50 321 ARG A C 1
ATOM 2523 O O . ARG A 1 321 ? 10.128 12.731 -22.932 1.00 88.50 321 ARG A O 1
ATOM 2530 N N . LYS A 1 322 ? 10.413 11.347 -21.186 1.00 91.44 322 LYS A N 1
ATOM 2531 C CA . LYS A 1 322 ? 11.826 11.682 -20.967 1.00 91.44 322 LYS A CA 1
ATOM 2532 C C . LYS A 1 322 ? 12.588 10.428 -20.591 1.00 91.44 322 LYS A C 1
ATOM 2534 O O . LYS A 1 322 ? 12.187 9.733 -19.666 1.00 91.44 322 LYS A O 1
ATOM 2539 N N . LEU A 1 323 ? 13.690 10.169 -21.286 1.00 93.88 323 LEU A N 1
ATOM 2540 C CA . LEU A 1 323 ? 14.485 8.965 -21.077 1.00 93.88 323 LEU A CA 1
ATOM 2541 C C . LEU A 1 323 ? 15.533 9.140 -19.975 1.00 93.88 323 LEU A C 1
ATOM 2543 O O . LEU A 1 323 ? 16.098 10.221 -19.791 1.00 93.88 323 LEU A O 1
ATOM 2547 N N . THR A 1 324 ? 15.798 8.047 -19.273 1.00 95.75 324 THR A N 1
ATOM 2548 C CA . THR A 1 324 ? 16.969 7.848 -18.425 1.00 95.75 324 THR A CA 1
ATOM 2549 C C . THR A 1 324 ? 18.190 7.540 -19.294 1.00 95.75 324 THR A C 1
ATOM 2551 O O . THR A 1 324 ? 18.071 7.241 -20.486 1.00 95.75 324 THR A O 1
ATOM 2554 N N . SER A 1 325 ? 19.383 7.550 -18.697 1.00 96.38 325 SER A N 1
ATOM 2555 C CA . SER A 1 325 ? 20.602 7.096 -19.382 1.00 96.38 325 SER A CA 1
ATOM 2556 C C . SER A 1 325 ? 20.581 5.604 -19.742 1.00 96.38 325 SER A C 1
ATOM 2558 O O . SER A 1 325 ? 21.361 5.175 -20.584 1.00 96.38 325 SER A O 1
ATOM 2560 N N . GLU A 1 326 ? 19.674 4.826 -19.149 1.00 95.62 326 GLU A N 1
ATOM 2561 C CA . GLU A 1 326 ? 19.469 3.399 -19.424 1.00 95.62 326 GLU A CA 1
ATOM 2562 C C . GLU A 1 326 ? 18.427 3.153 -20.535 1.00 95.62 326 GLU A C 1
ATOM 2564 O O . GLU A 1 326 ? 18.164 2.008 -20.895 1.00 95.62 326 GLU A O 1
ATOM 2569 N N . GLY A 1 327 ? 17.845 4.215 -21.109 1.00 94.75 327 GLY A N 1
ATOM 2570 C CA . GLY A 1 327 ? 16.899 4.127 -22.229 1.00 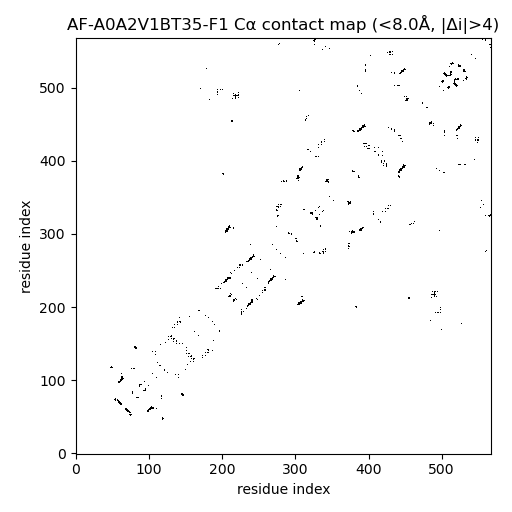94.75 327 GLY A CA 1
ATOM 2571 C C . GLY A 1 327 ? 15.438 3.910 -21.828 1.00 94.75 327 GLY A C 1
ATOM 2572 O O . GLY A 1 327 ? 14.586 3.732 -22.695 1.00 94.75 327 GLY A O 1
ATOM 2573 N N . LEU A 1 328 ? 15.124 3.962 -20.532 1.00 94.94 328 LEU A N 1
ATOM 2574 C CA . LEU A 1 328 ? 13.758 3.843 -20.018 1.00 94.94 328 LEU A CA 1
ATOM 2575 C C . LEU A 1 328 ? 13.112 5.220 -19.887 1.00 94.94 328 LEU A C 1
ATOM 2577 O O . LEU A 1 328 ? 13.773 6.176 -19.495 1.00 94.94 328 LEU A O 1
ATOM 2581 N N . ASP A 1 329 ? 11.812 5.338 -20.151 1.00 94.00 329 ASP A N 1
ATOM 2582 C CA . ASP A 1 329 ? 11.081 6.543 -19.752 1.00 94.00 329 ASP A CA 1
ATOM 2583 C C . ASP A 1 329 ? 11.111 6.691 -18.219 1.00 94.00 329 ASP A C 1
ATOM 2585 O O . ASP A 1 329 ? 10.908 5.717 -17.499 1.00 94.00 329 ASP A O 1
ATOM 2589 N N . ILE A 1 330 ? 11.376 7.893 -17.701 1.00 93.50 330 ILE A N 1
ATOM 2590 C CA . ILE A 1 330 ? 11.572 8.139 -16.262 1.00 93.50 330 ILE A CA 1
ATOM 2591 C C . ILE A 1 330 ? 10.333 7.745 -15.445 1.00 93.50 330 ILE A C 1
ATOM 2593 O O . ILE A 1 330 ? 10.481 7.208 -14.346 1.00 93.50 330 ILE A O 1
ATOM 2597 N N . GLN A 1 331 ? 9.121 7.989 -15.957 1.00 90.25 331 GLN A N 1
ATOM 2598 C CA . GLN A 1 331 ? 7.886 7.631 -15.251 1.00 90.25 331 GLN A CA 1
ATOM 2599 C C . GLN A 1 331 ? 7.718 6.119 -15.207 1.00 90.25 331 GLN A C 1
ATOM 2601 O O . GLN A 1 331 ? 7.536 5.552 -14.133 1.00 90.25 331 GLN A O 1
ATOM 2606 N N . PHE A 1 332 ? 7.874 5.459 -16.354 1.00 92.50 332 PHE A N 1
ATOM 2607 C CA . PHE A 1 332 ? 7.858 3.998 -16.426 1.00 92.50 332 PHE A CA 1
ATOM 2608 C C . PHE A 1 332 ? 8.943 3.371 -15.563 1.00 92.50 332 PHE A C 1
ATOM 2610 O O . PHE A 1 332 ? 8.711 2.347 -14.921 1.00 92.50 332 PHE A O 1
ATOM 2617 N N . SER A 1 333 ? 10.126 3.979 -15.534 1.00 95.19 333 SER A N 1
ATOM 2618 C CA . SER A 1 333 ? 11.222 3.493 -14.719 1.00 95.19 333 SER A CA 1
ATOM 2619 C C . SER A 1 333 ? 10.831 3.521 -13.247 1.00 95.19 333 SER A C 1
ATOM 2621 O O . SER A 1 333 ? 10.844 2.482 -12.598 1.00 95.19 333 SER A O 1
ATOM 2623 N N . LEU A 1 334 ? 10.364 4.658 -12.728 1.00 95.00 334 LEU A N 1
ATOM 2624 C CA . LEU A 1 334 ? 9.997 4.794 -11.314 1.00 95.00 334 LEU A CA 1
ATOM 2625 C C . LEU A 1 334 ? 8.750 3.989 -10.917 1.00 95.00 334 LEU A C 1
ATOM 2627 O O . LEU A 1 334 ? 8.708 3.424 -9.821 1.00 95.00 334 LEU A O 1
ATOM 2631 N N . HIS A 1 335 ? 7.724 3.948 -11.772 1.00 94.62 335 HIS A N 1
ATOM 2632 C CA . HIS A 1 335 ? 6.439 3.323 -11.437 1.00 94.62 335 HIS A CA 1
ATOM 2633 C C . HIS A 1 335 ? 6.364 1.836 -11.783 1.00 94.62 335 HIS A C 1
ATOM 2635 O O . HIS A 1 335 ? 5.576 1.133 -11.159 1.00 94.62 335 HIS A O 1
ATOM 2641 N N . TYR A 1 336 ? 7.180 1.345 -12.719 1.00 96.06 336 TYR A N 1
ATOM 2642 C CA . TYR A 1 336 ? 7.165 -0.054 -13.147 1.00 9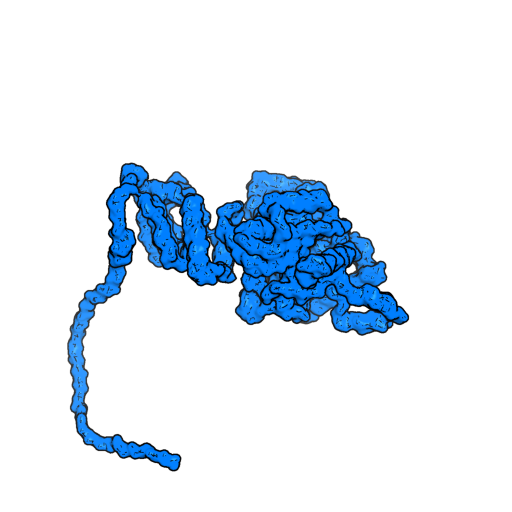6.06 336 TYR A CA 1
ATOM 2643 C C . TYR A 1 336 ? 8.539 -0.726 -13.048 1.00 96.06 336 TYR A C 1
ATOM 2645 O O . TYR A 1 336 ? 8.733 -1.562 -12.167 1.00 96.06 336 TYR A O 1
ATOM 2653 N N . TYR A 1 337 ? 9.513 -0.374 -13.896 1.00 96.12 337 TYR A N 1
ATOM 2654 C CA . TYR A 1 337 ? 10.755 -1.156 -14.026 1.00 96.12 337 TYR A CA 1
ATOM 2655 C C . TYR A 1 337 ? 11.579 -1.209 -12.738 1.00 96.12 337 TYR A C 1
ATOM 2657 O O . TYR A 1 337 ? 12.005 -2.286 -12.333 1.00 96.12 337 TYR A O 1
ATOM 2665 N N . SER A 1 338 ? 11.756 -0.073 -12.064 1.00 96.00 338 SER A N 1
ATOM 2666 C CA . SER A 1 338 ? 12.422 0.033 -10.761 1.00 96.00 338 SER A CA 1
ATOM 2667 C C . SER A 1 338 ? 11.754 -0.880 -9.734 1.00 96.00 338 SER A C 1
ATOM 2669 O O . SER A 1 338 ? 12.419 -1.668 -9.066 1.00 96.00 338 SER A O 1
ATOM 2671 N N . ARG A 1 339 ? 10.417 -0.856 -9.672 1.00 96.19 339 ARG A N 1
ATOM 2672 C CA . ARG A 1 339 ? 9.625 -1.665 -8.736 1.00 96.19 339 ARG A CA 1
ATOM 2673 C C . ARG A 1 339 ? 9.744 -3.158 -9.026 1.00 96.19 339 ARG A C 1
ATOM 2675 O O . ARG A 1 339 ? 10.020 -3.944 -8.125 1.00 96.19 339 ARG A O 1
ATOM 2682 N N . MET A 1 340 ? 9.631 -3.548 -10.294 1.00 95.25 340 MET A N 1
ATOM 2683 C CA . MET A 1 340 ? 9.826 -4.940 -10.698 1.00 95.25 340 MET A CA 1
ATOM 2684 C C . MET A 1 340 ? 11.274 -5.398 -10.474 1.00 95.25 340 MET A C 1
ATOM 2686 O O . MET A 1 340 ? 11.498 -6.569 -10.181 1.00 95.25 340 MET A O 1
ATOM 2690 N N . ARG A 1 341 ? 12.263 -4.493 -10.548 1.00 94.12 341 ARG A N 1
ATOM 2691 C CA . ARG A 1 341 ? 13.678 -4.811 -10.306 1.00 94.12 341 ARG A CA 1
ATOM 2692 C C . ARG A 1 341 ? 13.964 -5.139 -8.834 1.00 94.12 341 ARG A C 1
ATOM 2694 O O . ARG A 1 341 ? 14.759 -6.045 -8.597 1.00 94.12 341 ARG A O 1
ATOM 2701 N N . PHE A 1 342 ? 13.270 -4.525 -7.869 1.00 94.94 342 PHE A N 1
ATOM 2702 C CA . PHE A 1 342 ? 13.375 -4.897 -6.443 1.00 94.94 342 PHE A CA 1
ATOM 2703 C C . PHE A 1 342 ? 12.968 -6.358 -6.177 1.00 94.94 342 PHE A C 1
ATOM 2705 O O . PHE A 1 342 ? 13.605 -7.051 -5.381 1.00 94.94 342 PHE A O 1
ATOM 2712 N N . VAL A 1 343 ? 11.928 -6.839 -6.867 1.00 90.62 343 VAL A N 1
ATOM 2713 C CA . VAL A 1 343 ? 11.357 -8.195 -6.702 1.00 90.62 343 VAL A CA 1
ATOM 2714 C C . VAL A 1 343 ? 11.783 -9.173 -7.797 1.00 90.62 343 VAL A C 1
ATOM 2716 O O . VAL A 1 343 ? 11.314 -10.306 -7.867 1.00 90.62 343 VAL A O 1
ATOM 2719 N N . ALA A 1 344 ? 12.685 -8.746 -8.670 1.00 81.06 344 ALA A N 1
ATOM 2720 C CA . ALA A 1 344 ? 13.206 -9.559 -9.747 1.00 81.06 344 ALA A CA 1
ATOM 2721 C C . ALA A 1 344 ? 14.128 -10.659 -9.193 1.00 81.06 344 ALA A C 1
ATOM 2723 O O . ALA A 1 344 ? 14.883 -10.452 -8.248 1.00 81.06 344 ALA A O 1
ATOM 2724 N N . ARG A 1 345 ? 14.160 -11.829 -9.840 1.00 68.62 345 ARG A N 1
ATOM 2725 C CA . ARG A 1 345 ? 15.348 -12.699 -9.807 1.00 68.62 345 ARG A CA 1
ATOM 2726 C C . ARG A 1 345 ? 16.352 -12.233 -10.861 1.00 68.62 345 ARG A C 1
ATOM 2728 O O . ARG A 1 345 ? 16.070 -11.355 -11.665 1.00 68.62 345 ARG A O 1
ATOM 2735 N N . LYS A 1 346 ? 17.561 -12.778 -10.877 1.00 58.12 346 LYS A N 1
ATOM 2736 C CA . LYS A 1 346 ? 18.514 -12.474 -11.939 1.00 58.12 346 LYS A CA 1
ATOM 2737 C C . LYS A 1 346 ? 18.080 -12.999 -13.319 1.00 58.12 346 LYS A C 1
ATOM 2739 O O . LYS A 1 346 ? 18.117 -12.217 -14.251 1.00 58.12 346 LYS A O 1
ATOM 2744 N N . TYR A 1 347 ? 17.574 -14.240 -13.429 1.00 55.72 347 TYR A N 1
ATOM 2745 C CA . TYR A 1 347 ? 16.989 -14.792 -14.669 1.00 55.72 347 TYR A CA 1
ATOM 2746 C C . TYR A 1 347 ? 15.980 -15.927 -14.379 1.00 55.72 347 TYR A C 1
ATOM 2748 O O . TYR A 1 347 ? 16.330 -16.843 -13.624 1.00 55.72 347 TYR A O 1
ATOM 2756 N N . PRO A 1 348 ? 14.769 -15.936 -14.972 1.00 55.06 348 PRO A N 1
ATOM 2757 C CA . PRO A 1 348 ? 13.915 -17.125 -15.015 1.00 55.06 348 PRO A CA 1
ATOM 2758 C C . PRO A 1 348 ? 14.470 -18.177 -15.997 1.00 55.06 348 PRO A C 1
ATOM 2760 O O . PRO A 1 348 ? 15.279 -17.876 -16.877 1.00 55.06 348 PRO A O 1
ATOM 2763 N N . PHE A 1 349 ? 14.042 -19.433 -15.835 1.00 41.94 349 PHE A N 1
ATOM 2764 C CA . PHE A 1 349 ? 14.610 -20.632 -16.473 1.00 41.94 349 PHE A CA 1
ATOM 2765 C C . PHE A 1 349 ? 14.872 -20.559 -18.003 1.00 41.94 349 PHE A C 1
ATOM 2767 O O . PHE A 1 349 ? 15.942 -21.022 -18.400 1.00 41.94 349 PHE A O 1
ATOM 2774 N N . PRO A 1 350 ? 14.035 -19.941 -18.871 1.00 49.62 350 PRO A N 1
ATOM 2775 C CA . PRO A 1 350 ? 14.333 -19.897 -20.311 1.00 49.62 350 PRO A CA 1
ATOM 2776 C C . PRO A 1 350 ? 15.478 -18.937 -20.698 1.00 49.62 350 PRO A C 1
ATOM 2778 O O . PRO A 1 350 ? 16.181 -19.188 -21.674 1.00 49.62 350 PRO A O 1
ATOM 2781 N N . PHE A 1 351 ? 15.759 -17.889 -19.912 1.00 49.72 351 PHE A N 1
ATOM 2782 C CA . PHE A 1 351 ? 16.840 -16.931 -20.215 1.00 49.72 351 PHE A CA 1
ATOM 2783 C C . PHE A 1 351 ? 18.241 -17.467 -19.881 1.00 49.72 351 PHE A C 1
ATOM 2785 O O . PHE A 1 351 ? 19.236 -17.023 -20.455 1.00 49.72 351 PHE A O 1
ATOM 2792 N N . ARG A 1 352 ? 18.333 -18.475 -19.001 1.00 50.09 352 ARG A N 1
ATOM 2793 C CA . ARG A 1 352 ? 19.601 -19.160 -18.686 1.00 50.09 352 ARG A CA 1
ATOM 2794 C C . ARG A 1 352 ? 20.209 -19.863 -19.903 1.00 50.09 352 ARG A C 1
ATOM 2796 O O . ARG A 1 352 ? 21.430 -19.978 -19.973 1.00 50.09 352 ARG A O 1
ATOM 2803 N N . ILE A 1 353 ? 19.377 -20.320 -20.842 1.00 51.16 353 ILE A N 1
ATOM 2804 C CA . ILE A 1 353 ? 19.825 -20.957 -22.090 1.00 51.16 353 ILE A CA 1
ATOM 2805 C C . ILE A 1 353 ? 20.404 -19.901 -23.037 1.00 51.16 353 ILE A C 1
ATOM 2807 O O . ILE A 1 353 ? 21.489 -20.098 -23.574 1.00 51.16 353 ILE A O 1
ATOM 2811 N N . TYR A 1 354 ? 19.736 -18.752 -23.166 1.00 46.94 354 TYR A N 1
ATOM 2812 C CA . TYR A 1 354 ? 20.170 -17.659 -24.040 1.00 46.94 354 TYR A CA 1
ATOM 2813 C C . TYR A 1 354 ? 21.519 -17.059 -23.608 1.00 46.94 354 TYR A C 1
ATOM 2815 O O . TYR A 1 354 ? 22.374 -16.781 -24.439 1.00 46.94 354 TYR A O 1
ATOM 2823 N N . ILE A 1 355 ? 21.759 -16.938 -22.297 1.00 51.62 355 ILE A N 1
ATOM 2824 C CA . ILE A 1 355 ? 23.037 -16.443 -21.754 1.00 51.62 355 ILE A CA 1
ATOM 2825 C C . ILE A 1 355 ? 24.160 -17.478 -21.880 1.00 51.62 355 ILE A C 1
ATOM 2827 O O . ILE A 1 355 ? 25.303 -17.105 -22.130 1.00 51.62 355 ILE A O 1
ATOM 2831 N N . ARG A 1 356 ? 23.855 -18.780 -21.767 1.00 50.44 356 ARG A N 1
ATOM 2832 C CA . ARG A 1 356 ? 24.844 -19.845 -22.025 1.00 50.44 356 ARG A CA 1
ATOM 2833 C C . ARG A 1 356 ? 25.380 -19.830 -23.456 1.00 50.44 356 ARG A C 1
ATOM 2835 O O . ARG A 1 356 ? 26.478 -20.324 -23.673 1.00 50.44 356 ARG A O 1
ATOM 2842 N N . LEU A 1 357 ? 24.619 -19.283 -24.402 1.00 51.22 357 LEU A N 1
ATOM 2843 C CA . LEU A 1 357 ? 25.023 -19.161 -25.800 1.00 51.22 357 LEU A CA 1
ATOM 2844 C C . LEU A 1 357 ? 25.880 -17.911 -26.077 1.00 51.22 357 LEU A C 1
ATOM 2846 O O . LEU A 1 357 ? 26.402 -17.809 -27.182 1.00 51.22 357 LEU A O 1
ATOM 2850 N N . LEU A 1 358 ? 26.036 -16.979 -25.119 1.00 49.81 358 LEU A N 1
ATOM 2851 C CA . LEU A 1 358 ? 26.607 -15.651 -25.388 1.00 49.81 358 LEU A CA 1
ATOM 2852 C C . LEU A 1 358 ? 28.006 -15.330 -24.818 1.00 49.81 358 LEU A C 1
ATOM 2854 O O . LEU A 1 358 ? 28.571 -14.388 -25.353 1.00 49.81 358 LEU A O 1
ATOM 2858 N N . ASP A 1 359 ? 28.613 -16.043 -23.845 1.00 49.62 359 ASP A N 1
ATOM 2859 C CA . ASP A 1 359 ? 30.093 -15.996 -23.645 1.00 49.62 359 ASP A CA 1
ATOM 2860 C C . ASP A 1 359 ? 30.687 -16.978 -22.592 1.00 49.62 359 ASP A C 1
ATOM 2862 O O . ASP A 1 359 ? 30.015 -17.458 -21.677 1.00 49.62 359 ASP A O 1
ATOM 2866 N N . THR A 1 360 ? 32.003 -17.208 -22.703 1.00 47.50 360 THR A N 1
ATOM 2867 C CA . THR A 1 360 ? 32.870 -18.291 -22.192 1.00 47.50 360 THR A CA 1
ATOM 2868 C C . THR A 1 360 ? 33.785 -17.913 -21.005 1.00 47.50 360 THR A C 1
ATOM 2870 O O . THR A 1 360 ? 34.963 -18.266 -20.973 1.00 47.50 360 THR A O 1
ATOM 2873 N N . SER A 1 361 ? 33.283 -17.242 -19.958 1.00 49.72 361 SER A N 1
ATOM 2874 C CA . SER A 1 361 ? 34.092 -17.003 -18.741 1.00 49.72 361 SER A CA 1
ATOM 2875 C C . SER A 1 361 ? 33.365 -17.276 -17.422 1.00 49.72 361 SER A C 1
ATOM 2877 O O . SER A 1 361 ? 32.561 -16.490 -16.918 1.00 49.72 361 SER A O 1
ATOM 2879 N N . THR A 1 362 ? 33.732 -18.396 -16.797 1.00 51.16 362 THR A N 1
ATOM 2880 C CA . THR A 1 362 ? 33.168 -18.969 -15.561 1.00 51.16 362 THR A CA 1
ATOM 2881 C C . THR A 1 362 ? 33.300 -18.069 -14.323 1.00 51.16 362 THR A C 1
ATOM 2883 O O . THR A 1 362 ? 32.513 -18.196 -13.387 1.00 51.16 362 THR A O 1
ATOM 2886 N N . ARG A 1 363 ? 34.252 -17.122 -14.293 1.00 45.81 363 ARG A N 1
ATOM 2887 C CA . ARG A 1 363 ? 34.426 -16.189 -13.156 1.00 45.81 363 ARG A CA 1
ATOM 2888 C C . ARG A 1 363 ? 33.434 -15.023 -13.163 1.00 45.81 363 ARG A C 1
ATOM 2890 O O . ARG A 1 363 ? 33.005 -14.603 -12.090 1.00 45.81 363 ARG A O 1
ATOM 2897 N N . PHE A 1 364 ? 33.029 -14.540 -14.340 1.00 45.00 364 PHE A N 1
ATOM 2898 C CA . PHE A 1 364 ? 32.031 -13.472 -14.461 1.00 45.00 364 PHE A CA 1
ATOM 2899 C C . PHE A 1 364 ? 30.661 -13.980 -13.998 1.00 45.00 364 PHE A C 1
ATOM 2901 O O . PHE A 1 364 ? 30.016 -13.344 -13.173 1.00 45.00 364 PHE A O 1
ATOM 2908 N N . VAL A 1 365 ? 30.300 -15.203 -14.404 1.00 46.59 365 VAL A N 1
ATOM 2909 C CA . VAL A 1 365 ? 29.045 -15.887 -14.045 1.00 46.59 365 VAL A CA 1
ATOM 2910 C C . VAL A 1 365 ? 28.911 -16.136 -12.534 1.00 46.59 365 VAL A C 1
ATOM 2912 O O . VAL A 1 365 ? 27.820 -15.975 -11.989 1.00 46.59 365 VAL A O 1
ATOM 2915 N N . ASN A 1 366 ? 30.003 -16.460 -11.830 1.00 39.69 366 ASN A N 1
ATOM 2916 C CA . ASN A 1 366 ? 29.961 -16.770 -10.393 1.00 39.69 366 ASN A CA 1
ATOM 2917 C C . ASN A 1 366 ? 29.819 -15.534 -9.487 1.00 39.69 366 ASN A C 1
ATOM 2919 O O . ASN A 1 366 ? 29.085 -15.605 -8.506 1.00 39.69 366 ASN A O 1
ATOM 2923 N N . LYS A 1 367 ? 30.417 -14.381 -9.828 1.00 43.38 367 LYS A N 1
ATOM 2924 C CA . LYS A 1 367 ? 30.170 -13.113 -9.099 1.00 43.38 367 LYS A CA 1
ATOM 2925 C C . LYS A 1 367 ? 28.736 -12.605 -9.324 1.00 43.38 367 LYS A C 1
ATOM 2927 O O . LYS A 1 367 ? 28.116 -12.015 -8.443 1.00 43.38 367 LYS A O 1
ATOM 2932 N N . ILE A 1 368 ? 28.197 -12.924 -10.498 1.00 44.38 368 ILE A N 1
ATOM 2933 C CA . ILE A 1 368 ? 26.857 -12.607 -10.994 1.00 44.38 368 ILE A CA 1
ATOM 2934 C C . ILE A 1 368 ? 25.765 -13.500 -10.386 1.00 44.38 368 ILE A C 1
ATOM 2936 O O . ILE A 1 368 ? 24.620 -13.071 -10.351 1.00 44.38 368 ILE A O 1
ATOM 2940 N N . LEU A 1 369 ? 26.075 -14.692 -9.875 1.00 43.69 369 LEU A N 1
ATOM 2941 C CA . LEU A 1 369 ? 25.107 -15.627 -9.276 1.00 43.69 369 LEU A CA 1
ATOM 2942 C C . LEU A 1 369 ? 24.668 -15.259 -7.847 1.00 43.69 369 LEU A C 1
ATOM 2944 O O . LEU A 1 369 ? 23.774 -15.910 -7.299 1.00 43.69 369 LEU A O 1
ATOM 2948 N N . THR A 1 370 ? 25.261 -14.223 -7.255 1.00 47.56 370 THR A N 1
ATOM 2949 C CA . THR A 1 370 ? 24.924 -13.761 -5.909 1.00 47.56 370 THR A CA 1
ATOM 2950 C C . THR A 1 370 ? 23.532 -13.122 -5.901 1.00 47.56 370 THR A C 1
ATOM 2952 O O . THR A 1 370 ? 23.178 -12.337 -6.774 1.00 47.56 370 THR A O 1
ATOM 2955 N N . LEU A 1 371 ? 22.719 -13.515 -4.923 1.00 51.94 371 LEU A N 1
ATOM 2956 C CA . LEU A 1 371 ? 21.324 -13.131 -4.694 1.00 51.94 371 LEU A CA 1
ATOM 2957 C C . LEU A 1 371 ? 21.188 -11.636 -4.317 1.00 51.94 371 LEU A C 1
ATOM 2959 O O . LEU A 1 371 ? 20.812 -11.326 -3.194 1.00 51.94 371 LEU A O 1
ATOM 2963 N N . THR A 1 372 ? 21.518 -10.705 -5.215 1.00 55.62 372 THR A N 1
ATOM 2964 C CA . THR A 1 372 ? 21.581 -9.254 -4.925 1.00 55.62 372 THR A CA 1
ATOM 2965 C C . THR A 1 372 ? 20.235 -8.522 -4.993 1.00 55.62 372 THR A C 1
ATOM 2967 O O . THR A 1 372 ? 20.191 -7.299 -4.987 1.00 55.62 372 THR A O 1
ATOM 2970 N N . LYS A 1 373 ? 19.116 -9.249 -5.048 1.00 79.88 373 LYS A N 1
ATOM 2971 C CA . LYS A 1 373 ? 17.753 -8.687 -5.118 1.00 79.88 373 LYS A CA 1
ATOM 2972 C C . LYS A 1 373 ? 16.948 -9.129 -3.902 1.00 79.88 373 LYS A C 1
ATOM 2974 O O . LYS A 1 373 ? 17.337 -10.092 -3.249 1.00 79.88 373 LYS A O 1
ATOM 2979 N N . LEU A 1 374 ? 15.823 -8.474 -3.607 1.00 91.81 374 LEU A N 1
ATOM 2980 C CA . LEU A 1 374 ? 15.065 -8.744 -2.376 1.00 91.81 374 LEU A CA 1
ATOM 2981 C C . LEU A 1 374 ? 14.215 -10.019 -2.443 1.00 91.81 374 LEU A C 1
ATOM 2983 O O . LEU A 1 374 ? 13.874 -10.572 -1.403 1.00 91.81 374 LEU A O 1
ATOM 2987 N N . LEU A 1 375 ? 13.909 -10.534 -3.640 1.00 91.94 375 LEU A N 1
ATOM 2988 C CA . LEU A 1 375 ? 13.062 -11.724 -3.807 1.00 91.94 375 LEU A CA 1
ATOM 2989 C C . LEU A 1 375 ? 13.483 -12.934 -2.943 1.00 91.94 375 LEU A C 1
ATOM 2991 O O . LEU A 1 375 ? 12.622 -13.504 -2.283 1.00 91.94 375 LEU A O 1
ATOM 2995 N N . PRO A 1 376 ? 14.763 -13.343 -2.871 1.00 90.44 376 PRO A N 1
ATOM 2996 C CA . PRO A 1 376 ? 15.181 -14.460 -2.024 1.00 90.44 376 PRO A CA 1
ATOM 2997 C C . PRO A 1 376 ? 14.929 -14.230 -0.529 1.00 90.44 376 PRO A C 1
ATOM 2999 O O . PRO A 1 376 ? 14.698 -15.201 0.177 1.00 90.44 376 PRO A O 1
ATOM 3002 N N . PHE A 1 377 ? 14.947 -12.976 -0.065 1.00 92.88 377 PHE A N 1
ATOM 3003 C CA . PHE A 1 377 ? 14.649 -12.602 1.322 1.00 92.88 377 PHE A CA 1
ATOM 3004 C C . PHE A 1 377 ? 13.137 -12.510 1.565 1.00 92.88 377 PHE A C 1
ATOM 3006 O O . PHE A 1 377 ? 12.665 -12.855 2.641 1.00 92.88 377 PHE A O 1
ATOM 3013 N N . LEU A 1 378 ? 12.364 -12.104 0.554 1.00 93.88 378 LEU A N 1
ATOM 3014 C CA . LEU A 1 378 ? 10.900 -12.180 0.587 1.00 93.88 378 LEU A CA 1
ATOM 3015 C C . LEU A 1 378 ? 10.436 -13.638 0.730 1.00 93.88 378 LEU A C 1
ATOM 3017 O O . LEU A 1 378 ? 9.578 -13.967 1.540 1.00 93.88 378 LEU A O 1
ATOM 3021 N N . LEU A 1 379 ? 11.075 -14.560 0.010 1.00 92.94 379 LEU A N 1
ATOM 3022 C CA . LEU A 1 379 ? 10.755 -15.988 0.088 1.00 92.94 379 LEU A CA 1
ATOM 3023 C C . LEU A 1 379 ? 11.136 -16.647 1.430 1.00 92.94 379 LEU A C 1
ATOM 3025 O O . LEU A 1 379 ? 10.725 -17.786 1.670 1.00 92.94 379 LEU A O 1
ATOM 3029 N N . THR A 1 380 ? 11.906 -15.971 2.292 1.00 92.06 380 THR A N 1
ATOM 3030 C CA . THR A 1 380 ? 12.238 -16.431 3.654 1.00 92.06 380 THR A CA 1
ATOM 3031 C C . THR A 1 380 ? 11.367 -15.801 4.738 1.00 92.06 380 THR A C 1
ATOM 3033 O O . THR A 1 380 ? 11.640 -16.034 5.918 1.00 92.06 380 THR A O 1
ATOM 3036 N N . SER A 1 381 ? 10.329 -15.047 4.361 1.00 91.19 381 SER A N 1
ATOM 3037 C CA . SER A 1 381 ? 9.394 -14.442 5.309 1.00 91.19 381 SER A CA 1
ATOM 3038 C C . SER A 1 381 ? 8.790 -15.461 6.273 1.00 91.19 381 SER A C 1
ATOM 3040 O O . SER A 1 381 ? 8.536 -16.621 5.928 1.00 91.19 381 SER A O 1
ATOM 3042 N N . THR A 1 382 ? 8.568 -14.997 7.500 1.00 86.69 382 THR A N 1
ATOM 3043 C CA . THR A 1 382 ? 7.965 -15.763 8.597 1.00 86.69 382 THR A CA 1
ATOM 3044 C C . THR A 1 382 ? 6.487 -15.440 8.795 1.00 86.69 382 THR A C 1
ATOM 3046 O O . THR A 1 382 ? 5.868 -15.927 9.743 1.00 86.69 382 THR A O 1
ATOM 3049 N N . LEU A 1 383 ? 5.904 -14.601 7.937 1.00 84.25 383 LEU A N 1
ATOM 3050 C CA . LEU A 1 383 ? 4.475 -14.323 7.985 1.00 84.25 383 LEU A CA 1
ATOM 3051 C C . LEU A 1 383 ? 3.680 -15.574 7.567 1.00 84.25 383 LEU A C 1
ATOM 3053 O O . LEU A 1 383 ? 4.046 -16.221 6.581 1.00 84.25 383 LEU A O 1
ATOM 3057 N N . PRO A 1 384 ? 2.571 -15.910 8.256 1.00 79.31 384 PRO A N 1
ATOM 3058 C CA . PRO A 1 384 ? 1.733 -17.061 7.900 1.00 79.31 384 PRO A CA 1
ATOM 3059 C C . PRO A 1 384 ? 1.172 -16.995 6.475 1.00 79.31 384 PRO A C 1
ATOM 3061 O O . PRO A 1 384 ? 0.899 -18.024 5.860 1.00 79.31 384 PRO A O 1
ATOM 3064 N N . THR A 1 385 ? 1.000 -15.780 5.955 1.00 80.75 385 THR A N 1
ATOM 3065 C CA . THR A 1 385 ? 0.466 -15.484 4.621 1.00 80.75 385 THR A CA 1
ATOM 3066 C C . THR A 1 385 ? 1.552 -15.378 3.542 1.00 80.75 385 THR A C 1
ATOM 3068 O O . THR A 1 385 ? 1.227 -15.270 2.361 1.00 80.75 385 THR A O 1
ATOM 3071 N N . GLY A 1 386 ? 2.834 -15.468 3.919 1.00 87.50 386 GLY A N 1
ATOM 3072 C CA . GLY A 1 386 ? 3.974 -15.172 3.051 1.00 87.50 386 GLY A CA 1
ATOM 3073 C C . GLY A 1 386 ? 4.345 -13.685 3.042 1.00 87.50 386 GLY A C 1
ATOM 3074 O O . GLY A 1 386 ? 3.724 -12.873 3.725 1.00 87.50 386 GLY A O 1
ATOM 3075 N N . ALA A 1 387 ? 5.376 -13.320 2.277 1.00 92.38 387 ALA A N 1
ATOM 3076 C CA . ALA A 1 387 ? 5.804 -11.926 2.195 1.00 92.38 387 ALA A CA 1
ATOM 3077 C C . ALA A 1 387 ? 4.840 -11.080 1.364 1.00 92.38 387 ALA A C 1
ATOM 3079 O O . ALA A 1 387 ? 4.359 -11.514 0.313 1.00 92.38 387 ALA A O 1
ATOM 3080 N N . HIS A 1 388 ? 4.649 -9.835 1.786 1.00 93.44 388 HIS A N 1
ATOM 3081 C CA . HIS A 1 388 ? 3.766 -8.880 1.123 1.00 93.44 388 HIS A CA 1
ATOM 3082 C C . HIS A 1 388 ? 4.553 -7.886 0.275 1.00 93.44 388 HIS A C 1
ATOM 3084 O O . HIS A 1 388 ? 5.533 -7.293 0.725 1.00 93.44 388 HIS A O 1
ATOM 3090 N N . ILE A 1 389 ? 4.105 -7.674 -0.959 1.00 96.00 389 ILE A N 1
ATOM 3091 C CA . ILE A 1 389 ? 4.679 -6.725 -1.916 1.00 96.00 389 ILE A CA 1
ATOM 3092 C C . ILE A 1 389 ? 3.604 -5.694 -2.264 1.00 96.00 389 ILE A C 1
ATOM 3094 O O . ILE A 1 389 ? 2.680 -5.984 -3.020 1.00 96.00 389 ILE A O 1
ATOM 3098 N N . THR A 1 390 ? 3.741 -4.469 -1.766 1.00 95.31 390 THR A N 1
ATOM 3099 C CA . THR A 1 390 ? 2.786 -3.378 -1.993 1.00 95.31 390 THR A CA 1
ATOM 3100 C C . THR A 1 390 ? 3.364 -2.357 -2.973 1.00 95.31 390 THR A C 1
ATOM 3102 O O . THR A 1 390 ? 4.329 -1.657 -2.664 1.00 95.31 390 THR A O 1
ATOM 3105 N N . SER A 1 391 ? 2.763 -2.215 -4.155 1.00 95.69 391 SER A N 1
ATOM 3106 C CA . SER A 1 391 ? 3.082 -1.143 -5.112 1.00 95.69 391 SER A CA 1
ATOM 3107 C C . SER A 1 391 ? 1.997 -0.070 -5.057 1.00 95.69 391 SER A C 1
ATOM 3109 O O . SER A 1 391 ? 0.823 -0.366 -5.252 1.00 95.69 391 SER A O 1
ATOM 3111 N N . ILE A 1 392 ? 2.367 1.184 -4.799 1.00 94.44 392 ILE A N 1
ATOM 3112 C CA . ILE A 1 392 ? 1.407 2.290 -4.659 1.00 94.44 392 ILE A CA 1
ATOM 3113 C C . ILE A 1 392 ? 1.412 3.116 -5.944 1.00 94.44 392 ILE A C 1
ATOM 3115 O O . ILE A 1 392 ? 2.346 3.900 -6.154 1.00 94.44 392 ILE A O 1
ATOM 3119 N N . TYR A 1 393 ? 0.428 2.914 -6.827 1.00 92.88 393 TYR A N 1
ATOM 3120 C CA . TYR A 1 393 ? 0.211 3.731 -8.028 1.00 92.88 393 TYR A CA 1
ATOM 3121 C C . TYR A 1 393 ? -1.081 3.364 -8.790 1.00 92.88 393 TYR A C 1
ATOM 3123 O O . TYR A 1 393 ? -1.103 2.409 -9.546 1.00 92.88 393 TYR A O 1
ATOM 3131 N N . ALA A 1 394 ? -2.134 4.182 -8.706 1.00 91.62 394 ALA A N 1
ATOM 3132 C CA . ALA A 1 394 ? -3.235 4.206 -9.691 1.00 91.62 394 ALA A CA 1
ATOM 3133 C C . ALA A 1 394 ? -3.882 2.853 -10.094 1.00 91.62 394 ALA A C 1
ATOM 3135 O O . ALA A 1 394 ? -4.440 2.762 -11.187 1.00 91.62 394 ALA A O 1
ATOM 3136 N N . ALA A 1 395 ? -3.828 1.825 -9.242 1.00 91.38 395 ALA A N 1
ATOM 3137 C CA . ALA A 1 395 ? -4.497 0.551 -9.474 1.00 91.38 395 ALA A CA 1
ATOM 3138 C C . ALA A 1 395 ? -5.985 0.735 -9.812 1.00 91.38 395 ALA A C 1
ATOM 3140 O O . ALA A 1 395 ? -6.699 1.500 -9.166 1.00 91.38 395 ALA A O 1
ATOM 3141 N N . GLY A 1 396 ? -6.450 0.030 -10.834 1.00 87.75 396 GLY A N 1
ATOM 3142 C CA . GLY A 1 396 ? -7.829 0.095 -11.296 1.00 87.75 396 GLY A CA 1
ATOM 3143 C C . GLY A 1 396 ? -8.193 1.306 -12.141 1.00 87.75 396 GLY A C 1
ATOM 3144 O O . GLY A 1 396 ? -9.363 1.532 -12.443 1.00 87.75 396 GLY A O 1
ATOM 3145 N N . MET A 1 397 ? -7.202 2.113 -12.510 1.00 86.94 397 MET A N 1
ATOM 3146 C CA . MET A 1 397 ? -7.409 3.295 -13.330 1.00 86.94 397 MET A CA 1
ATOM 3147 C C . MET A 1 397 ? -6.852 3.133 -14.756 1.00 86.94 397 MET A C 1
ATOM 3149 O O . MET A 1 397 ? -6.601 4.121 -15.454 1.00 86.94 397 MET A O 1
ATOM 3153 N N . GLU A 1 398 ? -6.606 1.908 -15.192 1.00 86.69 398 GLU A N 1
ATOM 3154 C CA . GLU A 1 398 ? -6.198 1.583 -16.551 1.00 86.69 398 GLU A CA 1
ATOM 3155 C C . GLU A 1 398 ? -7.255 1.931 -17.616 1.00 86.69 398 GLU A C 1
ATOM 3157 O O . GLU A 1 398 ? -8.458 1.979 -17.368 1.00 86.69 398 GLU A O 1
ATOM 3162 N N . SER A 1 399 ? -6.786 2.166 -18.840 1.00 86.94 399 SER A N 1
ATOM 3163 C CA . SER A 1 399 ? -7.606 2.176 -20.050 1.00 86.94 399 SER A CA 1
ATOM 3164 C C . SER A 1 399 ? -6.844 1.489 -21.191 1.00 86.94 399 SER A C 1
ATOM 3166 O O . SER A 1 399 ? -6.724 0.264 -21.206 1.00 86.94 399 SER A O 1
ATOM 3168 N N . THR A 1 400 ? -6.273 2.254 -22.119 1.00 88.75 400 THR A N 1
ATOM 3169 C CA . THR A 1 400 ? -5.597 1.779 -23.327 1.00 88.75 400 THR A CA 1
ATOM 3170 C C . THR A 1 400 ? -4.265 1.099 -23.018 1.00 88.75 400 THR A C 1
ATOM 3172 O O . THR A 1 400 ? -3.458 1.621 -22.244 1.00 88.75 400 THR A O 1
ATOM 3175 N N . LEU A 1 401 ? -4.012 -0.035 -23.675 1.00 90.00 401 LEU A N 1
ATOM 3176 C CA . LEU A 1 401 ? -2.732 -0.741 -23.672 1.00 90.00 401 LEU A CA 1
ATOM 3177 C C . LEU A 1 401 ? -2.280 -1.023 -25.110 1.00 90.00 401 LEU A C 1
ATOM 3179 O O . LEU A 1 401 ? -2.937 -1.762 -25.843 1.00 90.00 401 LEU A O 1
ATOM 3183 N N . HIS A 1 402 ? -1.130 -0.482 -25.498 1.00 91.44 402 HIS A N 1
ATOM 3184 C CA . HIS A 1 402 ? -0.479 -0.765 -26.774 1.00 91.44 402 HIS A CA 1
ATOM 3185 C C . HIS A 1 402 ? 0.416 -2.002 -26.634 1.00 91.44 402 HIS A C 1
ATOM 3187 O O . HIS A 1 402 ? 1.578 -1.923 -26.249 1.00 91.44 402 HIS A O 1
ATOM 3193 N N . VAL A 1 403 ? -0.139 -3.173 -26.951 1.00 88.94 403 VAL A N 1
ATOM 3194 C CA . VAL A 1 403 ? 0.514 -4.486 -26.762 1.00 88.94 403 VAL A CA 1
ATOM 3195 C C . VAL A 1 403 ? 1.807 -4.659 -27.576 1.00 88.94 403 VAL A C 1
ATOM 3197 O O . VAL A 1 403 ? 2.652 -5.477 -27.219 1.00 88.94 403 VAL A O 1
ATOM 3200 N N . THR A 1 404 ? 1.959 -3.929 -28.681 1.00 90.00 404 THR A N 1
ATOM 3201 C CA . THR A 1 404 ? 3.146 -3.967 -29.554 1.00 90.00 404 THR A CA 1
ATOM 3202 C C . THR A 1 404 ? 4.158 -2.857 -29.259 1.00 90.00 404 THR A C 1
ATOM 3204 O O . THR A 1 404 ? 5.146 -2.759 -29.974 1.00 90.00 404 THR A O 1
ATOM 3207 N N . ASP A 1 405 ? 3.885 -2.002 -28.273 1.00 92.50 405 ASP A N 1
ATOM 3208 C CA . ASP A 1 405 ? 4.707 -0.847 -27.892 1.00 92.50 405 ASP A CA 1
ATOM 3209 C C . ASP A 1 405 ? 4.606 -0.658 -26.371 1.00 92.50 405 ASP A C 1
ATOM 3211 O O . ASP A 1 405 ? 4.015 0.300 -25.862 1.00 92.50 405 ASP A O 1
ATOM 3215 N N . LEU A 1 406 ? 5.089 -1.654 -25.626 1.00 93.44 406 LEU A N 1
ATOM 3216 C CA . LEU A 1 406 ? 4.876 -1.745 -24.180 1.00 93.44 406 LEU A CA 1
ATOM 3217 C C . LEU A 1 406 ? 5.606 -0.626 -23.435 1.00 93.44 406 LEU A C 1
ATOM 3219 O O . LEU A 1 406 ? 5.104 -0.156 -22.412 1.00 93.44 406 LEU A O 1
ATOM 3223 N N . SER A 1 407 ? 6.740 -0.163 -23.967 1.00 92.38 407 SER A N 1
ATOM 3224 C CA . SER A 1 407 ? 7.522 0.947 -23.408 1.00 92.38 407 SER A CA 1
ATOM 3225 C C . SER A 1 407 ? 7.126 2.325 -23.952 1.00 92.38 407 SER A C 1
ATOM 3227 O O . SER A 1 407 ? 7.778 3.319 -23.608 1.00 92.38 407 SER A O 1
ATOM 3229 N N . LEU A 1 408 ? 6.070 2.405 -24.773 1.00 92.56 408 LEU A N 1
ATOM 3230 C CA . LEU A 1 408 ? 5.582 3.640 -25.393 1.00 92.56 408 LEU A CA 1
ATOM 3231 C C . LEU A 1 408 ? 6.703 4.427 -26.089 1.00 92.56 408 LEU A C 1
ATOM 3233 O O . LEU A 1 408 ? 6.918 5.615 -25.819 1.00 92.56 408 LEU A O 1
ATOM 3237 N N . HIS A 1 409 ? 7.469 3.761 -26.952 1.00 87.75 409 HIS A N 1
ATOM 3238 C CA . HIS A 1 409 ? 8.478 4.408 -27.784 1.00 87.75 409 HIS A CA 1
ATOM 3239 C C . HIS A 1 409 ? 7.862 5.270 -28.877 1.00 87.75 409 HIS A C 1
ATOM 3241 O O . HIS A 1 409 ? 8.472 6.280 -29.245 1.00 87.75 409 HIS A O 1
ATOM 3247 N N . LEU A 1 410 ? 6.674 4.916 -29.371 1.00 89.69 410 LEU A N 1
ATOM 3248 C CA . LEU A 1 410 ? 6.011 5.673 -30.423 1.00 89.69 410 LEU A CA 1
ATOM 3249 C C . LEU A 1 410 ? 5.381 6.950 -29.841 1.00 89.69 410 LEU A C 1
ATOM 3251 O O . LEU A 1 410 ? 4.506 6.869 -28.974 1.00 89.69 410 LEU A O 1
ATOM 3255 N N . PRO A 1 411 ? 5.762 8.151 -30.326 1.00 86.88 411 PRO A N 1
ATOM 3256 C CA . PRO A 1 411 ? 5.222 9.409 -29.807 1.00 86.88 411 PRO A CA 1
ATOM 3257 C C . PRO A 1 411 ? 3.696 9.509 -29.903 1.00 86.88 411 PRO A C 1
ATOM 3259 O O . PRO A 1 411 ? 3.067 10.127 -29.052 1.00 86.88 411 PRO A O 1
ATOM 3262 N N . THR A 1 412 ? 3.095 8.867 -30.908 1.00 90.19 412 THR A N 1
ATOM 3263 C CA . THR A 1 412 ? 1.640 8.811 -31.112 1.00 90.19 412 THR A CA 1
ATOM 3264 C C . THR A 1 412 ? 0.906 8.025 -30.026 1.00 90.19 412 THR A C 1
ATOM 3266 O O . THR A 1 412 ? -0.277 8.268 -29.802 1.00 90.19 412 THR A O 1
ATOM 3269 N N . HIS A 1 413 ? 1.581 7.102 -29.339 1.00 92.19 413 HIS A N 1
ATOM 3270 C CA . HIS A 1 413 ? 1.006 6.332 -28.235 1.00 92.19 413 HIS A CA 1
ATOM 3271 C C . HIS A 1 413 ? 1.206 7.016 -26.874 1.00 92.19 413 HIS A C 1
ATOM 3273 O O . HIS A 1 413 ? 0.454 6.768 -25.928 1.00 92.19 413 HIS A O 1
ATOM 3279 N N . TYR A 1 414 ? 2.190 7.912 -26.756 1.00 90.31 414 TYR A N 1
ATOM 3280 C CA . TYR A 1 414 ? 2.504 8.597 -25.504 1.00 90.31 414 TYR A CA 1
ATOM 3281 C C . TYR A 1 414 ? 1.573 9.800 -25.269 1.00 90.31 414 TYR A C 1
ATOM 3283 O O . TYR A 1 414 ? 1.901 10.945 -25.576 1.00 90.31 414 TYR A O 1
ATOM 3291 N N . THR A 1 415 ? 0.395 9.545 -24.691 1.00 88.38 415 THR A N 1
ATOM 3292 C CA . THR A 1 415 ? -0.548 10.595 -24.250 1.00 88.38 415 THR A CA 1
ATOM 3293 C C . THR A 1 415 ? -0.430 10.877 -22.747 1.00 88.38 415 THR A C 1
ATOM 3295 O O . THR A 1 415 ? 0.394 10.287 -22.055 1.00 88.38 415 THR A O 1
ATOM 3298 N N . PHE A 1 416 ? -1.269 11.760 -22.196 1.00 83.38 416 PHE A N 1
ATOM 3299 C CA . PHE A 1 416 ? -1.286 12.027 -20.752 1.00 83.38 416 PHE A CA 1
ATOM 3300 C C . PHE A 1 416 ? -1.690 10.801 -19.910 1.00 83.38 416 PHE A C 1
ATOM 3302 O O . PHE A 1 416 ? -1.165 10.591 -18.819 1.00 83.38 416 PHE A O 1
ATOM 3309 N N . SER A 1 417 ? -2.631 9.983 -20.397 1.00 87.25 417 SER A N 1
ATOM 3310 C CA . SER A 1 417 ? -3.198 8.871 -19.618 1.00 87.25 417 SER A CA 1
ATOM 3311 C C . SER A 1 417 ? -2.600 7.505 -19.962 1.00 87.25 417 SER A C 1
ATOM 3313 O O . SER A 1 417 ? -2.591 6.624 -19.098 1.00 87.25 417 SER A O 1
ATOM 3315 N N . THR A 1 418 ? -2.055 7.338 -21.173 1.00 91.19 418 THR A N 1
ATOM 3316 C CA . THR A 1 418 ? -1.496 6.061 -21.643 1.00 91.19 418 THR A CA 1
ATOM 3317 C C . THR A 1 418 ? -0.345 5.542 -20.770 1.00 91.19 418 THR A C 1
ATOM 3319 O O . THR A 1 418 ? -0.388 4.365 -20.414 1.00 91.19 418 THR A O 1
ATOM 3322 N N . PRO A 1 419 ? 0.634 6.366 -20.332 1.00 91.38 419 PRO A N 1
ATOM 3323 C CA . PRO A 1 419 ? 1.708 5.921 -19.443 1.00 91.38 419 PRO A CA 1
ATOM 3324 C C . PRO A 1 419 ? 1.200 5.260 -18.166 1.00 91.38 419 PRO A C 1
ATOM 3326 O O . PRO A 1 419 ? 1.616 4.163 -17.805 1.00 91.38 419 PRO A O 1
ATOM 3329 N N . ARG A 1 420 ? 0.230 5.909 -17.518 1.00 92.44 420 ARG A N 1
ATOM 3330 C CA . ARG A 1 420 ? -0.416 5.402 -16.310 1.00 92.44 420 ARG A CA 1
ATOM 3331 C C . ARG A 1 420 ? -1.127 4.081 -16.585 1.00 92.44 420 ARG A C 1
ATOM 3333 O O . ARG A 1 420 ? -0.957 3.140 -15.824 1.00 92.44 420 ARG A O 1
ATOM 3340 N N . SER A 1 421 ? -1.872 4.001 -17.687 1.00 92.31 421 SER A N 1
ATOM 3341 C CA . SER A 1 421 ? -2.565 2.776 -18.091 1.00 92.31 421 SER A CA 1
ATOM 3342 C C . SER A 1 421 ? -1.605 1.601 -18.320 1.00 92.31 421 SER A C 1
ATOM 3344 O O . SER A 1 421 ? -1.816 0.521 -17.773 1.00 92.31 421 SER A O 1
ATOM 3346 N N . HIS A 1 422 ? -0.509 1.818 -19.055 1.00 93.94 422 HIS A N 1
ATOM 3347 C CA . HIS A 1 422 ? 0.519 0.800 -19.294 1.00 93.94 422 HIS A CA 1
ATOM 3348 C C . HIS A 1 422 ? 1.149 0.303 -17.998 1.00 93.94 422 HIS A C 1
ATOM 3350 O O . HIS A 1 422 ? 1.205 -0.903 -17.771 1.00 93.94 422 HIS A O 1
ATOM 3356 N N . VAL A 1 423 ? 1.576 1.220 -17.127 1.00 94.31 423 VAL A N 1
ATOM 3357 C CA . VAL A 1 423 ? 2.152 0.869 -15.823 1.00 94.31 423 VAL A CA 1
ATOM 3358 C C . VAL A 1 423 ? 1.190 -0.002 -15.021 1.00 94.31 423 VAL A C 1
ATOM 3360 O O . VAL A 1 423 ? 1.624 -0.992 -14.430 1.00 94.31 423 VAL A O 1
ATOM 3363 N N . VAL A 1 424 ? -0.101 0.339 -15.001 1.00 93.56 424 VAL A N 1
ATOM 3364 C CA . VAL A 1 424 ? -1.094 -0.409 -14.225 1.00 93.56 424 VAL A CA 1
ATOM 3365 C C . VAL A 1 424 ? -1.297 -1.812 -14.795 1.00 93.56 424 VAL A C 1
ATOM 3367 O O . VAL A 1 424 ? -1.112 -2.779 -14.055 1.00 93.56 424 VAL A O 1
ATOM 3370 N N . HIS A 1 425 ? -1.540 -1.947 -16.104 1.00 92.88 425 HIS A N 1
ATOM 3371 C CA . HIS A 1 425 ? -1.650 -3.255 -16.770 1.00 92.88 425 HIS A CA 1
ATOM 3372 C C . HIS A 1 425 ? -0.411 -4.125 -16.557 1.00 92.88 425 HIS A C 1
ATOM 3374 O O . HIS A 1 425 ? -0.511 -5.290 -16.170 1.00 92.88 425 HIS A O 1
ATOM 3380 N N . MET A 1 426 ? 0.774 -3.561 -16.795 1.00 94.75 426 MET A N 1
ATOM 3381 C CA . MET A 1 426 ? 2.028 -4.303 -16.705 1.00 94.75 426 MET A CA 1
ATOM 3382 C C . MET A 1 426 ? 2.344 -4.720 -15.266 1.00 94.75 426 MET A C 1
ATOM 3384 O O . MET A 1 426 ? 2.848 -5.825 -15.059 1.00 94.75 426 MET A O 1
ATOM 3388 N N . THR A 1 427 ? 2.038 -3.875 -14.275 1.00 95.00 427 THR A N 1
ATOM 3389 C CA . THR A 1 427 ? 2.199 -4.208 -12.849 1.00 95.00 427 THR A CA 1
ATOM 3390 C C . THR A 1 427 ? 1.297 -5.373 -12.471 1.00 95.00 427 THR A C 1
ATOM 3392 O O . THR A 1 427 ? 1.791 -6.353 -11.919 1.00 95.00 427 THR A O 1
ATOM 3395 N N . THR A 1 428 ? 0.012 -5.308 -12.830 1.00 92.88 428 THR A N 1
ATOM 3396 C CA . THR A 1 428 ? -0.958 -6.376 -12.551 1.00 92.88 428 THR A CA 1
ATOM 3397 C C . THR A 1 428 ? -0.510 -7.710 -13.155 1.00 92.88 428 THR A C 1
ATOM 3399 O O . THR A 1 428 ? -0.390 -8.707 -12.444 1.00 92.88 428 THR A O 1
ATOM 3402 N N . LEU A 1 429 ? -0.161 -7.732 -14.446 1.00 92.69 429 LEU A N 1
ATOM 3403 C CA . LEU A 1 429 ? 0.264 -8.956 -15.140 1.00 92.69 429 LEU A CA 1
ATOM 3404 C C . LEU A 1 429 ? 1.596 -9.514 -14.612 1.00 92.69 429 LEU A C 1
ATOM 3406 O O . LEU A 1 429 ? 1.786 -10.736 -14.544 1.00 92.69 429 LEU A O 1
ATOM 3410 N N . PHE A 1 430 ? 2.527 -8.638 -14.222 1.00 93.75 430 PHE A N 1
ATOM 3411 C CA . PHE A 1 430 ? 3.782 -9.058 -13.604 1.00 93.75 430 PHE A CA 1
ATOM 3412 C C . PHE A 1 430 ? 3.544 -9.650 -12.212 1.00 93.75 430 PHE A C 1
ATOM 3414 O O . PHE A 1 430 ? 4.076 -10.718 -11.919 1.00 93.75 430 PHE A O 1
ATOM 3421 N N . PHE A 1 431 ? 2.728 -9.003 -11.376 1.00 94.06 431 PHE A N 1
ATOM 3422 C CA . PHE A 1 431 ? 2.380 -9.488 -10.039 1.00 94.06 431 PHE A CA 1
ATOM 3423 C C . PHE A 1 431 ? 1.699 -10.848 -10.103 1.00 94.06 431 PHE A C 1
ATOM 3425 O O . PHE A 1 431 ? 2.161 -11.771 -9.438 1.00 94.06 431 PHE A O 1
ATOM 3432 N N . GLU A 1 432 ? 0.717 -11.028 -10.989 1.00 91.38 432 GLU A N 1
ATOM 3433 C CA . GLU A 1 432 ? 0.119 -12.341 -11.248 1.00 91.38 432 GLU A CA 1
ATOM 3434 C C . GLU A 1 432 ? 1.173 -13.380 -11.636 1.00 91.38 432 GLU A C 1
ATOM 3436 O O . GLU A 1 432 ? 1.120 -14.519 -11.187 1.00 91.38 432 GLU A O 1
ATOM 3441 N N . SER A 1 433 ? 2.131 -13.034 -12.496 1.00 90.62 433 SER A N 1
ATOM 3442 C CA . SER A 1 433 ? 3.192 -13.969 -12.897 1.00 90.62 433 SER A CA 1
ATOM 3443 C C . SER A 1 433 ? 4.110 -14.332 -11.733 1.00 90.62 433 SER A C 1
ATOM 3445 O O . SER A 1 433 ? 4.507 -15.491 -11.609 1.00 90.62 433 SER A O 1
ATOM 3447 N N . LEU A 1 434 ? 4.445 -13.350 -10.896 1.00 91.06 434 LEU A N 1
ATOM 3448 C CA . LEU A 1 434 ? 5.353 -13.495 -9.767 1.00 91.06 434 LEU A CA 1
ATOM 3449 C C . LEU A 1 434 ? 4.742 -14.357 -8.657 1.00 91.06 434 LEU A C 1
ATOM 3451 O O . LEU A 1 434 ? 5.391 -15.299 -8.207 1.00 91.06 434 LEU A O 1
ATOM 3455 N N . VAL A 1 435 ? 3.502 -14.072 -8.244 1.00 91.88 435 VAL A N 1
ATOM 3456 C CA . VAL A 1 435 ? 2.848 -14.817 -7.155 1.00 91.88 435 VAL A CA 1
ATOM 3457 C C . VAL A 1 435 ? 2.550 -16.255 -7.563 1.00 91.88 435 VAL A C 1
ATOM 3459 O O . VAL A 1 435 ? 2.799 -17.160 -6.779 1.00 91.88 435 VAL A O 1
ATOM 3462 N N . HIS A 1 436 ? 2.151 -16.506 -8.816 1.00 89.75 436 HIS A N 1
ATOM 3463 C CA . HIS A 1 436 ? 1.942 -17.873 -9.306 1.00 89.75 436 HIS A CA 1
ATOM 3464 C C . HIS A 1 436 ? 3.241 -18.695 -9.342 1.00 89.75 436 HIS A C 1
ATOM 3466 O O . HIS A 1 436 ? 3.225 -19.883 -9.034 1.00 89.75 436 HIS A O 1
ATOM 3472 N N . GLN A 1 437 ? 4.383 -18.079 -9.678 1.00 88.38 437 GLN A N 1
ATOM 3473 C CA . GLN A 1 437 ? 5.694 -18.751 -9.631 1.00 88.38 437 GLN A CA 1
ATOM 3474 C C . GLN A 1 437 ? 6.146 -19.090 -8.203 1.00 88.38 437 GLN A C 1
ATOM 3476 O O . GLN A 1 437 ? 7.004 -19.955 -8.014 1.00 88.38 437 GLN A O 1
ATOM 3481 N N . HIS A 1 438 ? 5.581 -18.412 -7.207 1.00 89.50 438 HIS A N 1
ATOM 3482 C CA . HIS A 1 438 ? 5.917 -18.537 -5.793 1.00 89.50 438 HIS A CA 1
ATOM 3483 C C . HIS A 1 438 ? 4.651 -18.726 -4.946 1.00 89.50 438 HIS A C 1
ATOM 3485 O O . HIS A 1 438 ? 4.499 -18.107 -3.890 1.00 89.50 438 HIS A O 1
ATOM 3491 N N . ALA A 1 439 ? 3.745 -19.578 -5.436 1.00 88.69 439 ALA A N 1
ATOM 3492 C CA . ALA A 1 439 ? 2.447 -19.851 -4.833 1.00 88.69 439 ALA A CA 1
ATOM 3493 C C . ALA A 1 439 ? 2.571 -20.152 -3.329 1.00 88.69 439 ALA A C 1
ATOM 3495 O O . ALA A 1 439 ? 3.405 -20.958 -2.908 1.00 88.69 439 ALA A O 1
ATOM 3496 N N . GLY A 1 440 ? 1.764 -19.468 -2.515 1.00 86.31 440 GLY A N 1
ATOM 3497 C CA . GLY A 1 440 ? 1.751 -19.615 -1.055 1.00 86.31 440 GLY A CA 1
ATOM 3498 C C . GLY A 1 440 ? 2.940 -18.980 -0.322 1.00 86.31 440 GLY A C 1
ATOM 3499 O O . GLY A 1 440 ? 3.047 -19.133 0.892 1.00 86.31 440 GLY A O 1
ATOM 3500 N N . LYS A 1 441 ? 3.860 -18.305 -1.026 1.00 90.25 441 LYS A N 1
ATOM 3501 C CA . LYS A 1 441 ? 5.017 -17.617 -0.422 1.00 90.25 441 LYS A CA 1
ATOM 3502 C C . LYS A 1 441 ? 4.979 -16.106 -0.562 1.00 90.25 441 LYS A C 1
ATOM 3504 O O . LYS A 1 441 ? 5.635 -15.432 0.227 1.00 90.25 441 LYS A O 1
ATOM 3509 N N . LEU A 1 442 ? 4.262 -15.592 -1.558 1.00 92.88 442 LEU A N 1
ATOM 3510 C CA . LEU A 1 442 ? 4.174 -14.168 -1.849 1.00 92.88 442 LEU A CA 1
ATOM 3511 C C . LEU A 1 442 ? 2.720 -13.743 -2.018 1.00 92.88 442 LEU A C 1
ATOM 3513 O O . LEU A 1 442 ? 1.927 -14.452 -2.639 1.00 92.88 442 LEU A O 1
ATOM 3517 N N . VAL A 1 443 ? 2.438 -12.533 -1.556 1.00 93.00 443 VAL A N 1
ATOM 3518 C CA . VAL A 1 443 ? 1.225 -11.778 -1.845 1.00 93.00 443 VAL A CA 1
ATOM 3519 C C . VAL A 1 443 ? 1.637 -10.438 -2.446 1.00 93.00 443 VAL A C 1
ATOM 3521 O O . VAL A 1 443 ? 2.564 -9.789 -1.963 1.00 93.00 443 VAL A O 1
ATOM 3524 N N . ALA A 1 444 ? 0.987 -10.027 -3.532 1.00 95.31 444 ALA A N 1
ATOM 3525 C CA . ALA A 1 444 ? 1.311 -8.803 -4.248 1.00 95.31 444 ALA A CA 1
ATOM 3526 C C . ALA A 1 444 ? 0.069 -7.927 -4.424 1.00 95.31 444 ALA A C 1
ATOM 3528 O O . ALA A 1 444 ? -0.912 -8.329 -5.044 1.00 95.31 444 ALA A O 1
ATOM 3529 N N . THR A 1 445 ? 0.137 -6.698 -3.924 1.00 94.38 445 THR A N 1
ATOM 3530 C CA . THR A 1 445 ? -0.986 -5.761 -3.894 1.00 94.38 445 THR A CA 1
ATOM 3531 C C . THR A 1 445 ? -0.608 -4.476 -4.620 1.00 94.38 445 THR A C 1
ATOM 3533 O O . THR A 1 445 ? 0.326 -3.765 -4.242 1.00 94.38 445 THR A O 1
ATOM 3536 N N . HIS A 1 446 ? -1.341 -4.155 -5.682 1.00 94.88 446 HIS A N 1
ATOM 3537 C CA . HIS A 1 446 ? -1.256 -2.882 -6.381 1.00 94.88 446 HIS A CA 1
ATOM 3538 C C . HIS A 1 446 ? -2.347 -1.944 -5.856 1.00 94.88 446 HIS A C 1
ATOM 3540 O O . HIS A 1 446 ? -3.524 -2.294 -5.871 1.00 94.88 446 HIS A O 1
ATOM 3546 N N . VAL A 1 447 ? -1.969 -0.762 -5.371 1.00 92.12 447 VAL A N 1
ATOM 3547 C CA . VAL A 1 447 ? -2.877 0.119 -4.626 1.00 92.12 447 VAL A CA 1
ATOM 3548 C C . VAL A 1 447 ? -3.072 1.458 -5.325 1.00 92.12 447 VAL A C 1
ATOM 3550 O O . VAL A 1 447 ? -2.108 2.120 -5.725 1.00 92.12 447 VAL A O 1
ATOM 3553 N N . TYR A 1 448 ? -4.324 1.902 -5.400 1.00 90.88 448 TYR A N 1
ATOM 3554 C CA . TYR A 1 448 ? -4.702 3.278 -5.679 1.00 90.88 448 TYR A CA 1
ATOM 3555 C C . TYR A 1 448 ? -5.170 3.969 -4.394 1.00 90.88 448 TYR A C 1
ATOM 3557 O O . TYR A 1 448 ? -6.309 3.799 -3.981 1.00 90.88 448 TYR A O 1
ATOM 3565 N N . PRO A 1 449 ? -4.336 4.814 -3.770 1.00 80.94 449 PRO A N 1
ATOM 3566 C CA . PRO A 1 449 ? -4.685 5.481 -2.514 1.00 80.94 449 PRO A CA 1
ATOM 3567 C C . PRO A 1 449 ? -5.637 6.680 -2.700 1.00 80.94 449 PRO A C 1
ATOM 3569 O O . PRO A 1 449 ? -5.919 7.402 -1.746 1.00 80.94 449 PRO A O 1
ATOM 3572 N N . GLY A 1 450 ? -6.102 6.949 -3.925 1.00 81.62 450 GLY A N 1
ATOM 3573 C CA . GLY A 1 450 ? -6.780 8.198 -4.263 1.00 81.62 450 GLY A CA 1
ATOM 3574 C C . GLY A 1 450 ? -5.828 9.394 -4.359 1.00 81.62 450 GLY A C 1
ATOM 3575 O O . GLY A 1 450 ? -4.606 9.255 -4.458 1.00 81.62 450 GLY A O 1
ATOM 3576 N N . LEU A 1 451 ? -6.402 10.599 -4.348 1.00 79.75 451 LEU A N 1
ATOM 3577 C CA . LEU A 1 451 ? -5.635 11.836 -4.240 1.00 79.75 451 LEU A CA 1
ATOM 3578 C C . LEU A 1 451 ? -5.215 12.038 -2.779 1.00 79.75 451 LEU A C 1
ATOM 3580 O O . LEU A 1 451 ? -6.071 12.236 -1.925 1.00 79.75 451 LEU A O 1
ATOM 3584 N N . VAL A 1 452 ? -3.914 12.027 -2.491 1.00 76.81 452 VAL A N 1
ATOM 3585 C CA . VAL A 1 452 ? -3.391 12.273 -1.137 1.00 76.81 452 VAL A CA 1
ATOM 3586 C C . VAL A 1 452 ? -2.610 13.577 -1.131 1.00 76.81 452 VAL A C 1
ATOM 3588 O O . VAL A 1 452 ? -1.609 13.712 -1.842 1.00 76.81 452 VAL A O 1
ATOM 3591 N N . VAL A 1 453 ? -3.052 14.537 -0.318 1.00 76.50 453 VAL A N 1
ATOM 3592 C CA . VAL A 1 453 ? -2.356 15.819 -0.179 1.00 76.50 453 VAL A CA 1
ATOM 3593 C C . VAL A 1 453 ? -1.072 15.593 0.610 1.00 76.50 453 VAL A C 1
ATOM 3595 O O . VAL A 1 453 ? -1.090 15.364 1.814 1.00 76.50 453 VAL A O 1
ATOM 3598 N N . THR A 1 454 ? 0.056 15.632 -0.094 1.00 76.62 454 THR A N 1
ATOM 3599 C CA . THR A 1 454 ? 1.402 15.456 0.469 1.00 76.62 454 THR A CA 1
ATOM 3600 C C . THR A 1 454 ? 2.304 16.611 0.029 1.00 76.62 454 THR A C 1
ATOM 3602 O O . THR A 1 454 ? 1.991 17.277 -0.965 1.00 76.62 454 THR A O 1
ATOM 3605 N N . PRO A 1 455 ? 3.459 16.841 0.686 1.00 77.75 455 PRO A N 1
ATOM 3606 C CA . PRO A 1 455 ? 4.412 17.870 0.257 1.00 77.75 455 PRO A CA 1
ATOM 3607 C C . PRO A 1 455 ? 4.823 17.761 -1.223 1.00 77.75 455 PRO A C 1
ATOM 3609 O O . PRO A 1 455 ? 5.068 18.771 -1.878 1.00 77.75 455 PRO A O 1
ATOM 3612 N N . GLY A 1 456 ? 4.803 16.549 -1.797 1.00 76.62 456 GLY A N 1
ATOM 3613 C CA . GLY A 1 456 ? 5.070 16.308 -3.219 1.00 76.62 456 GLY A CA 1
ATOM 3614 C C . GLY A 1 456 ? 4.098 16.999 -4.190 1.00 76.62 456 GLY A C 1
ATOM 3615 O O . GLY A 1 456 ? 4.419 17.158 -5.368 1.00 76.62 456 GLY A O 1
ATOM 3616 N N . MET A 1 457 ? 2.928 17.456 -3.730 1.00 75.81 457 MET A N 1
ATOM 3617 C CA . MET A 1 457 ? 1.983 18.252 -4.531 1.00 75.81 457 MET A CA 1
ATOM 3618 C C . MET A 1 457 ? 2.354 19.741 -4.627 1.00 75.81 457 MET A C 1
ATOM 3620 O O . MET A 1 457 ? 1.758 20.469 -5.422 1.00 75.81 457 MET A O 1
ATOM 3624 N N . TYR A 1 458 ? 3.341 20.191 -3.851 1.00 79.56 458 TYR A N 1
ATOM 3625 C CA . TYR A 1 458 ? 3.750 21.596 -3.753 1.00 79.56 458 TYR A CA 1
ATOM 3626 C C . TYR A 1 458 ? 5.142 21.860 -4.341 1.00 79.56 458 TYR A C 1
ATOM 3628 O O . TYR A 1 458 ? 5.672 22.953 -4.185 1.00 79.56 458 TYR A O 1
ATOM 3636 N N . LEU A 1 459 ? 5.730 20.881 -5.036 1.00 80.56 459 LEU A N 1
ATOM 3637 C CA . LEU A 1 459 ? 7.029 21.032 -5.691 1.00 80.56 459 LEU A CA 1
ATOM 3638 C C . LEU A 1 459 ? 6.995 22.133 -6.762 1.00 80.56 459 LEU A C 1
ATOM 3640 O O . LEU A 1 459 ? 6.087 22.182 -7.591 1.00 80.56 459 LEU A O 1
ATOM 3644 N N . ASP A 1 460 ? 8.033 22.966 -6.823 1.00 78.88 460 ASP A N 1
ATOM 3645 C CA . ASP A 1 460 ? 8.083 24.091 -7.768 1.00 78.88 460 ASP A CA 1
ATOM 3646 C C . ASP A 1 460 ? 8.102 23.681 -9.244 1.00 78.88 460 ASP A C 1
ATOM 3648 O O . ASP A 1 460 ? 7.804 24.489 -10.119 1.00 78.88 460 ASP A O 1
ATOM 3652 N N . GLY A 1 461 ? 8.407 22.415 -9.533 1.00 81.12 461 GLY A N 1
ATOM 3653 C CA . GLY A 1 461 ? 8.519 21.905 -10.893 1.00 81.12 461 GLY A CA 1
ATOM 3654 C C . GLY A 1 461 ? 7.200 21.738 -11.658 1.00 81.12 461 GLY A C 1
ATOM 3655 O O . GLY A 1 461 ? 7.271 21.477 -12.865 1.00 81.12 461 GLY A O 1
ATOM 3656 N N . TYR A 1 462 ? 6.036 21.859 -11.006 1.00 84.31 462 TYR A N 1
ATOM 3657 C CA . TYR A 1 462 ? 4.734 21.768 -11.679 1.00 84.31 462 TYR A CA 1
ATOM 3658 C C . TYR A 1 462 ? 4.463 22.962 -12.609 1.00 84.31 462 TYR A C 1
ATOM 3660 O O . TYR A 1 462 ? 4.887 24.080 -12.309 1.00 84.31 462 TYR A O 1
ATOM 3668 N N . PRO A 1 463 ? 3.687 22.76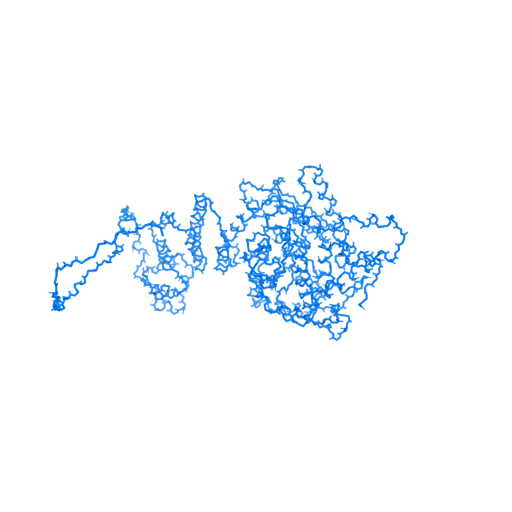5 -13.695 1.00 85.06 463 PRO A N 1
ATOM 3669 C CA . PRO A 1 463 ? 3.256 23.862 -14.554 1.00 85.06 463 PRO A CA 1
ATOM 3670 C C . PRO A 1 463 ? 2.527 24.965 -13.776 1.00 85.06 463 PRO A C 1
ATOM 3672 O O . PRO A 1 463 ? 1.755 24.690 -12.854 1.00 85.06 463 PRO A O 1
ATOM 3675 N N . TRP A 1 464 ? 2.728 26.221 -14.178 1.00 86.62 464 TRP A N 1
ATOM 3676 C CA . TRP A 1 464 ? 2.130 27.378 -13.503 1.00 86.62 464 TRP A CA 1
ATOM 3677 C C . TRP A 1 464 ? 0.595 27.287 -13.445 1.00 86.62 464 TRP A C 1
ATOM 3679 O O . TRP A 1 464 ? 0.007 27.534 -12.394 1.00 86.62 464 TRP A O 1
ATOM 3689 N N . TRP A 1 465 ? -0.047 26.840 -14.532 1.00 83.44 465 TRP A N 1
ATOM 3690 C CA . TRP A 1 465 ? -1.502 26.686 -14.605 1.00 83.44 465 TRP A CA 1
ATOM 3691 C C . TRP A 1 465 ? -2.008 25.661 -13.583 1.00 83.44 465 TRP A C 1
ATOM 3693 O O . TRP A 1 465 ? -3.044 25.868 -12.958 1.00 83.44 465 TRP A O 1
ATOM 3703 N N . PHE A 1 466 ? -1.241 24.594 -13.333 1.00 83.19 466 PHE A N 1
ATOM 3704 C CA . PHE A 1 466 ? -1.577 23.585 -12.331 1.00 83.19 466 PHE A CA 1
ATOM 3705 C C . PHE A 1 466 ? -1.491 24.166 -10.917 1.00 83.19 466 PHE A C 1
ATOM 3707 O O . PHE A 1 466 ? -2.363 23.913 -10.088 1.00 83.19 466 PHE A O 1
ATOM 3714 N N . ARG A 1 467 ? -0.476 24.998 -10.641 1.00 84.31 467 ARG A N 1
ATOM 3715 C CA . ARG A 1 467 ? -0.337 25.701 -9.353 1.00 84.31 467 ARG A CA 1
ATOM 3716 C C . ARG A 1 467 ? -1.516 26.645 -9.095 1.00 84.31 467 ARG A C 1
ATOM 3718 O O . ARG A 1 467 ? -1.996 26.693 -7.964 1.00 84.31 467 ARG A O 1
ATOM 3725 N N . VAL A 1 468 ? -1.994 27.342 -10.131 1.00 81.75 468 VAL A N 1
ATOM 3726 C CA . VAL A 1 468 ? -3.176 28.220 -10.062 1.00 81.75 468 VAL A CA 1
ATOM 3727 C C . VAL A 1 468 ? -4.442 27.408 -9.801 1.00 81.75 468 VAL A C 1
ATOM 3729 O O . VAL A 1 468 ? -5.133 27.678 -8.821 1.00 81.75 468 VAL A O 1
ATOM 3732 N N . LEU A 1 469 ? -4.710 26.369 -10.603 1.00 80.88 469 LEU A N 1
ATOM 3733 C CA . LEU A 1 469 ? -5.875 25.496 -10.406 1.00 80.88 469 LEU A CA 1
ATOM 3734 C C . LEU A 1 469 ? -5.882 24.882 -9.005 1.00 80.88 469 LEU A C 1
ATOM 3736 O O . LEU A 1 469 ? -6.905 24.906 -8.327 1.00 80.88 469 LEU A O 1
ATOM 3740 N N . ARG A 1 470 ? -4.732 24.399 -8.525 1.00 79.31 470 ARG A N 1
ATOM 3741 C CA . ARG A 1 470 ? -4.587 23.885 -7.157 1.00 79.31 470 ARG A CA 1
ATOM 3742 C C . ARG A 1 470 ? -4.945 24.941 -6.106 1.00 79.31 470 ARG A C 1
ATOM 3744 O O . ARG A 1 470 ? -5.574 24.596 -5.112 1.00 79.31 470 ARG A O 1
ATOM 3751 N N . GLY A 1 471 ? -4.539 26.197 -6.300 1.00 75.50 471 GLY A N 1
ATOM 3752 C CA . GLY A 1 471 ? -4.894 27.307 -5.410 1.00 75.50 471 GLY A CA 1
ATOM 3753 C C . GLY A 1 471 ? -6.401 27.563 -5.374 1.00 75.50 471 GLY A C 1
ATOM 3754 O O . GLY A 1 471 ? -6.981 27.629 -4.294 1.00 75.50 471 GLY A O 1
ATOM 3755 N N . VAL A 1 472 ? -7.040 27.612 -6.546 1.00 74.88 472 VAL A N 1
ATOM 3756 C CA . VAL A 1 472 ? -8.490 27.833 -6.689 1.00 74.88 472 VAL A CA 1
ATOM 3757 C C . VAL A 1 472 ? -9.294 26.681 -6.081 1.00 74.88 472 VAL A C 1
ATOM 3759 O O . VAL A 1 472 ? -10.118 26.902 -5.198 1.00 74.88 472 VAL A O 1
ATOM 3762 N N . PHE A 1 473 ? -9.023 25.435 -6.484 1.00 71.88 473 PHE A N 1
ATOM 3763 C CA . PHE A 1 473 ? -9.726 24.261 -5.952 1.00 71.88 473 PHE A CA 1
ATOM 3764 C C . PHE A 1 473 ? -9.438 24.014 -4.467 1.00 71.88 473 PHE A C 1
ATOM 3766 O O . PHE A 1 473 ? -10.291 23.479 -3.757 1.00 71.88 473 PHE A O 1
ATOM 3773 N N . GLY A 1 474 ? -8.249 24.395 -3.990 1.00 70.25 474 GLY A N 1
ATOM 3774 C CA . GLY A 1 474 ? -7.906 24.376 -2.571 1.00 70.25 474 GLY A CA 1
ATOM 3775 C C . GLY A 1 474 ? -8.724 25.390 -1.770 1.00 70.25 474 GLY A C 1
ATOM 3776 O O . GLY A 1 474 ? -9.303 25.021 -0.752 1.00 70.25 474 GLY A O 1
ATOM 3777 N N . GLY A 1 475 ? -8.825 26.635 -2.252 1.00 66.62 475 GLY A N 1
ATOM 3778 C CA . GLY A 1 475 ? -9.609 27.701 -1.614 1.00 66.62 475 GLY A CA 1
ATOM 3779 C C . GLY A 1 475 ? -11.116 27.434 -1.600 1.00 66.62 475 GLY A C 1
ATOM 3780 O O . GLY A 1 475 ? -11.789 27.783 -0.638 1.00 66.62 475 GLY A O 1
ATOM 3781 N N . LEU A 1 476 ? -11.632 26.739 -2.619 1.00 65.25 476 LEU A N 1
ATOM 3782 C CA . LEU A 1 476 ? -13.035 26.310 -2.701 1.00 65.25 476 LEU A CA 1
ATOM 3783 C C . LEU A 1 476 ? -13.350 25.047 -1.877 1.00 65.25 476 LEU A C 1
ATOM 3785 O O . LEU A 1 476 ? -14.469 24.548 -1.927 1.00 65.25 476 LEU A O 1
ATOM 3789 N N . GLY A 1 477 ? -12.375 24.466 -1.169 1.00 63.56 477 GLY A N 1
ATOM 3790 C CA . GLY A 1 477 ? -12.578 23.265 -0.349 1.00 63.56 477 GLY A CA 1
ATOM 3791 C C . GLY A 1 477 ? -12.821 21.964 -1.131 1.00 63.56 477 GLY A C 1
ATOM 3792 O O . GLY A 1 477 ? -12.870 20.894 -0.525 1.00 63.56 477 GLY A O 1
ATOM 3793 N N . VAL A 1 478 ? -12.892 22.009 -2.467 1.00 66.38 478 VAL A N 1
ATOM 3794 C CA . VAL A 1 478 ? -13.128 20.845 -3.344 1.00 66.38 478 VAL A CA 1
ATOM 3795 C C . VAL A 1 478 ? -12.056 19.776 -3.151 1.00 66.38 478 VAL A C 1
ATOM 3797 O O . VAL A 1 478 ? -12.370 18.589 -3.089 1.00 66.38 478 VAL A O 1
ATOM 3800 N N . VAL A 1 479 ? -10.793 20.187 -2.980 1.00 64.12 479 VAL A N 1
ATOM 3801 C CA . VAL A 1 479 ? -9.681 19.258 -2.722 1.00 64.12 479 VAL A CA 1
ATOM 3802 C C . VAL A 1 479 ? -9.949 18.413 -1.477 1.00 64.12 479 VAL A C 1
ATOM 3804 O O . VAL A 1 479 ? -9.691 17.217 -1.516 1.00 64.12 479 VAL A O 1
ATOM 3807 N N . ARG A 1 480 ? -10.533 18.988 -0.415 1.00 63.59 480 ARG A N 1
ATOM 3808 C CA . ARG A 1 480 ? -10.820 18.277 0.841 1.00 63.59 480 ARG A CA 1
ATOM 3809 C C . ARG A 1 480 ? -11.883 17.189 0.669 1.00 63.59 480 ARG A C 1
ATOM 3811 O O . ARG A 1 480 ? -11.785 16.161 1.328 1.00 63.59 480 ARG A O 1
ATOM 3818 N N . LEU A 1 481 ? -12.852 17.387 -0.228 1.00 61.00 481 LEU A N 1
ATOM 3819 C CA . LEU A 1 481 ? -13.908 16.405 -0.515 1.00 61.00 481 LEU A CA 1
ATOM 3820 C C . LEU A 1 481 ? -13.373 15.190 -1.288 1.00 61.00 481 LEU A C 1
ATOM 3822 O O . LEU A 1 481 ? -13.795 14.058 -1.058 1.00 61.00 481 LEU A O 1
ATOM 3826 N N . VAL A 1 482 ? -12.414 15.408 -2.192 1.00 66.00 482 VAL A N 1
ATOM 3827 C CA . VAL A 1 482 ? -11.872 14.344 -3.056 1.00 66.00 482 VAL A CA 1
ATOM 3828 C C . VAL A 1 482 ? -10.553 13.753 -2.553 1.00 66.00 482 VAL A C 1
ATOM 3830 O O . VAL A 1 482 ? -10.145 12.694 -3.030 1.00 66.00 482 VAL A O 1
ATOM 3833 N N . SER A 1 483 ? -9.884 14.397 -1.592 1.00 69.62 483 SER A N 1
ATOM 3834 C CA . SER A 1 483 ? -8.612 13.925 -1.043 1.00 69.62 483 SER A CA 1
ATOM 3835 C C . SER A 1 483 ? -8.791 12.936 0.102 1.00 69.62 483 SER A C 1
ATOM 3837 O O . SER A 1 483 ? -9.663 13.104 0.951 1.00 69.62 483 SER A O 1
ATOM 3839 N N . LEU A 1 484 ? -7.934 11.922 0.161 1.00 71.56 484 LEU A N 1
ATOM 3840 C CA . LEU A 1 484 ? -7.745 11.101 1.349 1.00 71.56 484 LEU A CA 1
ATOM 3841 C C . LEU A 1 484 ? -6.695 11.761 2.253 1.00 71.56 484 LEU A C 1
ATOM 3843 O O . LEU A 1 484 ? -5.671 12.252 1.767 1.00 71.56 484 LEU A O 1
ATOM 3847 N N . GLY A 1 485 ? -6.944 11.772 3.564 1.00 72.25 485 GLY A N 1
ATOM 3848 C CA . GLY A 1 485 ? -5.957 12.223 4.543 1.00 72.25 485 GLY A CA 1
ATOM 3849 C C . GLY A 1 485 ? -4.689 11.370 4.475 1.00 72.25 485 GLY A C 1
ATOM 3850 O O . GLY A 1 485 ? -4.756 10.166 4.235 1.00 72.25 485 GLY A O 1
ATOM 3851 N N . ALA A 1 486 ? -3.522 11.981 4.675 1.00 76.44 486 ALA A N 1
ATOM 3852 C CA . ALA A 1 486 ? -2.251 11.272 4.541 1.00 76.44 486 ALA A CA 1
ATOM 3853 C C . ALA A 1 486 ? -2.045 10.201 5.630 1.00 76.44 486 ALA A C 1
ATOM 3855 O O . ALA A 1 486 ? -1.500 9.139 5.339 1.00 76.44 486 ALA A O 1
ATOM 3856 N N . GLU A 1 487 ? -2.553 10.440 6.843 1.00 72.94 487 GLU A N 1
ATOM 3857 C CA . GLU A 1 487 ? -2.582 9.455 7.936 1.00 72.94 487 GLU A CA 1
ATOM 3858 C C . GLU A 1 487 ? -3.426 8.230 7.571 1.00 72.94 487 GLU A C 1
ATOM 3860 O O . GLU A 1 487 ? -2.951 7.103 7.666 1.00 72.94 487 GLU A O 1
ATOM 3865 N N . GLU A 1 488 ? -4.640 8.455 7.062 1.00 69.56 488 GLU A N 1
ATOM 3866 C CA . GLU A 1 488 ? -5.541 7.396 6.593 1.00 69.56 488 GLU A CA 1
ATOM 3867 C C . GLU A 1 488 ? -4.919 6.608 5.432 1.00 69.56 488 GLU A C 1
ATOM 3869 O O . GLU A 1 488 ? -4.968 5.379 5.407 1.00 69.56 488 GLU A O 1
ATOM 3874 N N . ALA A 1 489 ? -4.279 7.298 4.483 1.00 74.44 489 ALA A N 1
ATOM 3875 C CA . ALA A 1 489 ? -3.549 6.644 3.405 1.00 74.44 489 ALA A CA 1
ATOM 3876 C C . ALA A 1 489 ? -2.416 5.756 3.950 1.00 74.44 489 ALA A C 1
ATOM 3878 O O . ALA A 1 489 ? -2.240 4.641 3.470 1.00 74.44 489 ALA A O 1
ATOM 3879 N N . GLY A 1 490 ? -1.679 6.217 4.966 1.00 78.00 490 GLY A N 1
ATOM 3880 C CA . GLY A 1 490 ? -0.635 5.441 5.638 1.00 78.00 490 GLY A CA 1
ATOM 3881 C C . GLY A 1 490 ? -1.173 4.191 6.338 1.00 78.00 490 GLY A C 1
ATOM 3882 O O . GLY A 1 490 ? -0.676 3.092 6.089 1.00 78.00 490 GLY A O 1
ATOM 3883 N N . ALA A 1 491 ? -2.226 4.339 7.145 1.00 72.81 491 ALA A N 1
ATOM 3884 C CA . ALA A 1 491 ? -2.876 3.231 7.850 1.00 72.81 491 ALA A CA 1
ATOM 3885 C C . ALA A 1 491 ? -3.412 2.164 6.883 1.00 72.81 491 ALA A C 1
ATOM 3887 O O . ALA A 1 491 ? -3.262 0.963 7.110 1.00 72.81 491 ALA A O 1
ATOM 3888 N N . ARG A 1 492 ? -3.958 2.587 5.739 1.00 76.19 492 ARG A N 1
ATOM 3889 C CA . ARG A 1 492 ? -4.406 1.668 4.683 1.00 76.19 492 ARG A CA 1
ATOM 3890 C C . ARG A 1 492 ? -3.271 0.894 4.031 1.00 76.19 492 ARG A C 1
ATOM 3892 O O . ARG A 1 492 ? -3.498 -0.226 3.591 1.00 76.19 492 ARG A O 1
ATOM 3899 N N . MET A 1 493 ? -2.058 1.446 3.965 1.00 83.56 493 MET A N 1
ATOM 3900 C CA . MET A 1 493 ? -0.915 0.667 3.479 1.00 83.56 493 MET A CA 1
ATOM 3901 C C . MET A 1 493 ? -0.565 -0.438 4.469 1.00 83.56 493 MET A C 1
ATOM 3903 O O . MET A 1 493 ? -0.356 -1.570 4.044 1.00 83.56 493 MET A O 1
ATOM 3907 N N . VAL A 1 494 ? -0.579 -0.144 5.773 1.00 77.25 494 VAL A N 1
ATOM 3908 C CA . VAL A 1 494 ? -0.386 -1.163 6.819 1.00 77.25 494 VAL A CA 1
ATOM 3909 C C . VAL A 1 494 ? -1.447 -2.257 6.697 1.00 77.25 494 VAL A C 1
ATOM 3911 O O . VAL A 1 494 ? -1.116 -3.437 6.732 1.00 77.25 494 VAL A O 1
ATOM 3914 N N . TRP A 1 495 ? -2.701 -1.895 6.415 1.00 72.69 495 TRP A N 1
ATOM 3915 C CA . TRP A 1 495 ? -3.766 -2.872 6.176 1.00 72.69 495 TRP A CA 1
ATOM 3916 C C . TRP A 1 495 ? -3.461 -3.867 5.039 1.00 72.69 495 TRP A C 1
ATOM 3918 O O . TRP A 1 495 ? -3.915 -5.003 5.108 1.00 72.69 495 TRP A O 1
ATOM 3928 N N . THR A 1 496 ? -2.643 -3.509 4.039 1.00 74.25 496 THR A N 1
ATOM 3929 C CA . THR A 1 496 ? -2.303 -4.438 2.939 1.00 74.25 496 THR A CA 1
ATOM 3930 C C . THR A 1 496 ? -1.407 -5.608 3.337 1.00 74.25 496 THR A C 1
ATOM 3932 O O . THR A 1 496 ? -1.428 -6.614 2.642 1.00 74.25 496 THR A O 1
ATOM 3935 N N . VAL A 1 497 ? -0.635 -5.488 4.423 1.00 74.19 497 VAL A N 1
ATOM 3936 C CA . VAL A 1 497 ? 0.175 -6.590 4.985 1.00 74.19 497 VAL A CA 1
ATOM 3937 C C . VAL A 1 497 ? -0.518 -7.262 6.168 1.00 74.19 497 VAL A C 1
ATOM 3939 O O . VAL A 1 497 ? -0.267 -8.418 6.491 1.00 74.19 497 VAL A O 1
ATOM 3942 N N . ALA A 1 498 ? -1.392 -6.510 6.821 1.00 64.44 498 ALA A N 1
ATOM 3943 C CA . ALA A 1 498 ? -1.999 -6.874 8.078 1.00 64.44 498 ALA A CA 1
ATOM 3944 C C . ALA A 1 498 ? -3.332 -7.633 7.840 1.00 64.44 498 ALA A C 1
ATOM 3946 O O . ALA A 1 498 ? -3.621 -8.626 8.501 1.00 64.44 498 ALA A O 1
ATOM 3947 N N . GLY A 1 499 ? -4.160 -7.188 6.893 1.00 59.81 499 GLY A N 1
ATOM 3948 C CA . GLY A 1 499 ? -5.516 -7.707 6.709 1.00 59.81 499 GLY A CA 1
ATOM 3949 C C . GLY A 1 499 ? -5.573 -9.178 6.281 1.00 59.81 499 GLY A C 1
ATOM 3950 O O . GLY A 1 499 ? -4.905 -9.582 5.332 1.00 59.81 499 GLY A O 1
ATOM 3951 N N . GLU A 1 500 ? -6.463 -9.951 6.913 1.00 58.56 500 GLU A N 1
ATOM 3952 C CA . GLU A 1 500 ? -6.691 -11.382 6.624 1.00 58.56 500 GLU A CA 1
ATOM 3953 C C . GLU A 1 500 ? -7.132 -11.663 5.176 1.00 58.56 500 GLU A C 1
ATOM 3955 O O . GLU A 1 500 ? -6.990 -12.777 4.683 1.00 58.56 500 GLU A O 1
ATOM 3960 N N . GLY A 1 501 ? -7.629 -10.646 4.465 1.00 65.00 501 GLY A N 1
ATOM 3961 C CA . GLY A 1 501 ? -8.090 -10.770 3.085 1.00 65.00 501 GLY A CA 1
ATOM 3962 C C . GLY A 1 501 ? -6.980 -10.972 2.042 1.00 65.00 501 GLY A C 1
ATOM 3963 O O . GLY A 1 501 ? -7.270 -11.417 0.930 1.00 65.00 501 GLY A O 1
ATOM 3964 N N . PHE A 1 502 ? -5.725 -10.648 2.371 1.00 76.25 502 PHE A N 1
ATOM 3965 C CA . PHE A 1 502 ? -4.584 -10.680 1.449 1.00 76.25 502 PHE A CA 1
ATOM 3966 C C . PHE A 1 502 ? -3.796 -11.985 1.584 1.00 76.25 502 PHE A C 1
ATOM 3968 O O . PHE A 1 502 ? -2.842 -12.076 2.356 1.00 76.25 502 PHE A O 1
ATOM 3975 N N . VAL A 1 503 ? -4.185 -13.007 0.820 1.00 77.75 503 VAL A N 1
ATOM 3976 C CA . VAL A 1 503 ? -3.634 -14.364 0.946 1.00 77.75 503 VAL A CA 1
ATOM 3977 C C . VAL A 1 503 ? -3.425 -15.035 -0.408 1.00 77.75 503 VAL A C 1
ATOM 3979 O O . VAL A 1 503 ? -4.160 -14.804 -1.359 1.00 77.75 503 VAL A O 1
ATOM 3982 N N . PHE A 1 504 ? -2.445 -15.930 -0.505 1.00 80.12 504 PHE A N 1
ATOM 3983 C CA . PHE A 1 504 ? -2.413 -16.911 -1.590 1.00 80.12 504 PHE A CA 1
ATOM 3984 C C . PHE A 1 504 ? -2.980 -18.232 -1.061 1.00 80.12 504 PHE A C 1
ATOM 3986 O O . PHE A 1 504 ? -2.238 -19.097 -0.587 1.00 80.12 504 PHE A O 1
ATOM 3993 N N . ARG A 1 505 ? -4.309 -18.354 -1.068 1.00 79.50 505 ARG A N 1
ATOM 3994 C CA . ARG A 1 505 ? -5.035 -19.551 -0.632 1.00 79.50 505 ARG A CA 1
ATOM 3995 C C . ARG A 1 505 ? -6.408 -19.585 -1.289 1.00 79.50 505 ARG A C 1
ATOM 3997 O O . ARG A 1 505 ? -7.296 -18.821 -0.929 1.00 79.50 505 ARG A O 1
ATOM 4004 N N . GLU A 1 506 ? -6.559 -20.465 -2.270 1.00 78.50 506 GLU A N 1
ATOM 4005 C CA . GLU A 1 506 ? -7.777 -20.551 -3.072 1.00 78.50 506 GLU A CA 1
ATOM 4006 C C . GLU A 1 506 ? -9.022 -20.762 -2.195 1.00 78.50 506 GLU A C 1
ATOM 4008 O O . GLU A 1 506 ? -9.054 -21.648 -1.343 1.00 78.50 506 GLU A O 1
ATOM 4013 N N . GLY A 1 507 ? -10.042 -19.926 -2.403 1.00 72.75 507 GLY A N 1
ATOM 4014 C CA . GLY A 1 507 ? -11.302 -19.961 -1.654 1.00 72.75 507 GLY A CA 1
ATOM 4015 C C . GLY A 1 507 ? -11.348 -19.064 -0.411 1.00 72.75 507 GLY A C 1
ATOM 4016 O O . GLY A 1 507 ? -12.445 -18.789 0.074 1.00 72.75 507 GLY A O 1
ATOM 4017 N N . GLU A 1 508 ? -10.213 -18.533 0.051 1.00 73.25 508 GLU A N 1
ATOM 4018 C CA . GLU A 1 508 ? -10.116 -17.649 1.224 1.00 73.25 508 GLU A CA 1
ATOM 4019 C C . GLU A 1 508 ? -9.717 -16.209 0.851 1.00 73.25 508 GLU A C 1
ATOM 4021 O O . GLU A 1 508 ? -9.136 -15.952 -0.203 1.00 73.25 508 GLU A O 1
ATOM 4026 N N . GLY A 1 509 ? -10.047 -15.246 1.715 1.00 74.50 509 GLY A N 1
ATOM 4027 C CA . GLY A 1 509 ? -9.720 -13.830 1.536 1.00 74.50 509 GLY A CA 1
ATOM 4028 C C . GLY A 1 509 ? -10.486 -13.145 0.400 1.00 74.50 509 GLY A C 1
ATOM 4029 O O . GLY A 1 509 ? -11.613 -13.525 0.064 1.00 74.50 509 GLY A O 1
ATOM 4030 N N . ILE A 1 510 ? -9.893 -12.112 -0.208 1.00 81.00 510 ILE A N 1
ATOM 4031 C CA . ILE A 1 510 ? -10.543 -11.287 -1.243 1.00 81.00 510 ILE A CA 1
ATOM 4032 C C . ILE A 1 510 ? -10.329 -11.832 -2.663 1.00 81.00 510 ILE A C 1
ATOM 4034 O O . ILE A 1 510 ? -9.502 -12.711 -2.910 1.00 81.00 510 ILE A O 1
ATOM 4038 N N . VAL A 1 511 ? -11.096 -11.308 -3.623 1.00 85.00 511 VAL A N 1
ATOM 4039 C CA . VAL A 1 511 ? -10.965 -11.666 -5.044 1.00 85.00 511 VAL A CA 1
ATOM 4040 C C . VAL A 1 511 ? -9.695 -11.037 -5.619 1.00 85.00 511 VAL A C 1
ATOM 4042 O O . VAL A 1 511 ? -9.505 -9.824 -5.533 1.00 85.00 511 VAL A O 1
ATOM 4045 N N . GLY A 1 512 ? -8.828 -11.876 -6.182 1.00 87.88 512 GLY A N 1
ATOM 4046 C CA . GLY A 1 512 ? -7.613 -11.471 -6.873 1.00 87.88 512 GLY A CA 1
ATOM 4047 C C . GLY A 1 512 ? -7.889 -10.856 -8.240 1.00 87.88 512 GLY A C 1
ATOM 4048 O O . GLY A 1 512 ? -8.991 -10.945 -8.789 1.00 87.8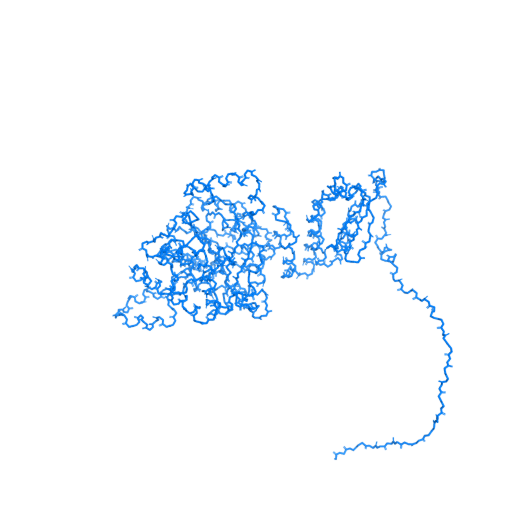8 512 GLY A O 1
ATOM 4049 N N . THR A 1 513 ? -6.866 -10.245 -8.834 1.00 89.31 513 THR A N 1
ATOM 4050 C CA . THR A 1 513 ? -6.964 -9.671 -10.182 1.00 89.31 513 THR A CA 1
ATOM 4051 C C . THR A 1 513 ? -7.271 -10.739 -11.224 1.00 89.31 513 THR A C 1
ATOM 4053 O O . THR A 1 513 ? -7.952 -10.448 -12.207 1.00 89.31 513 THR A O 1
ATOM 4056 N N . ASP A 1 514 ? -6.856 -11.985 -10.993 1.00 86.75 514 ASP A N 1
ATOM 4057 C CA . ASP A 1 514 ? -7.182 -13.178 -11.784 1.00 86.75 514 ASP A CA 1
ATOM 4058 C C . ASP A 1 514 ? -8.662 -13.600 -11.731 1.00 86.75 514 ASP A C 1
ATOM 4060 O O . ASP A 1 514 ? -9.114 -14.368 -12.584 1.00 86.75 514 ASP A O 1
ATOM 4064 N N . GLY A 1 515 ? -9.439 -13.028 -10.810 1.00 86.75 515 GLY A N 1
ATOM 4065 C CA . GLY A 1 515 ? -10.828 -13.392 -10.542 1.00 86.75 515 GLY A CA 1
ATOM 4066 C C . GLY A 1 515 ? -10.970 -14.577 -9.585 1.00 86.75 515 GLY A C 1
ATOM 4067 O O . GLY A 1 515 ? -12.094 -15.015 -9.340 1.00 86.75 515 GLY A O 1
ATOM 4068 N N . VAL A 1 516 ? -9.864 -15.090 -9.041 1.00 87.38 516 VAL A N 1
ATOM 4069 C CA . VAL A 1 516 ? -9.841 -16.182 -8.066 1.00 87.38 516 VAL A CA 1
ATOM 4070 C C . VAL A 1 516 ? -9.829 -15.585 -6.664 1.00 87.38 516 VAL A C 1
ATOM 4072 O O . VAL A 1 516 ? -9.052 -14.683 -6.346 1.00 87.38 516 VAL A O 1
ATOM 4075 N N . ARG A 1 517 ? -10.711 -16.073 -5.790 1.00 86.50 517 ARG A N 1
ATOM 4076 C CA . ARG A 1 517 ? -10.671 -15.710 -4.371 1.00 86.50 517 ARG A CA 1
ATOM 4077 C C . ARG A 1 517 ? -9.401 -16.288 -3.745 1.00 86.50 517 ARG A C 1
ATOM 4079 O O . ARG A 1 517 ? -9.190 -17.494 -3.840 1.00 86.50 517 ARG A O 1
ATOM 4086 N N . GLY A 1 518 ? -8.570 -15.427 -3.161 1.00 84.44 518 GLY A N 1
ATOM 4087 C CA . GLY A 1 518 ? -7.285 -15.827 -2.589 1.00 84.44 518 GLY A CA 1
ATOM 4088 C C . GLY A 1 518 ? -6.190 -16.096 -3.623 1.00 84.44 518 GLY A C 1
ATOM 4089 O O . GLY A 1 518 ? -5.280 -16.875 -3.355 1.00 84.44 518 GLY A O 1
ATOM 4090 N N . GLY A 1 519 ? -6.264 -15.480 -4.811 1.00 86.25 519 GLY A N 1
ATOM 4091 C CA . GLY A 1 519 ? -5.260 -15.633 -5.879 1.00 86.25 519 GLY A CA 1
ATOM 4092 C C . GLY A 1 519 ? -3.899 -14.969 -5.595 1.00 86.25 519 GLY A C 1
ATOM 4093 O O . GLY A 1 519 ? -2.970 -15.078 -6.393 1.00 86.25 519 GLY A O 1
ATOM 4094 N N . GLY A 1 520 ? -3.761 -14.248 -4.475 1.00 89.50 520 GLY A N 1
ATOM 4095 C CA . GLY A 1 520 ? -2.521 -13.614 -4.013 1.00 89.50 520 GLY A CA 1
ATOM 4096 C C . GLY A 1 520 ? -2.013 -12.411 -4.818 1.00 89.50 520 GLY A C 1
ATOM 4097 O O . GLY A 1 520 ? -1.088 -11.748 -4.357 1.00 89.50 520 GLY A O 1
ATOM 4098 N N . ALA A 1 521 ? -2.596 -12.088 -5.977 1.00 93.00 521 ALA A N 1
ATOM 4099 C CA . ALA A 1 521 ? -2.373 -10.827 -6.691 1.00 93.00 521 ALA A CA 1
ATOM 4100 C C . ALA A 1 521 ? -3.629 -9.952 -6.625 1.00 93.00 521 ALA A C 1
ATOM 4102 O O . ALA A 1 521 ? -4.709 -10.387 -7.022 1.00 93.00 521 ALA A O 1
ATOM 4103 N N . TYR A 1 522 ? -3.494 -8.716 -6.151 1.00 91.12 522 TYR A N 1
ATOM 4104 C CA . TYR A 1 522 ? -4.626 -7.852 -5.818 1.00 91.12 522 TYR A CA 1
ATOM 4105 C C . TYR A 1 522 ? -4.487 -6.448 -6.400 1.00 91.12 522 TYR A C 1
ATOM 4107 O O . TYR A 1 522 ? -3.391 -5.890 -6.453 1.00 91.12 522 TYR A O 1
ATOM 4115 N N . ALA A 1 523 ? -5.618 -5.856 -6.787 1.00 91.44 523 ALA A N 1
ATOM 4116 C CA . ALA A 1 523 ? -5.739 -4.448 -7.149 1.00 91.44 523 ALA A CA 1
ATOM 4117 C C . ALA A 1 523 ? -6.758 -3.793 -6.213 1.00 91.44 523 ALA A C 1
ATOM 4119 O O . ALA A 1 523 ? -7.924 -4.190 -6.198 1.00 91.44 523 ALA A O 1
ATOM 4120 N N . VAL A 1 524 ? -6.305 -2.821 -5.424 1.00 86.81 524 VAL A N 1
ATOM 4121 C CA . VAL A 1 524 ? -7.080 -2.230 -4.328 1.00 86.81 524 VAL A CA 1
ATOM 4122 C C . VAL A 1 524 ? -7.225 -0.730 -4.523 1.00 86.81 524 VAL A C 1
ATOM 4124 O O . VAL A 1 524 ? -6.253 -0.036 -4.827 1.00 86.81 524 VAL A O 1
ATOM 4127 N N . GLY A 1 525 ? -8.443 -0.240 -4.337 1.00 80.81 525 GLY A N 1
ATOM 4128 C CA . GLY A 1 525 ? -8.816 1.151 -4.506 1.00 80.81 525 GLY A CA 1
ATOM 4129 C C . GLY A 1 525 ? -8.664 1.980 -3.236 1.00 80.81 525 GLY A C 1
ATOM 4130 O O . GLY A 1 525 ? -8.050 1.576 -2.243 1.00 80.81 525 GLY A O 1
ATOM 4131 N N . ARG A 1 526 ? -9.230 3.187 -3.281 1.00 72.44 526 ARG A N 1
ATOM 4132 C CA . ARG A 1 526 ? -9.003 4.234 -2.273 1.00 72.44 526 ARG A CA 1
ATOM 4133 C C . ARG A 1 526 ? -9.555 3.842 -0.905 1.00 72.44 526 ARG A C 1
ATOM 4135 O O . ARG A 1 526 ? -8.966 4.186 0.119 1.00 72.44 526 ARG A O 1
ATOM 4142 N N . LEU A 1 527 ? -10.693 3.160 -0.892 1.00 65.62 527 LEU A N 1
ATOM 4143 C CA . LEU A 1 527 ? -11.426 2.733 0.294 1.00 65.62 527 LEU A CA 1
ATOM 4144 C C . LEU A 1 527 ? -11.121 1.278 0.679 1.00 65.62 527 LEU A C 1
ATOM 4146 O O . LEU A 1 527 ? -11.722 0.770 1.625 1.00 65.62 527 LEU A O 1
ATOM 4150 N N . GLY A 1 528 ? -10.113 0.645 0.071 1.00 66.31 528 GLY A N 1
ATOM 4151 C CA . GLY A 1 528 ? -9.788 -0.762 0.330 1.00 66.31 528 GLY A CA 1
ATOM 4152 C C . GLY A 1 528 ? -10.661 -1.735 -0.470 1.00 66.31 528 GLY A C 1
ATOM 4153 O O . GLY A 1 528 ? -10.582 -2.945 -0.277 1.00 66.31 528 GLY A O 1
ATOM 4154 N N . GLU A 1 529 ? -11.493 -1.215 -1.371 1.00 71.12 529 GLU A N 1
ATOM 4155 C CA . GLU A 1 529 ? -12.289 -1.982 -2.315 1.00 71.12 529 GLU A CA 1
ATOM 4156 C C . GLU A 1 529 ? -11.403 -2.686 -3.343 1.00 71.12 529 GLU A C 1
ATOM 4158 O O . GLU A 1 529 ? -10.372 -2.165 -3.762 1.00 71.12 529 GLU A O 1
ATOM 4163 N N . VAL A 1 530 ? -11.820 -3.866 -3.791 1.00 80.38 530 VAL A N 1
ATOM 4164 C CA . VAL A 1 530 ? -11.170 -4.527 -4.924 1.00 80.38 530 VAL A CA 1
ATOM 4165 C C . VAL A 1 530 ? -11.558 -3.770 -6.194 1.00 80.38 530 VAL A C 1
ATOM 4167 O O . VAL A 1 530 ? -12.744 -3.677 -6.511 1.00 80.38 530 VAL A O 1
ATOM 4170 N N . CYS A 1 531 ? -10.577 -3.242 -6.931 1.00 79.31 531 CYS A N 1
ATOM 4171 C CA . CYS A 1 531 ? -10.839 -2.438 -8.130 1.00 79.31 531 CYS A CA 1
ATOM 4172 C C . CYS A 1 531 ? -11.507 -3.244 -9.256 1.00 79.31 531 CYS A C 1
ATOM 4174 O O . CYS A 1 531 ? -12.259 -2.686 -10.052 1.00 79.31 531 CYS A O 1
ATOM 4176 N N . HIS A 1 532 ? -11.240 -4.553 -9.334 1.00 69.75 532 HIS A N 1
ATOM 4177 C CA . HIS A 1 532 ? -11.763 -5.427 -10.383 1.00 69.75 532 HIS A CA 1
ATOM 4178 C C . HIS A 1 532 ? -12.122 -6.812 -9.854 1.00 69.75 532 HIS A C 1
ATOM 4180 O O . HIS A 1 532 ? -11.308 -7.469 -9.219 1.00 69.75 532 HIS A O 1
ATOM 4186 N N . ASP A 1 533 ? -13.286 -7.328 -10.243 1.00 64.31 533 ASP A N 1
ATOM 4187 C CA . ASP A 1 533 ? -13.715 -8.715 -9.988 1.00 64.31 533 ASP A CA 1
ATOM 4188 C C . ASP A 1 533 ? -13.047 -9.740 -10.936 1.00 64.31 533 ASP A C 1
ATOM 4190 O O . ASP A 1 533 ? -13.595 -10.801 -11.241 1.00 64.31 533 ASP A O 1
ATOM 4194 N N . GLY A 1 534 ? -11.885 -9.383 -11.486 1.00 64.19 534 GLY A N 1
ATOM 4195 C CA . GLY A 1 534 ? -11.149 -10.135 -12.497 1.00 64.19 534 GLY A CA 1
ATOM 4196 C C . GLY A 1 534 ? -11.763 -10.159 -13.899 1.00 64.19 534 GLY A C 1
ATOM 4197 O O . GLY A 1 534 ? -11.043 -10.479 -14.848 1.00 64.19 534 GLY A O 1
ATOM 4198 N N . LYS A 1 535 ? -13.038 -9.775 -14.097 1.00 65.50 535 LYS A N 1
ATOM 4199 C CA . LYS A 1 535 ? -13.671 -9.762 -15.434 1.00 65.50 535 LYS A CA 1
ATOM 4200 C C . LYS A 1 535 ? -13.031 -8.745 -16.368 1.00 65.50 535 LYS A C 1
ATOM 4202 O O . LYS A 1 535 ? -12.818 -9.068 -17.533 1.00 65.50 535 LYS A O 1
ATOM 4207 N N . ALA A 1 536 ? -12.674 -7.568 -15.850 1.00 66.81 536 ALA A N 1
ATOM 4208 C CA . ALA A 1 536 ? -12.007 -6.515 -16.618 1.00 66.81 536 ALA A CA 1
ATOM 4209 C C . ALA A 1 536 ? -10.709 -7.014 -17.279 1.00 66.81 536 ALA A C 1
ATOM 4211 O O . ALA A 1 536 ? -10.417 -6.670 -18.421 1.00 66.81 536 ALA A O 1
ATOM 4212 N N . TYR A 1 537 ? -9.983 -7.911 -16.605 1.00 71.56 537 TYR A N 1
ATOM 4213 C CA . TYR A 1 537 ? -8.729 -8.472 -17.101 1.00 71.56 537 TYR A CA 1
ATOM 4214 C C . TYR A 1 537 ? -8.892 -9.733 -17.956 1.00 71.56 537 TYR A C 1
ATOM 4216 O O . TYR A 1 537 ? -7.923 -10.156 -18.583 1.00 71.56 537 TYR A O 1
ATOM 4224 N N . LYS A 1 538 ? -10.086 -10.341 -18.042 1.00 73.31 538 LYS A N 1
ATOM 4225 C CA . LYS A 1 538 ? -10.292 -11.556 -18.856 1.00 73.31 538 LYS A CA 1
ATOM 4226 C C . LYS A 1 538 ? -9.975 -11.321 -20.330 1.00 73.31 538 LYS A C 1
ATOM 4228 O O . LYS A 1 538 ? -9.329 -12.163 -20.943 1.00 73.31 538 LYS A O 1
ATOM 4233 N N . GLU A 1 539 ? -10.384 -10.178 -20.877 1.00 67.56 539 GLU A N 1
ATOM 4234 C CA . GLU A 1 539 ? -10.105 -9.814 -22.272 1.00 67.56 539 GLU A CA 1
ATOM 4235 C C . GLU A 1 539 ? -8.618 -9.540 -22.505 1.00 67.56 539 GLU A C 1
ATOM 4237 O O . GLU A 1 539 ? -8.048 -9.984 -23.495 1.00 67.56 539 GLU A O 1
ATOM 4242 N N . ILE A 1 540 ? -7.964 -8.886 -21.546 1.00 68.56 540 ILE A N 1
ATOM 4243 C CA . ILE A 1 540 ? -6.528 -8.573 -21.580 1.00 68.56 540 ILE A CA 1
ATOM 4244 C C . ILE A 1 540 ? -5.683 -9.854 -21.484 1.00 68.56 540 ILE A C 1
ATOM 4246 O O . ILE A 1 540 ? -4.608 -9.943 -22.072 1.00 68.56 540 ILE A O 1
ATOM 4250 N N . ARG A 1 541 ? -6.192 -10.887 -20.804 1.00 73.81 541 ARG A N 1
ATOM 4251 C CA . ARG A 1 541 ? -5.575 -12.220 -20.744 1.00 73.81 541 ARG A CA 1
ATOM 4252 C C . ARG A 1 541 ? -5.807 -13.073 -21.988 1.00 73.81 541 ARG A C 1
ATOM 4254 O O . ARG A 1 541 ? -5.181 -14.125 -22.097 1.00 73.81 541 ARG A O 1
ATOM 4261 N N . LYS A 1 5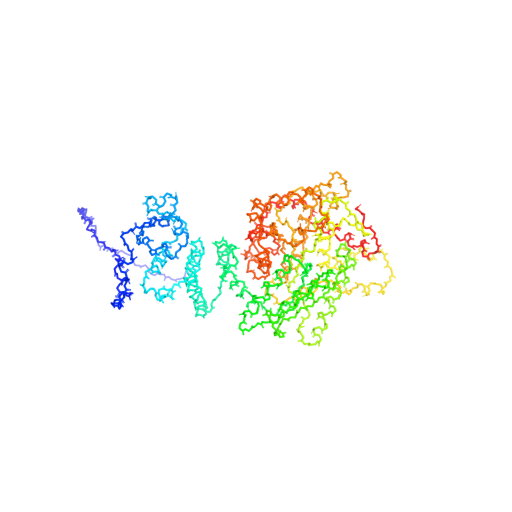42 ? -6.674 -12.675 -22.928 1.00 68.62 542 LYS A N 1
ATOM 4262 C CA . LYS A 1 542 ? -6.820 -13.421 -24.185 1.00 68.62 542 LYS A CA 1
ATOM 4263 C C . LYS A 1 542 ? -5.511 -13.315 -24.976 1.00 68.62 542 LYS A C 1
ATOM 4265 O O . LYS A 1 542 ? -5.116 -12.242 -25.420 1.00 68.62 542 LYS A O 1
ATOM 4270 N N . GLY A 1 543 ? -4.828 -14.446 -25.150 1.00 69.56 543 GLY A N 1
ATOM 4271 C CA . GLY A 1 543 ? -3.538 -14.536 -25.839 1.00 69.56 543 GLY A CA 1
ATOM 4272 C C . GLY A 1 543 ? -2.343 -14.630 -24.886 1.00 69.56 543 GLY A C 1
ATOM 4273 O O . GLY A 1 543 ? -2.481 -15.036 -23.741 1.00 69.56 543 GLY A O 1
ATOM 4274 N N . ARG A 1 544 ? -1.147 -14.277 -25.379 1.00 82.19 544 ARG A N 1
ATOM 4275 C CA . ARG A 1 544 ? 0.132 -14.401 -24.645 1.00 82.19 544 ARG A CA 1
ATOM 4276 C C . ARG A 1 544 ? 0.605 -13.097 -23.990 1.00 82.19 544 ARG A C 1
ATOM 4278 O O . ARG A 1 544 ? 1.796 -12.795 -23.985 1.00 82.19 544 ARG A O 1
ATOM 4285 N N . LEU A 1 545 ? -0.314 -12.230 -23.562 1.00 87.44 545 LEU A N 1
ATOM 4286 C CA . LEU A 1 545 ? 0.058 -10.888 -23.097 1.00 87.44 545 LEU A CA 1
ATOM 4287 C C . LEU A 1 545 ? 0.850 -10.924 -21.784 1.00 87.44 545 LEU A C 1
ATOM 4289 O O . LEU A 1 545 ? 1.827 -10.192 -21.643 1.00 87.44 545 LEU A O 1
ATOM 4293 N N . LYS A 1 546 ? 0.454 -11.791 -20.847 1.00 87.38 546 LYS A N 1
ATOM 4294 C CA . LYS A 1 546 ? 1.155 -11.985 -19.573 1.00 87.38 546 LYS A CA 1
ATOM 4295 C C . LYS A 1 546 ? 2.611 -12.394 -19.813 1.00 87.38 546 LYS A C 1
ATOM 4297 O O . LYS A 1 546 ? 3.523 -11.795 -19.245 1.00 87.38 546 LYS A O 1
ATOM 4302 N N . GLU A 1 547 ? 2.830 -13.343 -20.720 1.00 88.31 547 GLU A N 1
ATOM 4303 C CA . GLU A 1 547 ? 4.157 -13.790 -21.145 1.00 88.31 547 GLU A CA 1
ATOM 4304 C C . GLU A 1 547 ? 4.922 -12.670 -21.852 1.00 88.31 547 GLU A C 1
ATOM 4306 O O . GLU A 1 547 ? 6.085 -12.454 -21.534 1.00 88.31 547 GLU A O 1
ATOM 4311 N N . LYS A 1 548 ? 4.277 -11.905 -22.744 1.00 90.19 548 LYS A N 1
ATOM 4312 C CA . LYS A 1 548 ? 4.908 -10.766 -23.433 1.00 90.19 548 LYS A CA 1
ATOM 4313 C C . LYS A 1 548 ? 5.394 -9.695 -22.464 1.00 90.19 548 LYS A C 1
ATOM 4315 O O . LYS A 1 548 ? 6.525 -9.244 -22.596 1.00 90.19 548 LYS A O 1
ATOM 4320 N N . VAL A 1 549 ? 4.571 -9.298 -21.490 1.00 91.81 549 VAL A N 1
ATOM 4321 C CA . VAL A 1 549 ? 4.973 -8.329 -20.455 1.00 91.81 549 VAL A CA 1
ATOM 4322 C C . VAL A 1 549 ? 6.150 -8.878 -19.654 1.00 91.81 549 VAL A C 1
ATOM 4324 O O . VAL A 1 549 ? 7.124 -8.167 -19.424 1.00 91.81 549 VAL A O 1
ATOM 4327 N N . TRP A 1 550 ? 6.101 -10.154 -19.272 1.00 89.62 550 TRP A N 1
ATOM 4328 C CA . TRP A 1 550 ? 7.186 -10.805 -18.543 1.00 89.62 550 TRP A CA 1
ATOM 4329 C C . TRP A 1 550 ? 8.499 -10.849 -19.345 1.00 89.62 550 TRP A C 1
ATOM 4331 O O . TRP A 1 550 ? 9.552 -10.462 -18.836 1.00 89.62 550 TRP A O 1
ATOM 4341 N N . GLU A 1 551 ? 8.446 -11.287 -20.605 1.00 89.25 551 GLU A N 1
ATOM 4342 C CA . GLU A 1 551 ? 9.581 -11.353 -21.535 1.00 89.25 551 GLU A CA 1
ATOM 4343 C C . GLU A 1 551 ? 10.169 -9.964 -21.811 1.00 89.25 551 GLU A C 1
ATOM 4345 O O . GLU A 1 551 ? 11.387 -9.789 -21.756 1.00 89.25 551 GLU A O 1
ATOM 4350 N N . HIS A 1 552 ? 9.311 -8.968 -22.042 1.00 92.31 552 HIS A N 1
ATOM 4351 C CA . HIS A 1 552 ? 9.690 -7.571 -22.256 1.00 92.31 552 HIS A CA 1
ATOM 4352 C C . HIS A 1 552 ? 10.455 -6.992 -21.068 1.00 92.31 552 HIS A C 1
ATOM 4354 O O . HIS A 1 552 ? 11.550 -6.448 -21.225 1.00 92.31 552 HIS A O 1
ATOM 4360 N N . THR A 1 553 ? 9.922 -7.171 -19.860 1.00 92.88 553 THR A N 1
ATOM 4361 C CA . THR A 1 553 ? 10.556 -6.690 -18.628 1.00 92.88 553 THR A CA 1
ATOM 4362 C C . THR A 1 553 ? 11.919 -7.340 -18.412 1.00 92.88 553 THR A C 1
ATOM 4364 O O . THR A 1 553 ? 12.887 -6.652 -18.080 1.00 92.88 553 THR A O 1
ATOM 4367 N N . TRP A 1 554 ? 12.048 -8.644 -18.681 1.00 88.94 554 TRP A N 1
ATOM 4368 C CA . TRP A 1 554 ? 13.348 -9.314 -18.607 1.00 88.94 554 TRP A CA 1
ATOM 4369 C C . TRP A 1 554 ? 14.321 -8.896 -19.702 1.00 88.94 554 TRP A C 1
ATOM 4371 O O . TRP A 1 554 ? 15.511 -8.780 -19.409 1.00 88.94 554 TRP A O 1
ATOM 4381 N N . LYS A 1 555 ? 13.850 -8.624 -20.924 1.00 89.38 555 LYS A N 1
ATOM 4382 C CA . LYS A 1 555 ? 14.680 -8.066 -22.002 1.00 89.38 555 LYS A CA 1
ATOM 4383 C C . LYS A 1 555 ? 15.281 -6.728 -21.565 1.00 89.38 555 LYS A C 1
ATOM 4385 O O . LYS A 1 555 ? 16.493 -6.556 -21.670 1.00 89.38 555 LYS A O 1
ATOM 4390 N N . ALA A 1 556 ? 14.467 -5.827 -21.010 1.00 91.19 556 ALA A N 1
ATOM 4391 C CA . ALA A 1 556 ? 14.936 -4.541 -20.491 1.00 91.19 556 ALA A CA 1
ATOM 4392 C C . ALA A 1 556 ? 16.000 -4.716 -19.403 1.00 91.19 556 ALA A C 1
ATOM 4394 O O . ALA A 1 556 ? 17.084 -4.137 -19.481 1.00 91.19 556 ALA A O 1
ATOM 4395 N N . PHE A 1 557 ? 15.731 -5.585 -18.431 1.00 90.69 557 PHE A N 1
ATOM 4396 C CA . PHE A 1 557 ? 16.674 -5.876 -17.357 1.00 90.69 557 PHE A CA 1
ATOM 4397 C C . PHE A 1 557 ? 17.985 -6.485 -17.853 1.00 90.69 557 PHE A C 1
ATOM 4399 O O . PHE A 1 557 ? 19.041 -6.085 -17.374 1.00 90.69 557 PHE A O 1
ATOM 4406 N N . ALA A 1 558 ? 17.938 -7.418 -18.804 1.00 84.00 558 ALA A N 1
ATOM 4407 C CA . ALA A 1 558 ? 19.131 -8.060 -19.344 1.00 84.00 558 ALA A CA 1
ATOM 4408 C C . ALA A 1 558 ? 20.016 -7.076 -20.122 1.00 84.00 558 ALA A C 1
ATOM 4410 O O . ALA A 1 558 ? 21.233 -7.093 -19.950 1.00 84.00 558 ALA A O 1
ATOM 4411 N N . VAL A 1 559 ? 19.415 -6.201 -20.938 1.00 85.75 559 VAL A N 1
ATOM 4412 C CA . VAL A 1 559 ? 20.156 -5.179 -21.695 1.00 85.75 559 VAL A CA 1
ATOM 4413 C C . VAL A 1 559 ? 20.861 -4.207 -20.752 1.00 85.75 559 VAL A C 1
ATOM 4415 O O . VAL A 1 559 ? 22.056 -3.966 -20.910 1.00 85.75 559 VAL A O 1
ATOM 4418 N N . ILE A 1 560 ? 20.143 -3.685 -19.755 1.00 88.94 560 ILE A N 1
ATOM 4419 C CA . ILE A 1 560 ? 20.673 -2.676 -18.828 1.00 88.94 560 ILE A CA 1
ATOM 4420 C C . ILE A 1 560 ? 21.742 -3.277 -17.912 1.00 88.94 560 ILE A C 1
ATOM 4422 O O . ILE A 1 560 ? 22.789 -2.671 -17.697 1.00 88.94 560 ILE A O 1
ATOM 4426 N N . GLU A 1 561 ? 21.532 -4.501 -17.423 1.00 84.38 561 GLU A N 1
ATOM 4427 C CA . GLU A 1 561 ? 22.527 -5.218 -16.616 1.00 84.38 561 GLU A CA 1
ATOM 4428 C C . GLU A 1 561 ? 23.798 -5.554 -17.414 1.00 84.38 561 GLU A C 1
ATOM 4430 O O . GLU A 1 561 ? 24.890 -5.579 -16.852 1.00 84.38 561 GLU A O 1
ATOM 4435 N N . GLY A 1 562 ? 23.677 -5.743 -18.731 1.00 81.25 562 GLY A N 1
ATOM 4436 C CA . GLY A 1 562 ? 24.812 -5.850 -19.651 1.00 81.25 562 GLY A CA 1
ATOM 4437 C C . GLY A 1 562 ? 25.528 -4.522 -19.940 1.00 81.25 562 GLY A C 1
ATOM 4438 O O . GLY A 1 562 ? 26.445 -4.504 -20.755 1.00 81.25 562 GLY A O 1
ATOM 4439 N N . GLY A 1 563 ? 25.116 -3.412 -19.314 1.00 82.94 563 GLY A N 1
ATOM 4440 C CA . GLY A 1 563 ? 25.653 -2.069 -19.558 1.00 82.94 563 GLY A CA 1
ATOM 4441 C C . GLY A 1 563 ? 25.107 -1.391 -20.819 1.00 82.94 563 GLY A C 1
ATOM 4442 O O . GLY A 1 563 ? 25.609 -0.341 -21.219 1.00 82.94 563 GLY A O 1
ATOM 4443 N N . GLY A 1 564 ? 24.099 -1.984 -21.463 1.00 85.81 564 GLY A N 1
ATOM 4444 C CA . GLY A 1 564 ? 23.456 -1.443 -22.653 1.00 85.81 564 GLY A CA 1
ATOM 4445 C C . GLY A 1 564 ? 22.380 -0.401 -22.344 1.00 85.81 564 GLY A C 1
ATOM 4446 O O . GLY A 1 564 ? 21.893 -0.270 -21.223 1.00 85.81 564 GLY A O 1
ATOM 4447 N N . VAL A 1 565 ? 21.965 0.317 -23.388 1.00 93.31 565 VAL A N 1
ATOM 4448 C CA . VAL A 1 565 ? 20.809 1.224 -23.358 1.00 93.31 565 VAL A CA 1
ATOM 4449 C C . VAL A 1 565 ? 19.620 0.481 -23.950 1.00 93.31 565 VAL A C 1
ATOM 4451 O O . VAL A 1 565 ? 19.689 0.037 -25.100 1.00 93.31 565 VAL A O 1
ATOM 4454 N N . PHE A 1 566 ? 18.537 0.339 -23.188 1.00 92.94 566 PHE A N 1
ATOM 4455 C CA . PHE A 1 566 ? 17.351 -0.357 -23.665 1.00 92.94 566 PHE A CA 1
ATOM 4456 C C . PHE A 1 566 ? 16.689 0.413 -24.812 1.00 92.94 566 PHE A C 1
ATOM 4458 O O . PHE A 1 566 ? 16.410 1.610 -24.723 1.00 92.94 566 PHE A O 1
ATOM 4465 N N . LYS A 1 567 ? 16.460 -0.301 -25.910 1.00 86.62 567 LYS A N 1
ATOM 4466 C CA . LYS A 1 567 ? 15.735 0.147 -27.097 1.00 86.62 567 LYS A CA 1
ATOM 4467 C C . LYS A 1 567 ? 14.760 -0.980 -27.427 1.00 86.62 567 LYS A C 1
ATOM 4469 O O . LYS A 1 567 ? 15.176 -2.141 -27.409 1.00 86.62 567 LYS A O 1
ATOM 4474 N N . GLU A 1 568 ? 13.486 -0.646 -27.612 1.00 71.25 568 GLU A N 1
ATOM 4475 C CA . GLU A 1 568 ? 12.429 -1.641 -27.846 1.00 71.25 568 GLU A CA 1
ATOM 4476 C C . GLU A 1 568 ? 12.676 -2.457 -29.118 1.00 71.25 568 GLU A C 1
ATOM 4478 O O . GLU A 1 568 ? 13.024 -1.845 -30.155 1.00 71.25 568 GLU A O 1
#

Mean predicted aligned error: 15.18 Å

Nearest PDB structures (foldseek):
  6ihh-assembly1_A  TM=7.070E-01  e=1.020E-09  Ralstonia sp.
  4bms-assembly1_F  TM=7.026E-01  e=1.483E-09  Ralstonia sp. DSMZ 6428
  6ihi-assembly1_A  TM=6.542E-01  e=6.990E-09  Ralstonia sp.
  4uul-assembly1_A  TM=6.633E-01  e=1.789E-01  Trichomonas vaginalis
  5b3g-assembly1_A  TM=3.109E-01  e=1.613E-02  Arabidopsis thaliana

Secondary structure (DSSP, 8-state):
---PPP---------PPPP--------------THHHHHHH----S----TTTS-S-EEEEEETTTTEEEEEEHHHHHHHBHHHHHHHHSSSHHHHH-EEEETTS-HHHHHHHHHHHSTT--SHHHHTS-HHHHHHHHHHHHHTTB-HHHHHHHHHHHHHHHHHHT----HHHHHHHHHHS--STT-HHHHHHHHHHHHH--SEEEEEETTTSTHHHHHHHHHHHHHHTSTTPPPEEEEEEES-HHHHHHHHHHHHHH--STTEEEEEEE-S-TTSHHHHHHHHHHHHHHHHHHHHTTS-S---SEEEE----GGGGGS---B-TTS-BHHHIIIIIHHHHHT--S--TTHHHHHHTT---HHHHHHHTS--SSHHHHTT---TT-EEEEEES-TT------TT-TT--STTT--SSHHHHHHHHHHHHHHHHHHHHTTTTEEEEEE---EE--GGGG-TTS-HHHHHHHHHHHHTTHHHHHEEPHHHHHHHHHHHHH-TT--B-TTSSSBPTTS-BTBSEEEE-TTS-BS--SHHHHHHTSSSHHHHHHHHHHHHHHHHHTTPPP--

pLDDT: mean 78.18, std 18.81, range [25.91, 96.94]

Sequence (568 aa):
MLSVPRGRRVRGGRVAPKRRPARQLEQGDDVVEITEVFRLTTQMKKNTVDWENAGVEIVKLIVGRERKEFSIHKSFICQASEAMKASFCGEFEEARTGVMSLVEDEPLVVQTFIAYCYPNFDGEALKERALTELVDLYIFADKYRCQKSFQNLVMDSIQDKMLADHTNFNEASMKHIFSNTTSTQEAPIRKYAAALIAHVLHPLVAVIVGGTSGISEYAIRSLIQTHSSLPSAPSLRIYIIGRNTISAQKTNSECKTICPGPEIELIFVKAEDLSLLKDVDRVCEEVVRLEREKEQNGGGKARVDWLVMSQSNSVQSFRGRKLTSEGLDIQFSLHYYSRMRFVARKYPFPFRIYIRLLDTSTRFVNKILTLTKLLPFLLTSTLPTGAHITSIYAAGMESTLHVTDLSLHLPTHYTFSTPRSHVVHMTTLFFESLVHQHAGKLVATHVYPGLVVTPGMYLDGYPWWFRVLRGVFGGLGVVRLVSLGAEEAGARMVWTVAGEGFVFREGEGIVGTDGVRGGGAYAVGRLGEVCHDGKAYKEIRKGRLKEKVWEHTWKAFAVIEGGGVFKE

Solvent-accessible surface area (backbone atoms only — not comparable to full-atom values): 31649 Å² total; per-residue (Å²): 141,87,82,84,86,88,87,84,90,87,89,86,80,92,81,86,86,74,91,74,79,91,73,79,81,75,86,76,81,84,67,85,57,73,65,63,65,51,61,72,74,57,78,66,74,85,82,75,72,67,68,84,74,38,63,87,56,66,29,36,40,30,25,20,88,83,51,47,76,46,77,46,44,45,51,36,47,34,69,41,12,58,50,48,28,49,36,53,71,45,92,41,70,27,35,78,68,34,48,46,81,38,59,90,41,56,58,70,47,54,51,52,53,53,50,55,42,40,76,83,59,80,58,67,83,53,74,80,50,54,69,66,58,40,50,51,40,41,32,50,32,55,68,39,44,37,44,66,70,57,47,48,55,41,49,52,46,45,53,51,50,28,62,74,69,73,52,77,85,48,63,68,56,49,52,49,52,68,69,55,42,66,93,56,103,75,47,64,67,58,54,48,54,54,21,56,37,47,69,68,44,62,68,40,32,34,39,30,37,31,27,49,51,47,54,46,31,27,22,52,53,39,51,49,57,32,39,58,71,44,96,77,56,54,46,37,38,36,39,36,28,30,68,51,64,66,46,40,51,49,54,50,55,55,50,41,71,71,43,77,56,90,44,61,43,81,43,80,45,78,39,89,47,55,53,37,60,71,44,45,42,52,44,32,38,51,53,54,50,54,40,46,52,34,30,76,70,71,66,47,82,54,46,27,32,34,39,37,41,50,44,72,61,75,51,51,71,78,66,61,91,46,68,39,92,48,46,41,40,42,66,52,17,28,66,33,54,32,52,50,50,46,60,30,75,96,69,62,81,76,53,56,58,61,52,69,74,70,71,95,56,75,70,63,55,57,72,63,66,55,83,47,36,46,36,73,26,25,68,52,28,84,47,96,45,23,11,29,38,38,38,57,57,57,26,73,64,56,72,64,72,56,87,91,43,76,81,47,78,50,71,91,58,55,52,88,59,34,59,59,9,36,40,32,55,50,47,53,42,43,36,46,53,50,22,65,76,35,65,56,32,28,22,30,38,33,27,11,62,63,48,56,78,36,75,83,80,70,51,84,76,49,58,69,69,56,56,51,50,50,50,53,40,50,74,68,47,52,49,67,77,66,36,38,54,40,58,61,46,2,44,53,53,47,41,64,71,49,40,73,40,60,23,35,41,81,82,39,55,41,55,6,45,85,46,37,35,5,56,14,19,35,34,27,29,61,84,70,43,64,54,42,79,12,64,81,46,51,68,62,53,62,72,65,44,53,58,48,51,49,52,51,55,49,50,46,50,53,35,40,75,71,73,37,61,35,73,135

Radius of gyration: 31.08 Å; Cα contacts (8 Å, |Δi|>4): 879; chains: 1; bounding box: 102×97×74 Å

Foldseek 3Di:
DDDDDDDDDDDDDDDDDDDDDDDDPDDDDPDPPPVVVVVVVPPDDDDDWPPVQLDDDKAWEQAEPVRDIDIGRLRLVVQFFVLSVCACVHPHPCVVPSYDYHHPADPVLVVLSRLVSTPPPPLPVLLPDDLLSLLSNLLVCQQRVGDPVSNVSSVVSNVVNCVVVVHADAQVSLLVNLVRGDQDPDPVVLLVNLLVLQVLDAAAAEEAAPCLWFQNVLLVVSSLLSQLPDPDRAAYEYEYEEADPVSLVVSVVVSCVSPVDPRYHYHYDHANALLALVSLLVSLQVLQVVLVVCVVVVVDDRAHQEYEADFAQVLVLQVFFDADPQQAGSRCSRQALSLCSQQDFLDDDVVVVVVVVPDDDPVVVVVSNDRSHRNVRQLVDPNQQAHEYEREADFLPADDADLVCLRCPDSVQGDSCNSSNSSNVLLLLSQLVSCVVVQSHYAYEYEYQWAADIVSQVDPSHDPVSVVVCVVCVVVCVCVVRHDYSSLSSSVVSCRSRRQQQHRDFPGHDQALCLTRNSRHFGAYNSRDGSDSNPVCPVVPPPCSSVSSVVLSSQSVVQVVVVHRDDD